Protein AF-0000000074473496 (afdb_homodimer)

Structure (mmCIF, N/CA/C/O backbone):
data_AF-0000000074473496-model_v1
#
loop_
_entity.id
_entity.type
_entity.pdbx_description
1 polymer 'Transcriptional Regulator, TetR family protein'
#
loop_
_atom_site.group_PDB
_atom_site.id
_atom_site.type_symbol
_atom_site.label_atom_id
_atom_site.label_alt_id
_atom_site.label_comp_id
_atom_site.label_asym_id
_atom_site.label_entity_id
_atom_site.label_seq_id
_atom_site.pdbx_PDB_ins_code
_atom_site.Cartn_x
_atom_site.Cartn_y
_atom_site.Cartn_z
_atom_site.occupancy
_atom_site.B_iso_or_equiv
_atom_site.auth_seq_id
_atom_site.auth_comp_id
_atom_site.auth_asym_id
_atom_site.auth_atom_id
_atom_site.pdbx_PDB_model_num
ATOM 1 N N . MET A 1 1 ? -29.906 5.285 24.094 1 46.41 1 MET A N 1
ATOM 2 C CA . MET A 1 1 ? -29.922 6.262 23 1 46.41 1 MET A CA 1
ATOM 3 C C . MET A 1 1 ? -31.141 6.051 22.109 1 46.41 1 MET A C 1
ATOM 5 O O . MET A 1 1 ? -31.422 4.926 21.688 1 46.41 1 MET A O 1
ATOM 9 N N . GLU A 1 2 ? -32 6.855 22.109 1 56.88 2 GLU A N 1
ATOM 10 C CA . GLU A 1 2 ? -33.219 6.695 21.312 1 56.88 2 GLU A CA 1
ATOM 11 C C . GLU A 1 2 ? -32.875 6.328 19.875 1 56.88 2 GLU A C 1
ATOM 13 O O . GLU A 1 2 ? -31.875 6.777 19.328 1 56.88 2 GLU A O 1
ATOM 18 N N . PRO A 1 3 ? -33.562 5.32 19.344 1 69.19 3 PRO A N 1
ATOM 19 C CA . PRO A 1 3 ? -33.344 4.938 17.953 1 69.19 3 PRO A CA 1
ATOM 20 C C . PRO A 1 3 ? -33.438 6.125 17 1 69.19 3 PRO A C 1
ATOM 22 O O . PRO A 1 3 ? -34.219 7.051 17.219 1 69.19 3 PRO A O 1
ATOM 25 N N . MET A 1 4 ? -32.312 6.336 16.25 1 74.06 4 MET A N 1
ATOM 26 C CA . MET A 1 4 ? -32.25 7.457 15.328 1 74.06 4 MET A CA 1
ATOM 27 C C . MET A 1 4 ? -33.438 7.426 14.367 1 74.06 4 MET A C 1
ATOM 29 O O . MET A 1 4 ? -33.844 6.355 13.922 1 74.06 4 MET A O 1
ATOM 33 N N . THR A 1 5 ? -34 8.547 14.141 1 83.44 5 THR A N 1
ATOM 34 C CA . THR A 1 5 ? -35.062 8.703 13.148 1 83.44 5 THR A CA 1
ATOM 35 C C . THR A 1 5 ? -34.531 8.469 11.742 1 83.44 5 THR A C 1
ATOM 37 O O . THR A 1 5 ? -33.312 8.398 11.547 1 83.44 5 THR A O 1
ATOM 40 N N . THR A 1 6 ? -35.469 8.289 10.812 1 86.94 6 THR A N 1
ATOM 41 C CA . THR A 1 6 ? -35.062 8.109 9.422 1 86.94 6 THR A CA 1
ATOM 42 C C . THR A 1 6 ? -34.25 9.312 8.93 1 86.94 6 THR A C 1
ATOM 44 O O . THR A 1 6 ? -33.25 9.148 8.219 1 86.94 6 THR A O 1
ATOM 47 N N . LYS A 1 7 ? -34.656 10.5 9.297 1 87.31 7 LYS A N 1
ATOM 48 C CA . LYS A 1 7 ? -33.969 11.727 8.922 1 87.31 7 LYS A CA 1
ATOM 49 C C . LYS A 1 7 ? -32.562 11.766 9.539 1 87.31 7 LYS A C 1
ATOM 51 O O . LYS A 1 7 ? -31.609 12.164 8.883 1 87.31 7 LYS A O 1
ATOM 56 N N . GLY A 1 8 ? -32.5 11.406 10.773 1 90.25 8 GLY A N 1
ATOM 57 C CA . GLY A 1 8 ? -31.219 11.344 11.469 1 90.25 8 GLY A CA 1
ATOM 58 C C . GLY A 1 8 ? -30.234 10.383 10.82 1 90.25 8 GLY A C 1
ATOM 59 O O . GLY A 1 8 ? -29.047 10.703 10.664 1 90.25 8 GLY A O 1
ATOM 60 N N . GLU A 1 9 ? -30.812 9.258 10.43 1 92.69 9 GLU A N 1
ATOM 61 C CA . GLU A 1 9 ? -29.984 8.25 9.766 1 92.69 9 GLU A CA 1
ATOM 62 C C . GLU A 1 9 ? -29.469 8.758 8.43 1 92.69 9 GLU A C 1
ATOM 64 O O . GLU A 1 9 ? -28.328 8.484 8.055 1 92.69 9 GLU A O 1
ATOM 69 N N . GLN A 1 10 ? -30.312 9.438 7.73 1 94.69 10 GLN A N 1
ATOM 70 C CA . GLN A 1 10 ? -29.922 10 6.438 1 94.69 10 GLN A CA 1
ATOM 71 C C . GLN A 1 10 ? -28.844 11.062 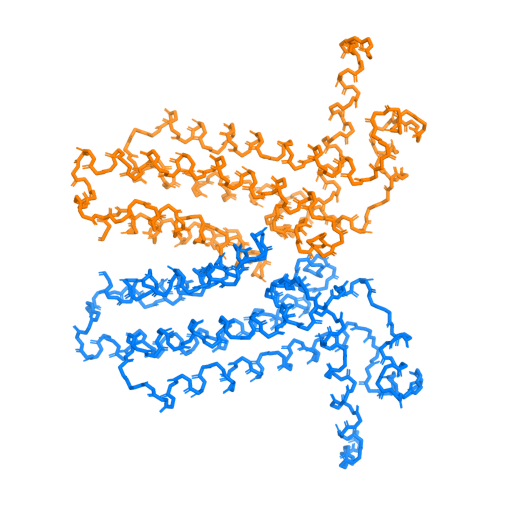6.598 1 94.69 10 GLN A C 1
ATOM 73 O O . GLN A 1 10 ? -27.922 11.141 5.781 1 94.69 10 GLN A O 1
ATOM 78 N N . THR A 1 11 ? -28.969 11.852 7.668 1 95.81 11 THR A N 1
ATOM 79 C CA . THR A 1 11 ? -27.969 12.883 7.941 1 95.81 11 THR A CA 1
ATOM 80 C C . THR A 1 11 ? -26.625 12.25 8.297 1 95.81 11 THR A C 1
ATOM 82 O O . THR A 1 11 ? -25.578 12.672 7.785 1 95.81 11 THR A O 1
ATOM 85 N N . GLN A 1 12 ? -26.672 11.289 9.172 1 97.44 12 GLN A N 1
ATOM 86 C CA . GLN A 1 12 ? -25.453 10.586 9.555 1 97.44 12 GLN A CA 1
ATOM 87 C C . GLN A 1 12 ? -24.766 9.977 8.336 1 97.44 12 GLN A C 1
ATOM 89 O O . GLN A 1 12 ? -23.547 10.086 8.188 1 97.44 12 GLN A O 1
ATOM 94 N N . ARG A 1 13 ? -25.609 9.344 7.488 1 97.44 13 ARG A N 1
ATOM 95 C CA . ARG A 1 13 ? -25.078 8.711 6.281 1 97.44 13 ARG A CA 1
ATOM 96 C C . ARG A 1 13 ? -24.453 9.742 5.348 1 97.44 13 ARG A C 1
ATOM 98 O O . ARG A 1 13 ? -23.391 9.5 4.777 1 97.44 13 ARG A O 1
ATOM 105 N N . ARG A 1 14 ? -25.031 10.836 5.199 1 97.56 14 ARG A N 1
ATOM 106 C CA . ARG A 1 14 ? -24.5 11.898 4.348 1 97.56 14 ARG A CA 1
ATOM 107 C C . ARG A 1 14 ? -23.156 12.398 4.859 1 97.56 14 ARG A C 1
ATOM 109 O O . ARG A 1 14 ? -22.234 12.617 4.07 1 97.56 14 ARG A O 1
ATOM 116 N N . ILE A 1 15 ? -23.047 12.539 6.148 1 98.31 15 ILE A N 1
ATOM 117 C CA . ILE A 1 15 ? -21.797 12.977 6.754 1 98.31 15 ILE A CA 1
ATOM 118 C C . ILE A 1 15 ? -20.703 11.961 6.457 1 98.31 15 ILE A C 1
ATOM 120 O O . ILE A 1 15 ? -19.594 12.328 6.062 1 98.31 15 ILE A O 1
ATOM 124 N N . ILE A 1 16 ? -21.047 10.688 6.605 1 98.56 16 ILE A N 1
ATOM 125 C CA . ILE A 1 16 ? -20.078 9.617 6.383 1 98.56 16 ILE A CA 1
ATOM 126 C C . ILE A 1 16 ? -19.641 9.617 4.922 1 98.56 16 ILE A C 1
ATOM 128 O O . ILE A 1 16 ? -18.438 9.555 4.633 1 98.56 16 ILE A O 1
ATOM 132 N N . GLU A 1 17 ? -20.578 9.766 3.984 1 98.06 17 GLU A N 1
ATOM 133 C CA . GLU A 1 17 ? -20.281 9.727 2.557 1 98.06 17 GLU A CA 1
ATOM 134 C C . GLU A 1 17 ? -19.422 10.914 2.143 1 98.06 17 GLU A C 1
ATOM 136 O O . GLU A 1 17 ? -18.484 10.766 1.362 1 98.06 17 GLU A O 1
ATOM 141 N N . VAL A 1 18 ? -19.703 12.055 2.65 1 98 18 VAL A N 1
ATOM 142 C CA . VAL A 1 18 ? -18.953 13.258 2.359 1 98 18 VAL A CA 1
ATOM 143 C C . VAL A 1 18 ? -17.531 13.125 2.922 1 98 18 VAL A C 1
ATOM 145 O O . VAL A 1 18 ? -16.547 13.406 2.229 1 98 18 VAL A O 1
ATOM 148 N N . ALA A 1 19 ? -17.469 12.68 4.18 1 98.25 19 ALA A N 1
ATOM 149 C CA . ALA A 1 19 ? -16.156 12.492 4.801 1 98.25 19 ALA A CA 1
ATOM 150 C C . ALA A 1 19 ? -15.32 11.477 4.016 1 98.25 19 ALA A C 1
ATOM 152 O O . ALA A 1 19 ? -14.117 11.672 3.822 1 98.25 19 ALA A O 1
ATOM 153 N N . ALA A 1 20 ? -16 10.406 3.572 1 97.38 20 ALA A N 1
ATOM 154 C CA . ALA A 1 20 ? -15.32 9.359 2.811 1 97.38 20 ALA A CA 1
ATOM 155 C C . ALA A 1 20 ? -14.695 9.922 1.538 1 97.38 20 ALA A C 1
ATOM 157 O O . ALA A 1 20 ? -13.523 9.672 1.247 1 97.38 20 ALA A O 1
ATOM 158 N N . GLU A 1 21 ? -15.406 10.711 0.864 1 94.88 21 GLU A N 1
ATOM 159 C CA . GLU A 1 21 ? -14.914 11.312 -0.372 1 94.88 21 GLU A CA 1
ATOM 160 C C . GLU A 1 21 ? -13.781 12.297 -0.094 1 94.88 21 GLU A C 1
ATOM 162 O O . GLU A 1 21 ? -12.766 12.297 -0.797 1 94.88 21 GLU A O 1
ATOM 167 N N . LEU A 1 22 ? -13.922 13.094 0.934 1 94.31 22 LEU A N 1
ATOM 168 C CA . LEU A 1 22 ? -12.93 14.109 1.263 1 94.31 22 LEU A CA 1
ATOM 169 C C . LEU A 1 22 ? -11.633 13.461 1.744 1 94.31 22 LEU A C 1
ATOM 171 O O . LEU A 1 22 ? -10.539 13.891 1.368 1 94.31 22 LEU A O 1
ATOM 175 N N . PHE A 1 23 ? -11.773 12.398 2.619 1 93.81 23 PHE A N 1
ATOM 176 C CA . PHE A 1 23 ? -10.586 11.688 3.09 1 93.81 23 PHE A CA 1
ATOM 177 C C . PHE A 1 23 ? -9.852 11.039 1.927 1 93.81 23 PHE A C 1
ATOM 179 O O . PHE A 1 23 ? -8.617 11.016 1.906 1 93.81 23 PHE A O 1
ATOM 186 N N . TRP A 1 24 ? -10.578 10.492 1.007 1 92.31 24 TRP A N 1
ATOM 187 C CA . TRP A 1 24 ? -9.961 9.797 -0.121 1 92.31 24 TRP A CA 1
ATOM 188 C C . TRP A 1 24 ? -9.242 10.781 -1.034 1 92.31 24 TRP A C 1
ATOM 190 O O . TRP A 1 24 ? -8.117 10.516 -1.476 1 92.31 24 TRP A O 1
ATOM 200 N N . LYS A 1 25 ? -9.758 11.906 -1.203 1 86.94 25 LYS A N 1
ATOM 201 C CA . LYS A 1 25 ? -9.219 12.891 -2.131 1 86.94 25 LYS A CA 1
ATOM 202 C C . LYS A 1 25 ? -8.062 13.664 -1.501 1 86.94 25 LYS A C 1
ATOM 204 O O . LYS A 1 25 ? -7.043 13.906 -2.148 1 86.94 25 LYS A O 1
ATOM 209 N N . ASN A 1 26 ? -8.195 14.07 -0.205 1 84.94 26 ASN A N 1
ATOM 210 C CA . ASN A 1 26 ? -7.289 15.031 0.4 1 84.94 26 ASN A CA 1
ATOM 211 C C . ASN A 1 26 ? -6.449 14.398 1.503 1 84.94 26 ASN A C 1
ATOM 213 O O . ASN A 1 26 ? -5.562 15.047 2.066 1 84.94 26 ASN A O 1
ATOM 217 N N . SER A 1 27 ? -6.715 13.188 1.839 1 85.06 27 SER A N 1
ATOM 218 C CA . SER A 1 27 ? -6.117 12.508 2.982 1 85.06 27 SER A CA 1
ATOM 219 C C . SER A 1 27 ? -6.852 12.844 4.273 1 85.06 27 SER A C 1
ATOM 221 O O . SER A 1 27 ? -7.598 13.828 4.332 1 85.06 27 SER A O 1
ATOM 223 N N . TYR A 1 28 ? -6.664 12.094 5.289 1 90.56 28 TYR A N 1
ATOM 224 C CA . TYR A 1 28 ? -7.281 12.289 6.598 1 90.56 28 TYR A CA 1
ATOM 225 C C . TYR A 1 28 ? -6.801 13.586 7.238 1 90.56 28 TYR A C 1
ATOM 227 O O . TYR A 1 28 ? -7.605 14.398 7.695 1 90.56 28 TYR A O 1
ATOM 235 N N . GLN A 1 29 ? -5.547 13.797 7.25 1 85.69 29 GLN A N 1
ATOM 236 C CA . GLN A 1 29 ? -4.98 14.969 7.914 1 85.69 29 GLN A CA 1
ATOM 237 C C . GLN A 1 29 ? -5.238 16.234 7.105 1 85.69 29 GLN A C 1
ATOM 239 O O . GLN A 1 29 ? -5.191 17.344 7.645 1 85.69 29 GLN A O 1
ATOM 244 N N . GLY A 1 30 ? -5.543 16.047 5.852 1 86.25 30 GLY A N 1
ATOM 245 C CA . GLY A 1 30 ? -5.754 17.203 4.984 1 86.25 30 GLY A CA 1
ATOM 246 C C . GLY A 1 30 ? -7.164 17.75 5.051 1 86.25 30 GLY A C 1
ATOM 247 O O . GLY A 1 30 ? -7.469 18.766 4.438 1 86.25 30 GLY A O 1
ATOM 248 N N . VAL A 1 31 ? -7.996 17.109 5.789 1 92.88 31 VAL A N 1
ATOM 249 C CA . VAL A 1 31 ? -9.398 17.516 5.871 1 92.88 31 VAL A CA 1
ATOM 250 C C . VAL A 1 31 ? -9.766 17.797 7.324 1 92.88 31 VAL A C 1
ATOM 252 O O . VAL A 1 31 ? -9.438 17.031 8.227 1 92.88 31 VAL A O 1
ATOM 255 N N . ASN A 1 32 ? -10.367 18.984 7.562 1 95.12 32 ASN A N 1
ATOM 256 C CA . ASN A 1 32 ? -10.844 19.266 8.914 1 95.12 32 ASN A CA 1
ATOM 257 C C . ASN A 1 32 ? -12.359 19.094 9.023 1 95.12 32 ASN A C 1
ATOM 259 O O . ASN A 1 32 ? -13.047 18.984 8.008 1 95.12 32 ASN A O 1
ATOM 263 N N . THR A 1 33 ? -12.797 19.031 10.266 1 96.81 33 THR A N 1
ATOM 264 C CA . THR A 1 33 ? -14.203 18.75 10.531 1 96.81 33 THR A CA 1
ATOM 265 C C . THR A 1 33 ? -15.086 19.891 10.055 1 96.81 33 THR A C 1
ATOM 267 O O . THR A 1 33 ? -16.25 19.688 9.688 1 96.81 33 THR A O 1
ATOM 270 N N . HIS A 1 34 ? -14.523 21.062 10.008 1 97 34 HIS A N 1
ATOM 271 C CA . HIS A 1 34 ? -15.273 22.203 9.5 1 97 34 HIS A CA 1
ATOM 272 C C . HIS A 1 34 ? -15.625 22.016 8.031 1 97 34 HIS A C 1
ATOM 274 O O . HIS A 1 34 ? -16.781 22.234 7.629 1 97 34 HIS A O 1
ATOM 280 N N . THR A 1 35 ? -14.703 21.656 7.254 1 97.38 35 THR A N 1
ATOM 281 C CA . THR A 1 35 ? -14.922 21.406 5.836 1 97.38 35 THR A CA 1
ATOM 282 C C . THR A 1 35 ? -15.945 20.281 5.633 1 97.38 35 THR A C 1
ATOM 284 O O . THR A 1 35 ? -16.828 20.391 4.777 1 97.38 35 THR A O 1
ATOM 287 N N . ILE A 1 36 ? -15.867 19.219 6.434 1 98.12 36 ILE A N 1
ATOM 288 C CA . ILE A 1 36 ? -16.781 18.078 6.316 1 98.12 36 ILE A CA 1
ATOM 289 C C . ILE A 1 36 ? -18.203 18.531 6.602 1 98.12 36 ILE A C 1
ATOM 291 O O . ILE A 1 36 ? -19.125 18.219 5.844 1 98.12 36 ILE A O 1
ATOM 295 N N . SER A 1 37 ? -18.328 19.25 7.703 1 98.06 37 SER A N 1
ATOM 296 C CA . SER A 1 37 ? -19.672 19.719 8.062 1 98.06 37 SER A CA 1
ATOM 297 C C . SER A 1 37 ? -20.25 20.641 6.992 1 98.06 37 SER A C 1
ATOM 299 O O . SER A 1 37 ? -21.422 20.516 6.621 1 98.06 37 SER A O 1
ATOM 301 N N . GLU A 1 38 ? -19.438 21.516 6.438 1 98.06 38 GLU A N 1
ATOM 302 C CA . GLU A 1 38 ? -19.875 22.453 5.406 1 98.06 38 GLU A CA 1
ATOM 303 C C . GLU A 1 38 ? -20.312 21.734 4.148 1 98.06 38 GLU A C 1
ATOM 305 O O . GLU A 1 38 ? -21.406 22 3.619 1 98.06 38 GLU A O 1
ATOM 310 N N . VAL A 1 39 ? -19.578 20.828 3.705 1 97.5 39 VAL A N 1
ATOM 311 C CA . VAL A 1 39 ? -19.875 20.109 2.469 1 97.5 39 VAL A CA 1
ATOM 312 C C . VAL A 1 39 ? -21.078 19.203 2.674 1 97.5 39 VAL A C 1
ATOM 314 O O . VAL A 1 39 ? -21.891 19.016 1.762 1 97.5 39 VAL A O 1
ATOM 317 N N . ALA A 1 40 ? -21.188 18.672 3.9 1 97.94 40 ALA A N 1
ATOM 318 C CA . ALA A 1 40 ? -22.297 17.781 4.219 1 97.94 40 ALA A CA 1
ATOM 319 C C . ALA A 1 40 ? -23.594 18.562 4.43 1 97.94 40 ALA A C 1
ATOM 321 O O . ALA A 1 40 ? -24.672 17.984 4.527 1 97.94 40 ALA A O 1
ATOM 322 N N . GLY A 1 41 ? -23.438 19.859 4.555 1 97.75 41 GLY A N 1
ATOM 323 C CA . GLY A 1 41 ? -24.609 20.703 4.711 1 97.75 41 GLY A CA 1
ATOM 324 C C . GLY A 1 41 ? -25.188 20.688 6.113 1 97.75 41 GLY A C 1
ATOM 325 O O . GLY A 1 41 ? -26.406 20.734 6.293 1 97.75 41 GLY A O 1
ATOM 326 N N . VAL A 1 42 ? -24.328 20.484 7.086 1 97.31 42 VAL A N 1
ATOM 327 C CA . VAL A 1 42 ? -24.75 20.5 8.484 1 97.31 42 VAL A CA 1
ATOM 328 C C . VAL A 1 42 ? -23.844 21.469 9.273 1 97.31 42 VAL A C 1
ATOM 330 O O . VAL A 1 42 ? -22.797 21.891 8.781 1 97.31 42 VAL A O 1
ATOM 333 N N . ASN A 1 43 ? -24.266 21.875 10.406 1 95.62 43 ASN A N 1
ATOM 334 C CA . ASN A 1 43 ? -23.375 22.656 11.25 1 95.62 43 ASN A CA 1
ATOM 335 C C . ASN A 1 43 ? -22.469 21.75 12.086 1 95.62 43 ASN A C 1
ATOM 337 O O . ASN A 1 43 ? -22.672 20.547 12.156 1 95.62 43 ASN A O 1
ATOM 341 N N . LYS A 1 44 ? -21.484 22.281 12.641 1 95.56 44 LYS A N 1
ATOM 342 C CA . LYS A 1 44 ? -20.484 21.562 13.414 1 95.56 44 LYS A CA 1
ATOM 343 C C . LYS A 1 44 ? -21.109 20.828 14.594 1 95.56 44 LYS A C 1
ATOM 345 O O . LYS A 1 44 ? -20.719 19.703 14.914 1 95.56 44 LYS A O 1
ATOM 350 N N . ALA A 1 45 ? -22.078 21.484 15.227 1 95.12 45 ALA A N 1
ATOM 351 C CA . ALA A 1 45 ? -22.734 20.875 16.375 1 95.12 45 ALA A CA 1
ATOM 352 C C . ALA A 1 45 ? -23.453 19.594 15.984 1 95.12 45 ALA A C 1
ATOM 354 O O . ALA A 1 45 ? -23.406 18.609 16.734 1 95.12 45 ALA A O 1
ATOM 355 N N . THR A 1 46 ? -24.078 19.609 14.898 1 95.88 46 THR A N 1
ATOM 356 C CA . THR A 1 46 ? -24.766 18.422 14.375 1 95.88 46 THR A CA 1
ATOM 357 C C . THR A 1 46 ? -23.766 17.312 14.094 1 95.88 46 THR A C 1
ATOM 359 O O . THR A 1 46 ? -24.016 16.141 14.422 1 95.88 46 THR A O 1
ATOM 362 N N . LEU A 1 47 ? -22.609 17.609 13.422 1 97.75 47 LEU A N 1
ATOM 363 C CA . LEU A 1 47 ? -21.578 16.625 13.164 1 97.75 47 LEU A CA 1
ATOM 364 C C . LEU A 1 47 ? -21.141 15.938 14.461 1 97.75 47 LEU A C 1
ATOM 366 O O . LEU A 1 47 ? -21.047 14.711 14.516 1 97.75 47 LEU A O 1
ATOM 370 N N . TYR A 1 48 ? -21.016 16.703 15.484 1 96.62 48 TYR A N 1
ATOM 371 C CA . TYR A 1 48 ? -20.469 16.203 16.734 1 96.62 48 TYR A CA 1
ATOM 372 C C . TYR A 1 48 ? -21.547 15.477 17.547 1 96.62 48 TYR A C 1
ATOM 374 O O . TYR A 1 48 ? -21.234 14.75 18.484 1 96.62 48 TYR A O 1
ATOM 382 N N . ARG A 1 49 ? -22.812 15.742 17.172 1 96.31 49 ARG A N 1
ATOM 383 C CA . ARG A 1 49 ? -23.875 14.93 17.75 1 96.31 49 ARG A CA 1
ATOM 384 C C . ARG A 1 49 ? -23.766 13.477 17.312 1 96.31 49 ARG A C 1
ATOM 386 O O . ARG A 1 49 ? -24.062 12.562 18.094 1 96.31 49 ARG A O 1
ATOM 393 N N . TYR A 1 50 ? -23.25 13.305 16.141 1 96.81 50 TYR A N 1
ATOM 394 C CA . TYR A 1 50 ? -23.156 11.953 15.594 1 96.81 50 TYR A CA 1
ATOM 395 C C . TYR A 1 50 ? -21.781 11.344 15.844 1 96.81 50 TYR A C 1
ATOM 397 O O . TYR A 1 50 ? -21.656 10.133 16.016 1 96.81 50 TYR A O 1
ATOM 405 N N . PHE A 1 51 ? -20.75 12.195 15.797 1 98.12 51 PHE A N 1
ATOM 406 C CA . PHE A 1 51 ? -19.391 11.711 15.922 1 98.12 51 PHE A CA 1
ATOM 407 C C . PHE A 1 51 ? -18.609 12.539 16.938 1 98.12 51 PHE A C 1
ATOM 409 O O . PHE A 1 51 ? -18.375 13.727 16.719 1 98.12 51 PHE A O 1
ATOM 416 N N . ALA A 1 52 ? -18.078 11.914 17.906 1 96.88 52 ALA A N 1
ATOM 417 C CA . ALA A 1 52 ? -17.438 12.594 19.031 1 96.88 52 ALA A CA 1
ATOM 418 C C . ALA A 1 52 ? -16.109 13.211 18.609 1 96.88 52 ALA A C 1
ATOM 420 O O . ALA A 1 52 ? -15.633 14.156 19.25 1 96.88 52 ALA A O 1
ATOM 421 N N . SER A 1 53 ? -15.539 12.625 17.594 1 96.31 53 SER A N 1
ATOM 422 C CA . SER A 1 53 ? -14.25 13.094 17.109 1 96.31 53 SER A CA 1
ATOM 423 C C . SER A 1 53 ? -14.07 12.766 15.625 1 96.31 53 SER A C 1
ATOM 425 O O . SER A 1 53 ? -14.852 12.008 15.055 1 96.31 53 SER A O 1
ATOM 427 N N . LYS A 1 54 ? -13.125 13.32 15.039 1 96.25 54 LYS A N 1
ATOM 428 C CA . LYS A 1 54 ? -12.781 13 13.656 1 96.25 54 LYS A CA 1
ATOM 429 C C . LYS A 1 54 ? -12.414 11.531 13.508 1 96.25 54 LYS A C 1
ATOM 431 O O . LYS A 1 54 ? -12.711 10.906 12.492 1 96.25 54 LYS A O 1
ATOM 436 N N . ASP A 1 55 ? -11.758 10.945 14.539 1 96.44 55 ASP A N 1
ATOM 437 C CA . ASP A 1 55 ? -11.398 9.531 14.523 1 96.44 55 ASP A CA 1
ATOM 438 C C . ASP A 1 55 ? -12.648 8.648 14.516 1 96.44 55 ASP A C 1
ATOM 440 O O . ASP A 1 55 ? -12.695 7.637 13.812 1 96.44 55 ASP A O 1
ATOM 444 N N . ASP A 1 56 ? -13.57 9.07 15.281 1 97.5 56 ASP A N 1
ATOM 445 C CA . ASP A 1 56 ? -14.836 8.336 15.273 1 97.5 56 ASP A CA 1
ATOM 446 C C . ASP A 1 56 ? -15.469 8.344 13.883 1 97.5 56 ASP A C 1
ATOM 448 O O . ASP A 1 56 ? -16.016 7.332 13.438 1 97.5 56 ASP A O 1
ATOM 452 N N . LEU A 1 57 ? -15.438 9.477 13.336 1 98.19 57 LEU A N 1
ATOM 453 C CA . LEU A 1 57 ? -15.938 9.594 11.969 1 98.19 57 LEU A CA 1
ATOM 454 C C . LEU A 1 57 ? -15.125 8.727 11.016 1 98.19 57 LEU A C 1
ATOM 456 O O . LEU A 1 57 ? -15.688 8.078 10.125 1 98.19 57 LEU A O 1
ATOM 460 N N . ALA A 1 58 ? -13.82 8.68 11.172 1 97.94 58 ALA A N 1
ATOM 461 C CA . ALA A 1 58 ? -12.953 7.852 10.328 1 97.94 58 ALA A CA 1
ATOM 462 C C . ALA A 1 58 ? -13.32 6.375 10.453 1 97.94 58 ALA A C 1
ATOM 464 O O . ALA A 1 58 ? -13.312 5.645 9.461 1 97.94 58 ALA A O 1
ATOM 465 N N . LEU A 1 59 ? -13.609 5.926 11.672 1 98.31 59 LEU A N 1
ATOM 466 C CA . LEU A 1 59 ? -14.016 4.539 11.875 1 98.31 59 LEU A CA 1
ATOM 467 C C . LEU A 1 59 ? -15.297 4.23 11.102 1 98.31 59 LEU A C 1
ATOM 469 O O . LEU A 1 59 ? -15.414 3.164 10.492 1 98.31 59 LEU A O 1
ATOM 473 N N . ALA A 1 60 ? -16.188 5.18 11.094 1 98.56 60 ALA A N 1
ATOM 474 C CA . ALA A 1 60 ? -17.422 5.016 10.336 1 98.56 60 ALA A CA 1
ATOM 475 C C . ALA A 1 60 ? -17.156 5.008 8.836 1 98.56 60 ALA A C 1
ATOM 477 O O . ALA A 1 60 ? -17.797 4.266 8.086 1 98.56 60 ALA A O 1
ATOM 478 N N . VAL A 1 61 ? -16.25 5.801 8.398 1 98.62 61 VAL A N 1
ATOM 479 C CA . VAL A 1 61 ? -15.859 5.875 6.992 1 98.62 61 VAL A CA 1
ATOM 480 C C . VAL A 1 61 ? -15.234 4.551 6.562 1 98.62 61 VAL A C 1
ATOM 482 O O . VAL A 1 61 ? -15.516 4.043 5.477 1 98.62 61 VAL A O 1
ATOM 485 N N . ILE A 1 62 ? -14.398 3.939 7.41 1 98.62 62 ILE A N 1
ATOM 486 C CA . ILE A 1 62 ? -13.773 2.65 7.129 1 98.62 62 ILE A CA 1
ATOM 487 C C . ILE A 1 62 ? -14.852 1.582 6.957 1 98.62 62 ILE A C 1
ATOM 489 O O . ILE A 1 62 ? -14.805 0.79 6.012 1 98.62 62 ILE A O 1
ATOM 493 N N . ALA A 1 63 ? -15.797 1.587 7.852 1 98.62 63 ALA A N 1
ATOM 494 C CA . ALA A 1 63 ? -16.906 0.636 7.762 1 98.62 63 ALA A CA 1
ATOM 495 C C . ALA A 1 63 ? -17.688 0.838 6.469 1 98.62 63 ALA A C 1
ATOM 497 O O . ALA A 1 63 ? -18.062 -0.132 5.805 1 98.62 63 ALA A O 1
ATOM 498 N N . TYR A 1 64 ? -17.922 2.096 6.148 1 98.56 64 TYR A N 1
ATOM 499 C CA . TYR A 1 64 ? -18.625 2.451 4.922 1 98.56 64 TYR A CA 1
ATOM 500 C C . TYR A 1 64 ? -17.891 1.916 3.697 1 98.56 64 TYR A C 1
ATOM 502 O O . TYR A 1 64 ? -18.5 1.281 2.832 1 98.56 64 TYR A O 1
ATOM 510 N N . TYR A 1 65 ? -16.578 2.123 3.586 1 98.38 65 TYR A N 1
ATOM 511 C CA . TYR A 1 65 ? -15.781 1.604 2.479 1 98.38 65 TYR A CA 1
ATOM 512 C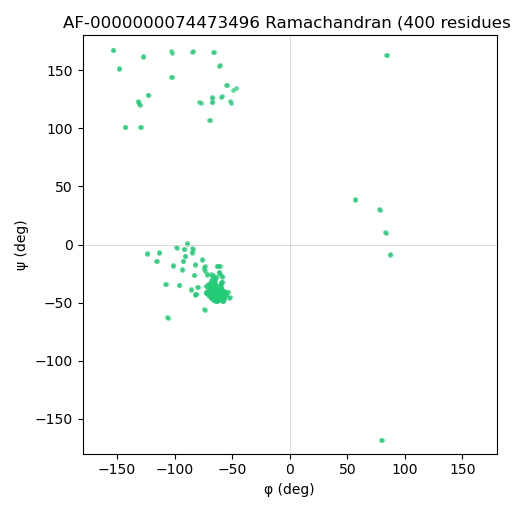 C . TYR A 1 65 ? -15.82 0.081 2.441 1 98.38 65 TYR A C 1
ATOM 514 O O . TYR A 1 65 ? -15.922 -0.518 1.368 1 98.38 65 TYR A O 1
ATOM 522 N N . GLY A 1 66 ? -15.648 -0.563 3.625 1 98.62 66 GLY A N 1
ATOM 523 C CA . GLY A 1 66 ? -15.75 -2.014 3.691 1 98.62 66 GLY A CA 1
ATOM 524 C C . GLY A 1 66 ? -17.031 -2.553 3.094 1 98.62 66 GLY A C 1
ATOM 525 O O . GLY A 1 66 ? -17 -3.49 2.293 1 98.62 66 GLY A O 1
ATOM 526 N N . ASP A 1 67 ? -18.141 -1.895 3.463 1 98.5 67 ASP A N 1
ATOM 527 C CA . ASP A 1 67 ? -19.438 -2.299 2.953 1 98.5 67 ASP A CA 1
ATOM 528 C C . ASP A 1 67 ? -19.531 -2.086 1.444 1 98.5 67 ASP A C 1
ATOM 530 O O . ASP A 1 67 ? -20.094 -2.922 0.728 1 98.5 67 ASP A O 1
ATOM 534 N N . LEU A 1 68 ? -19.047 -1.001 1.011 1 97.69 68 LEU A N 1
ATOM 535 C CA . LEU A 1 68 ? -19.078 -0.68 -0.412 1 97.69 68 LEU A CA 1
ATOM 536 C C . LEU A 1 68 ? -18.297 -1.717 -1.218 1 97.69 68 LEU A C 1
ATOM 538 O O . LEU A 1 68 ? -18.781 -2.182 -2.258 1 97.69 68 LEU A O 1
ATOM 542 N N . VAL A 1 69 ? -17.109 -2.088 -0.791 1 98.44 69 VAL A N 1
ATOM 543 C CA . VAL A 1 69 ? -16.281 -3.064 -1.493 1 98.44 69 VAL A CA 1
ATOM 544 C C . VAL A 1 69 ? -17 -4.418 -1.521 1 98.44 69 VAL A C 1
ATOM 546 O O . VAL A 1 69 ? -17.078 -5.062 -2.566 1 98.44 69 VAL A O 1
ATOM 549 N N . VAL A 1 70 ? -17.5 -4.836 -0.382 1 98.5 70 VAL A N 1
ATOM 550 C CA . VAL A 1 70 ? -18.172 -6.125 -0.305 1 98.5 70 VAL A CA 1
ATOM 551 C C . VAL A 1 70 ? -19.359 -6.141 -1.264 1 98.5 70 VAL A C 1
ATOM 553 O O . VAL A 1 70 ? -19.547 -7.105 -2.008 1 98.5 70 VAL A O 1
ATOM 556 N N . THR A 1 71 ? -20.109 -5.047 -1.313 1 98.06 71 THR A N 1
ATOM 557 C CA . THR A 1 71 ? -21.359 -5.039 -2.066 1 98.06 71 THR A CA 1
ATOM 558 C C . THR A 1 71 ? -21.094 -4.805 -3.551 1 98.06 71 THR A C 1
ATOM 560 O O . THR A 1 71 ? -21.672 -5.48 -4.406 1 98.06 71 THR A O 1
ATOM 563 N N . THR A 1 72 ? -20.188 -3.877 -3.854 1 97.88 72 THR A N 1
ATOM 564 C CA . THR A 1 72 ? -20.062 -3.445 -5.242 1 97.88 72 THR A CA 1
ATOM 565 C C . THR A 1 72 ? -18.984 -4.246 -5.965 1 97.88 72 THR A C 1
ATOM 567 O O . THR A 1 72 ? -18.969 -4.305 -7.195 1 97.88 72 THR A O 1
ATOM 570 N N . VAL A 1 73 ? -18.062 -4.84 -5.215 1 98.56 73 VAL A N 1
ATOM 571 C CA . VAL A 1 73 ? -16.984 -5.594 -5.852 1 98.56 73 VAL A CA 1
ATOM 572 C C . VAL A 1 73 ? -17.234 -7.09 -5.672 1 98.56 73 VAL A C 1
ATOM 574 O O . VAL A 1 73 ? -17.547 -7.793 -6.633 1 98.56 73 VAL A O 1
ATOM 577 N N . PHE A 1 74 ? -17.234 -7.559 -4.457 1 98.62 74 PHE A N 1
ATOM 578 C CA . PHE A 1 74 ? -17.234 -8.992 -4.211 1 98.62 74 PHE A CA 1
ATOM 579 C C . PHE A 1 74 ? -18.609 -9.586 -4.516 1 98.62 74 PHE A C 1
ATOM 581 O O . PHE A 1 74 ? -18.734 -10.484 -5.352 1 98.62 74 PHE A O 1
ATOM 588 N N . ALA A 1 75 ? -19.656 -9.055 -3.865 1 98.19 75 ALA A N 1
ATOM 589 C CA . ALA A 1 75 ? -20.984 -9.617 -4.047 1 98.19 75 ALA A CA 1
ATOM 590 C C . ALA A 1 75 ? -21.391 -9.609 -5.52 1 98.19 75 ALA A C 1
ATOM 592 O O . ALA A 1 75 ? -21.938 -10.594 -6.027 1 98.19 75 ALA A O 1
ATOM 593 N N . GLU A 1 76 ? -21.109 -8.508 -6.188 1 98.25 76 GLU A N 1
ATOM 594 C CA . GLU A 1 76 ? -21.469 -8.398 -7.598 1 98.25 76 GLU A CA 1
ATOM 595 C C . GLU A 1 76 ? -20.641 -9.352 -8.453 1 98.25 76 GLU A C 1
ATOM 597 O O . GLU A 1 76 ? -21.141 -9.922 -9.422 1 98.25 76 GLU A O 1
ATOM 602 N N . SER A 1 77 ? -19.344 -9.492 -8.18 1 98.69 77 SER A N 1
ATOM 603 C CA . SER A 1 77 ? -18.484 -10.422 -8.93 1 98.69 77 SER A CA 1
ATOM 604 C C . SER A 1 77 ? -18.984 -11.852 -8.797 1 98.69 77 SER A C 1
ATOM 606 O O . SER A 1 77 ? -19.047 -12.594 -9.781 1 98.69 77 SER A O 1
ATOM 608 N N . PHE A 1 78 ? -19.375 -12.234 -7.59 1 98.12 78 PHE A N 1
ATOM 609 C CA . PHE A 1 78 ? -19.875 -13.578 -7.336 1 98.12 78 PHE A CA 1
ATOM 610 C C . PHE A 1 78 ? -21.234 -13.789 -8.016 1 98.12 78 PHE A C 1
ATOM 612 O O . PHE A 1 78 ? -21.594 -14.914 -8.367 1 98.12 78 PHE A O 1
ATOM 619 N N . ARG A 1 79 ? -22 -12.719 -8.133 1 97.88 79 ARG A N 1
ATOM 620 C CA . ARG A 1 79 ? -23.312 -12.789 -8.773 1 97.88 79 ARG A CA 1
ATOM 621 C C . ARG A 1 79 ? -23.172 -13.039 -10.273 1 97.88 79 ARG A C 1
ATOM 623 O O . ARG A 1 79 ? -23.938 -13.82 -10.844 1 97.88 79 ARG A O 1
ATOM 630 N N . VAL A 1 80 ? -22.141 -12.492 -10.938 1 97.62 80 VAL A N 1
ATOM 631 C CA . VAL A 1 80 ? -22.141 -12.469 -12.398 1 97.62 80 VAL A CA 1
ATOM 632 C C . VAL A 1 80 ? -21.234 -13.578 -12.922 1 97.62 80 VAL A C 1
ATOM 634 O O . VAL A 1 80 ? -21.281 -13.914 -14.109 1 97.62 80 VAL A O 1
ATOM 637 N N . ALA A 1 81 ? -20.375 -14.094 -12.117 1 97.5 81 ALA A N 1
ATOM 638 C CA . ALA A 1 81 ? -19.422 -15.117 -12.562 1 97.5 81 ALA A CA 1
ATOM 639 C C . ALA A 1 81 ? -19.422 -16.312 -11.617 1 97.5 81 ALA A C 1
ATOM 641 O O . ALA A 1 81 ? -19.062 -16.188 -10.445 1 97.5 81 ALA A O 1
ATOM 642 N N . ASP A 1 82 ? -19.734 -17.469 -12.102 1 95.44 82 ASP A N 1
ATOM 643 C CA . ASP A 1 82 ? -19.75 -18.703 -11.32 1 95.44 82 ASP A CA 1
ATOM 644 C C . ASP A 1 82 ? -18.359 -19.328 -11.273 1 95.44 82 ASP A C 1
ATOM 646 O O . ASP A 1 82 ? -17.953 -19.906 -10.25 1 95.44 82 ASP A O 1
ATOM 650 N N . ASP A 1 83 ? -17.672 -19.25 -12.406 1 97.88 83 ASP A N 1
ATOM 651 C CA . ASP A 1 83 ? -16.297 -19.766 -12.461 1 97.88 83 ASP A CA 1
ATOM 652 C C . ASP A 1 83 ? -15.367 -18.922 -11.594 1 97.88 83 ASP A C 1
ATOM 654 O O . ASP A 1 83 ? -15.32 -17.703 -11.727 1 97.88 83 ASP A O 1
ATOM 658 N N . PRO A 1 84 ? -14.633 -19.625 -10.68 1 98.25 84 PRO A N 1
ATOM 659 C CA . PRO A 1 84 ? -13.797 -18.859 -9.734 1 98.25 84 PRO A CA 1
ATOM 660 C C . PRO A 1 84 ? -12.75 -18 -10.438 1 98.25 84 PRO A C 1
ATOM 662 O O . PRO A 1 84 ? -12.406 -16.922 -9.953 1 98.25 84 PRO A O 1
ATOM 665 N N . LEU A 1 85 ? -12.203 -18.469 -11.523 1 98.44 85 LEU A N 1
ATOM 666 C CA . LEU A 1 85 ? -11.219 -17.672 -12.25 1 98.44 85 LEU A CA 1
ATOM 667 C C . LEU A 1 85 ? -11.859 -16.438 -12.883 1 98.44 85 LEU A C 1
ATOM 669 O O . LEU A 1 85 ? -11.297 -15.352 -12.836 1 98.44 85 LEU A O 1
ATOM 673 N N . ASP A 1 86 ? -13.062 -16.594 -13.422 1 98.44 86 ASP A N 1
ATOM 674 C CA . ASP A 1 86 ? -13.805 -15.477 -13.992 1 98.44 86 ASP A CA 1
ATOM 675 C C . ASP A 1 86 ? -14.234 -14.5 -12.898 1 98.44 86 ASP A C 1
ATOM 677 O O . ASP A 1 86 ? -14.234 -13.281 -13.117 1 98.44 86 ASP A O 1
ATOM 681 N N . CYS A 1 87 ? -14.633 -15.07 -11.781 1 98.75 87 CYS A N 1
ATOM 682 C CA . CYS A 1 87 ? -15.016 -14.234 -10.648 1 98.75 87 CYS A CA 1
ATOM 683 C C . CYS A 1 87 ? -13.844 -13.375 -10.18 1 98.75 87 CYS A C 1
ATOM 685 O O . CYS A 1 87 ? -14.008 -12.188 -9.914 1 98.75 87 CYS A O 1
ATOM 687 N N . LEU A 1 88 ? -12.703 -13.977 -10.125 1 98.69 88 LEU A N 1
ATOM 688 C CA . LEU A 1 88 ? -11.492 -13.25 -9.742 1 98.69 88 LEU A CA 1
ATOM 689 C C . LEU A 1 88 ? -11.18 -12.141 -10.742 1 98.69 88 LEU A C 1
ATOM 691 O O . LEU A 1 88 ? -10.859 -11.016 -10.352 1 98.69 88 LEU A O 1
ATOM 695 N N . ALA A 1 89 ? -11.266 -12.422 -12.023 1 98.69 89 ALA A N 1
ATOM 696 C CA . ALA A 1 89 ? -11.062 -11.414 -13.055 1 98.69 89 ALA A CA 1
ATOM 697 C C . ALA A 1 89 ? -12.062 -10.266 -12.914 1 98.69 89 ALA A C 1
ATOM 699 O O . ALA A 1 89 ? -11.719 -9.102 -13.109 1 98.69 89 ALA A O 1
ATOM 700 N N . GLU A 1 90 ? -13.312 -10.578 -12.57 1 98.81 90 GLU A N 1
ATOM 701 C CA . GLU A 1 90 ? -14.352 -9.578 -12.383 1 98.81 90 GLU A CA 1
ATOM 702 C C . GLU A 1 90 ? -14.039 -8.672 -11.195 1 98.81 90 GLU A C 1
ATOM 704 O O . GLU A 1 90 ? -14.289 -7.465 -11.25 1 98.81 90 GLU A O 1
ATOM 709 N N . ILE A 1 91 ? -13.484 -9.258 -10.156 1 98.88 91 ILE A N 1
ATOM 710 C CA . ILE A 1 91 ? -13.062 -8.477 -9 1 98.88 91 ILE A CA 1
ATOM 711 C C . ILE A 1 91 ? -12.055 -7.414 -9.43 1 98.88 91 ILE A C 1
ATOM 713 O O . ILE A 1 91 ? -12.203 -6.238 -9.102 1 98.88 91 ILE A O 1
ATOM 717 N N . TYR A 1 92 ? -11.055 -7.777 -10.188 1 98.81 92 TYR A N 1
ATOM 718 C CA . TYR A 1 92 ? -10.047 -6.84 -10.664 1 98.81 92 TYR A CA 1
ATOM 719 C C . TYR A 1 92 ? -10.672 -5.793 -11.578 1 98.81 92 TYR A C 1
ATOM 721 O O . TYR A 1 92 ? -10.312 -4.613 -11.516 1 98.81 92 TYR A O 1
ATOM 729 N N . ARG A 1 93 ? -11.578 -6.219 -12.438 1 98.75 93 ARG A N 1
ATOM 730 C CA . ARG A 1 93 ? -12.25 -5.293 -13.344 1 98.75 93 ARG A CA 1
ATOM 731 C C . ARG A 1 93 ? -13.023 -4.234 -12.57 1 98.75 93 ARG A C 1
ATOM 733 O O . ARG A 1 93 ? -12.984 -3.053 -12.906 1 98.75 93 ARG A O 1
ATOM 740 N N . ARG A 1 94 ? -13.672 -4.59 -11.547 1 98.62 94 ARG A N 1
ATOM 741 C CA . ARG A 1 94 ? -14.492 -3.67 -10.766 1 98.62 94 ARG A CA 1
ATOM 742 C C . ARG A 1 94 ? -13.625 -2.707 -9.969 1 98.62 94 ARG A C 1
ATOM 744 O O . ARG A 1 94 ? -13.953 -1.524 -9.844 1 98.62 94 ARG A O 1
ATOM 751 N N . VAL A 1 95 ? -12.539 -3.232 -9.391 1 98.56 95 VAL A N 1
ATOM 752 C CA . VAL A 1 95 ? -11.609 -2.354 -8.688 1 98.56 95 VAL A CA 1
ATOM 753 C C . VAL A 1 95 ? -10.992 -1.361 -9.672 1 98.56 95 VAL A C 1
ATOM 755 O O . VAL A 1 95 ? -10.867 -0.173 -9.367 1 98.56 95 VAL A O 1
ATOM 758 N N . TYR A 1 96 ? -10.641 -1.854 -10.875 1 98.38 96 TYR A N 1
ATOM 759 C CA . TYR A 1 96 ? -10.141 -0.993 -11.938 1 98.38 96 TYR A CA 1
ATOM 760 C C . TYR A 1 96 ? -11.148 0.099 -12.273 1 98.38 96 TYR A C 1
ATOM 762 O O . TYR A 1 96 ? -10.789 1.273 -12.383 1 98.38 96 TYR A O 1
ATOM 770 N N . GLN A 1 97 ? -12.414 -0.259 -12.43 1 97.81 97 GLN A N 1
ATOM 771 C CA . GLN A 1 97 ? -13.453 0.698 -12.773 1 97.81 97 GLN A CA 1
ATOM 772 C C . GLN A 1 97 ? -13.609 1.761 -11.695 1 97.81 97 GLN A C 1
ATOM 774 O O . GLN A 1 97 ? -13.781 2.943 -11.992 1 97.81 97 GLN A O 1
ATOM 779 N N . THR A 1 98 ? -13.562 1.289 -10.477 1 96.12 98 THR A N 1
ATOM 780 C CA . THR A 1 98 ? -13.633 2.229 -9.367 1 96.12 98 THR A CA 1
ATOM 781 C C . THR A 1 98 ? -12.469 3.213 -9.414 1 96.12 98 THR A C 1
ATOM 783 O O . THR A 1 98 ? -12.656 4.418 -9.227 1 96.12 98 THR A O 1
ATOM 786 N N . ALA A 1 99 ? -11.25 2.727 -9.625 1 95.38 99 ALA A N 1
ATOM 787 C CA . ALA A 1 99 ? -10.062 3.578 -9.734 1 95.38 99 ALA A CA 1
ATOM 788 C C . ALA A 1 99 ? -10.203 4.559 -10.891 1 95.38 99 ALA A C 1
ATOM 790 O O . ALA A 1 99 ? -9.852 5.734 -10.766 1 95.38 99 ALA A O 1
ATOM 791 N N . LEU A 1 100 ? -10.742 4.07 -11.992 1 95.88 100 LEU A N 1
ATOM 792 C CA . LEU A 1 100 ? -10.945 4.898 -13.172 1 95.88 100 LEU A CA 1
ATOM 793 C C . LEU A 1 100 ? -11.93 6.023 -12.891 1 95.88 100 LEU A C 1
ATOM 795 O O . LEU A 1 100 ? -11.719 7.164 -13.305 1 95.88 100 LEU A O 1
ATOM 799 N N . GLU A 1 101 ? -12.969 5.707 -12.227 1 94.75 101 GLU A N 1
ATOM 800 C CA . GLU A 1 101 ? -13.977 6.703 -11.867 1 94.75 101 GLU A CA 1
ATOM 801 C C . GLU A 1 101 ? -13.383 7.781 -10.961 1 94.75 101 GLU A C 1
ATOM 803 O O . GLU A 1 101 ? -13.672 8.969 -11.133 1 94.75 101 GLU A O 1
ATOM 808 N N . GLN A 1 102 ? -12.602 7.363 -10.016 1 91.88 102 GLN A N 1
ATOM 809 C CA . GLN A 1 102 ? -11.992 8.32 -9.102 1 91.88 102 GLN A CA 1
ATOM 810 C C . GLN A 1 102 ? -11 9.219 -9.828 1 91.88 102 GLN A C 1
ATOM 812 O O . GLN A 1 102 ? -10.906 10.414 -9.539 1 91.88 102 GLN A O 1
ATOM 817 N N . ILE A 1 103 ? -10.219 8.703 -10.766 1 92.88 103 ILE A N 1
ATOM 818 C CA . ILE A 1 103 ? -9.3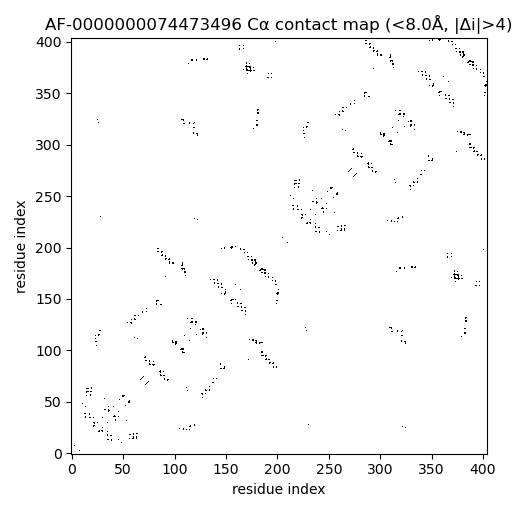05 9.5 -11.578 1 92.88 103 ILE A CA 1
ATOM 819 C C . ILE A 1 103 ? -10.094 10.5 -12.414 1 92.88 103 ILE A C 1
ATOM 821 O O . ILE A 1 103 ? -9.672 11.648 -12.578 1 92.88 103 ILE A O 1
ATOM 825 N N . GLY A 1 104 ? -11.211 10.039 -12.93 1 92 104 GLY A N 1
ATOM 826 C CA . GLY A 1 104 ? -12.078 10.945 -13.672 1 92 104 GLY A CA 1
ATOM 827 C C . GLY A 1 104 ? -12.586 12.109 -12.836 1 92 104 GLY A C 1
ATOM 828 O O . GLY A 1 104 ? -12.656 13.242 -13.312 1 92 104 GLY A O 1
ATOM 829 N N . LYS A 1 105 ? -12.828 11.844 -11.609 1 88.06 105 LYS A N 1
ATOM 830 C CA . LYS A 1 105 ? -13.383 12.844 -10.703 1 88.06 105 LYS A CA 1
ATOM 831 C C . LYS A 1 105 ? -12.289 13.781 -10.188 1 88.06 105 LYS A C 1
ATOM 833 O O . LYS A 1 105 ? -12.508 14.984 -10.047 1 88.06 105 LYS A O 1
ATOM 838 N N . HIS A 1 106 ? -11.07 13.211 -9.938 1 83.25 106 HIS A N 1
ATOM 839 C CA . HIS A 1 106 ? -10.07 13.953 -9.172 1 83.25 106 HIS A CA 1
ATOM 840 C C . HIS A 1 106 ? -8.844 14.25 -10.031 1 83.25 106 HIS A C 1
ATOM 842 O O . HIS A 1 106 ? -7.969 15.016 -9.617 1 83.25 106 HIS A O 1
ATOM 848 N N . GLY A 1 107 ? -8.742 13.578 -11.156 1 88.5 107 GLY A N 1
ATOM 849 C CA . GLY A 1 107 ? -7.625 13.797 -12.055 1 88.5 107 GLY A CA 1
ATOM 850 C C . GLY A 1 107 ? -6.418 12.945 -11.727 1 88.5 107 GLY A C 1
ATOM 851 O O . GLY A 1 107 ? -5.43 12.945 -12.469 1 88.5 107 GLY A O 1
ATOM 852 N N . ILE A 1 108 ? -6.469 12.273 -10.617 1 91.5 108 ILE A N 1
ATOM 853 C CA . ILE A 1 108 ? -5.348 11.453 -10.172 1 91.5 108 ILE A CA 1
ATOM 854 C C . ILE A 1 108 ? -5.863 10.25 -9.391 1 91.5 108 ILE A C 1
ATOM 856 O O . ILE A 1 108 ? -6.949 10.297 -8.805 1 91.5 108 ILE A O 1
ATOM 860 N N . SER A 1 109 ? -5.074 9.172 -9.453 1 91.06 109 SER A N 1
ATOM 861 C CA . SER A 1 109 ? -5.449 7.988 -8.68 1 91.06 109 SER A CA 1
ATOM 862 C C . SER A 1 109 ? -5.332 8.25 -7.184 1 91.06 109 SER A C 1
ATOM 864 O O . SER A 1 109 ? -4.238 8.516 -6.68 1 91.06 109 SER A O 1
ATOM 866 N N . PRO A 1 110 ? -6.363 8.086 -6.449 1 88.06 110 PRO A N 1
ATOM 867 C CA . PRO A 1 110 ? -6.238 8.312 -5.004 1 88.06 110 PRO A CA 1
ATOM 868 C C . PRO A 1 110 ? -5.727 7.078 -4.258 1 88.06 110 PRO A C 1
ATOM 870 O O . PRO A 1 110 ? -5.441 7.156 -3.061 1 88.06 110 PRO A O 1
ATOM 873 N N . GLY A 1 111 ? -5.605 5.914 -4.957 1 92.94 111 GLY A N 1
ATOM 874 C CA . GLY A 1 111 ? -5.113 4.707 -4.309 1 92.94 111 GLY A CA 1
ATOM 875 C C . GLY A 1 111 ? -6.172 3.998 -3.486 1 92.94 111 GLY A C 1
ATOM 876 O O . GLY A 1 111 ? -7.371 4.215 -3.686 1 92.94 111 GLY A O 1
ATOM 877 N N . CYS A 1 112 ? -5.773 3.045 -2.688 1 95.38 112 CYS A N 1
ATOM 878 C CA . CYS A 1 112 ? -6.66 2.287 -1.814 1 95.38 112 CYS A CA 1
ATOM 879 C C . CYS A 1 112 ? -7.035 3.098 -0.58 1 95.38 112 CYS A C 1
ATOM 881 O O . CYS A 1 112 ? -6.16 3.498 0.193 1 95.38 112 CYS A O 1
ATOM 883 N N . PRO A 1 113 ? -8.289 3.336 -0.341 1 95.69 113 PRO A N 1
ATOM 884 C CA . PRO A 1 113 ? -8.672 4.191 0.786 1 95.69 113 PRO A CA 1
ATOM 885 C C . PRO A 1 113 ? -8.281 3.594 2.137 1 95.69 113 PRO A C 1
ATOM 887 O O . PRO A 1 113 ? -8.031 4.332 3.092 1 95.69 113 PRO A O 1
ATOM 890 N N . PHE A 1 114 ? -8.203 2.27 2.256 1 97.31 114 PHE A N 1
ATOM 891 C CA . PHE A 1 114 ? -7.801 1.618 3.498 1 97.31 114 PHE A CA 1
ATOM 892 C C . PHE A 1 114 ? -6.32 1.845 3.775 1 97.31 114 PHE A C 1
ATOM 894 O O . PHE A 1 114 ? -5.941 2.197 4.895 1 97.31 114 PHE A O 1
ATOM 901 N N . VAL A 1 115 ? -5.551 1.689 2.699 1 95.5 115 VAL A N 1
ATOM 902 C CA . VAL A 1 115 ? -4.105 1.862 2.834 1 95.5 115 VAL A CA 1
ATOM 903 C C . VAL A 1 115 ? -3.785 3.328 3.119 1 95.5 115 VAL A C 1
ATOM 905 O O . VAL A 1 115 ? -2.934 3.631 3.959 1 95.5 115 VAL A O 1
ATOM 908 N N . ASN A 1 116 ? -4.508 4.25 2.473 1 94 116 ASN A N 1
ATOM 909 C CA . ASN A 1 116 ? -4.316 5.672 2.736 1 94 116 ASN A CA 1
ATOM 910 C C . ASN A 1 116 ? -4.547 6.004 4.207 1 94 116 ASN A C 1
ATOM 912 O O . ASN A 1 116 ? -3.742 6.703 4.824 1 94 116 ASN A O 1
ATOM 916 N N . LEU A 1 117 ? -5.621 5.477 4.781 1 94.06 117 LEU A N 1
ATOM 917 C CA . LEU A 1 117 ? -5.992 5.801 6.152 1 94.06 117 LEU A CA 1
ATOM 918 C C . LEU A 1 117 ? -5.02 5.168 7.145 1 94.06 117 LEU A C 1
ATOM 920 O O . LEU A 1 117 ? -4.633 5.801 8.133 1 94.06 117 LEU A O 1
ATOM 924 N N . VAL A 1 118 ? -4.594 3.957 6.852 1 93.38 118 VAL A N 1
ATOM 925 C CA . VAL A 1 118 ? -3.738 3.273 7.82 1 93.38 118 VAL A CA 1
ATOM 926 C C . VAL A 1 118 ? -2.35 3.906 7.816 1 93.38 118 VAL A C 1
ATOM 928 O O . VAL A 1 118 ? -1.702 4 8.859 1 93.38 118 VAL A O 1
ATOM 931 N N . VAL A 1 119 ? -1.894 4.324 6.68 1 90.31 119 VAL A N 1
ATOM 932 C CA . VAL A 1 119 ? -0.589 4.969 6.574 1 90.31 119 VAL A CA 1
ATOM 933 C C . VAL A 1 119 ? -0.563 6.23 7.434 1 90.31 119 VAL A C 1
ATOM 935 O O . VAL A 1 119 ? 0.417 6.492 8.133 1 90.31 119 VAL A O 1
ATOM 938 N N . GLU A 1 120 ? -1.61 6.898 7.449 1 86.19 120 GLU A N 1
ATOM 939 C CA . GLU A 1 120 ? -1.67 8.164 8.18 1 86.19 120 GLU A CA 1
ATOM 940 C C . GLU A 1 120 ? -1.946 7.934 9.664 1 86.19 120 GLU A C 1
ATOM 942 O O . GLU A 1 120 ? -1.506 8.711 10.508 1 86.19 120 GLU A O 1
ATOM 947 N N . MET A 1 121 ? -2.611 6.812 9.969 1 88.81 121 MET A N 1
ATOM 948 C CA . MET A 1 121 ? -3.242 6.805 11.289 1 88.81 121 MET A CA 1
ATOM 949 C C . MET A 1 121 ? -2.77 5.609 12.109 1 88.81 121 MET A C 1
ATOM 951 O O . MET A 1 121 ? -3.062 5.516 13.305 1 88.81 121 MET A O 1
ATOM 955 N N . ALA A 1 122 ? -2.027 4.691 11.469 1 83.56 122 ALA A N 1
ATOM 956 C CA . ALA A 1 122 ? -1.655 3.453 12.148 1 83.56 122 ALA A CA 1
ATOM 957 C C . ALA A 1 122 ? -0.873 3.74 13.422 1 83.56 122 ALA A C 1
ATOM 959 O O . ALA A 1 122 ? -1.04 3.049 14.43 1 83.56 122 ALA A O 1
ATOM 960 N N . THR A 1 123 ? -0.09 4.793 13.484 1 79.38 123 THR A N 1
ATOM 961 C CA . THR A 1 123 ? 0.793 5.051 14.617 1 79.38 123 THR A CA 1
ATOM 962 C C . THR A 1 123 ? 0.084 5.895 15.672 1 79.38 123 THR A C 1
ATOM 964 O O . THR A 1 123 ? 0.558 6.008 16.812 1 79.38 123 THR A O 1
ATOM 967 N N . VAL A 1 124 ? -1.021 6.395 15.375 1 81.75 124 VAL A N 1
ATOM 968 C CA . VAL A 1 124 ? -1.664 7.371 16.25 1 81.75 124 VAL A CA 1
ATOM 969 C C . VAL A 1 124 ? -2.871 6.73 16.938 1 81.75 124 VAL A C 1
ATOM 971 O O . VAL A 1 124 ? -3.188 7.059 18.078 1 81.75 124 VAL A O 1
ATOM 974 N N . ASN A 1 125 ? -3.545 5.82 16.219 1 91.69 125 ASN A N 1
ATOM 975 C CA . ASN A 1 125 ? -4.801 5.281 16.734 1 91.69 125 ASN A CA 1
ATOM 976 C C . ASN A 1 125 ? -4.957 3.803 16.391 1 91.69 125 ASN A C 1
ATOM 978 O O . ASN A 1 125 ? -5.371 3.461 15.281 1 91.69 125 ASN A O 1
ATOM 982 N N . PRO A 1 126 ? -4.699 2.93 17.312 1 93.81 126 PRO A N 1
ATOM 983 C CA . PRO A 1 126 ? -4.766 1.49 17.047 1 93.81 126 PRO A CA 1
ATOM 984 C C . PRO A 1 126 ? -6.152 1.031 16.609 1 93.81 126 PRO A C 1
ATOM 986 O O . PRO A 1 126 ? -6.285 0.017 15.922 1 93.81 126 PRO A O 1
ATOM 989 N N . ALA A 1 127 ? -7.176 1.781 17 1 96.38 127 ALA A N 1
ATOM 990 C CA . ALA A 1 127 ? -8.531 1.407 16.609 1 96.38 127 ALA A CA 1
ATOM 991 C C . ALA A 1 127 ? -8.719 1.493 15.102 1 96.38 127 ALA A C 1
ATOM 993 O O . ALA A 1 127 ? -9.453 0.701 14.516 1 96.38 127 ALA A O 1
ATOM 994 N N . ILE A 1 128 ? -8.086 2.406 14.484 1 95.88 128 ILE A N 1
ATOM 995 C CA . ILE A 1 128 ? -8.172 2.566 13.039 1 95.88 128 ILE A CA 1
ATOM 996 C C . ILE A 1 128 ? -7.492 1.384 12.352 1 95.88 128 ILE A C 1
ATOM 998 O O . ILE A 1 128 ? -8.047 0.8 11.414 1 95.88 128 ILE A O 1
ATOM 1002 N N . ARG A 1 129 ? -6.367 1.02 12.82 1 95.5 129 ARG A N 1
ATOM 1003 C CA . ARG A 1 129 ? -5.664 -0.147 12.297 1 95.5 129 ARG A CA 1
ATOM 1004 C C . ARG A 1 129 ? -6.523 -1.4 12.406 1 95.5 129 ARG A C 1
ATOM 1006 O O . ARG A 1 129 ? -6.633 -2.172 11.453 1 95.5 129 ARG A O 1
ATOM 1013 N N . GLN A 1 130 ? -7.113 -1.582 13.523 1 97.44 130 GLN A N 1
ATOM 1014 C CA . GLN A 1 130 ? -7.938 -2.758 13.781 1 97.44 130 GLN A CA 1
ATOM 1015 C C . GLN A 1 130 ? -9.172 -2.773 12.883 1 97.44 130 GLN A C 1
ATOM 1017 O O . GLN A 1 130 ? -9.586 -3.832 12.406 1 97.44 130 GLN A O 1
ATOM 1022 N N . ALA A 1 131 ? -9.758 -1.603 12.688 1 98.19 131 ALA A N 1
ATOM 1023 C CA . ALA A 1 131 ? -10.922 -1.5 11.812 1 98.19 131 ALA A CA 1
ATOM 1024 C C . ALA A 1 131 ? -10.57 -1.895 10.375 1 98.19 131 ALA A C 1
ATOM 1026 O O . ALA A 1 131 ? -11.344 -2.58 9.711 1 98.19 131 ALA A O 1
ATOM 1027 N N . ILE A 1 132 ? -9.445 -1.531 9.945 1 98.31 132 ILE A N 1
ATOM 1028 C CA . ILE A 1 132 ? -9.008 -1.851 8.594 1 98.31 132 ILE A CA 1
ATOM 1029 C C . ILE A 1 132 ? -8.664 -3.336 8.492 1 98.31 132 ILE A C 1
ATOM 1031 O O . ILE A 1 132 ? -9.023 -3.998 7.52 1 98.31 132 ILE A O 1
ATOM 1035 N N . ASP A 1 133 ? -8.008 -3.836 9.547 1 98.12 133 ASP A N 1
ATOM 1036 C CA . ASP A 1 133 ? -7.742 -5.27 9.602 1 98.12 133 ASP A CA 1
ATOM 1037 C C . ASP A 1 133 ? -9.039 -6.07 9.516 1 98.12 133 ASP A C 1
ATOM 1039 O O . ASP A 1 133 ? -9.094 -7.105 8.852 1 98.12 133 ASP A O 1
ATOM 1043 N N . HIS A 1 134 ? -10.023 -5.586 10.164 1 98.25 134 HIS A N 1
ATOM 1044 C CA . HIS A 1 134 ? -11.328 -6.227 10.125 1 98.25 134 HIS A CA 1
ATOM 1045 C C . HIS A 1 134 ? -11.914 -6.211 8.719 1 98.25 134 HIS A C 1
ATOM 1047 O O . HIS A 1 134 ? -12.5 -7.199 8.273 1 98.25 134 HIS A O 1
ATOM 1053 N N . CYS A 1 135 ? -11.797 -5.129 8 1 98.62 135 CYS A N 1
ATOM 1054 C CA . CYS A 1 135 ? -12.258 -5.055 6.621 1 98.62 135 CYS A CA 1
ATOM 1055 C C . CYS A 1 135 ? -11.531 -6.066 5.746 1 98.62 135 CYS A C 1
ATOM 1057 O O . CYS A 1 135 ? -12.156 -6.801 4.984 1 98.62 135 CYS A O 1
ATOM 1059 N N . PHE A 1 136 ? -10.203 -6.172 5.887 1 98.5 136 PHE A N 1
ATOM 1060 C CA . PHE A 1 136 ? -9.422 -7.109 5.086 1 98.5 136 PHE A CA 1
ATOM 1061 C C . PHE A 1 136 ? -9.805 -8.547 5.414 1 98.5 136 PHE A C 1
ATOM 1063 O O . PHE A 1 136 ? -9.812 -9.406 4.535 1 98.5 136 PHE A O 1
ATOM 1070 N N . ALA A 1 137 ? -10.172 -8.781 6.703 1 98.5 137 ALA A N 1
ATOM 1071 C CA . ALA A 1 137 ? -10.641 -10.102 7.098 1 98.5 137 ALA A CA 1
ATOM 1072 C C . ALA A 1 137 ? -11.961 -10.445 6.414 1 98.5 137 ALA A C 1
ATOM 1074 O O . ALA A 1 137 ? -12.195 -11.602 6.043 1 98.5 137 ALA A O 1
ATOM 1075 N N . ARG A 1 138 ? -12.805 -9.453 6.262 1 98.44 138 ARG A N 1
ATOM 1076 C CA . ARG A 1 138 ? -14.055 -9.656 5.531 1 98.44 138 ARG A CA 1
ATOM 1077 C C . ARG A 1 138 ? -13.781 -10 4.07 1 98.44 138 ARG A C 1
ATOM 1079 O O . ARG A 1 138 ? -14.43 -10.875 3.498 1 98.44 138 ARG A O 1
ATOM 1086 N N . PHE A 1 139 ? -12.828 -9.312 3.439 1 98.75 139 PHE A N 1
ATOM 1087 C CA . PHE A 1 139 ? -12.469 -9.594 2.053 1 98.75 139 PHE A CA 1
ATOM 1088 C C . PHE A 1 139 ? -11.898 -11 1.915 1 98.75 139 PHE A C 1
ATOM 1090 O O . PHE A 1 139 ? -12.164 -11.695 0.93 1 98.75 139 PHE A O 1
ATOM 1097 N N . ALA A 1 140 ? -11.125 -11.391 2.922 1 98.69 140 ALA A N 1
ATOM 1098 C CA . ALA A 1 140 ? -10.492 -12.703 2.92 1 98.69 140 ALA A CA 1
ATOM 1099 C C . ALA A 1 140 ? -11.531 -13.82 2.85 1 98.69 140 ALA A C 1
ATOM 1101 O O . ALA A 1 140 ? -11.281 -14.875 2.266 1 98.69 140 ALA A O 1
ATOM 1102 N N . VAL A 1 141 ? -12.672 -13.602 3.43 1 98.62 141 VAL A N 1
ATOM 1103 C CA . VAL A 1 141 ? -13.742 -14.594 3.404 1 98.62 141 VAL A CA 1
ATOM 1104 C C . VAL A 1 141 ? -14.148 -14.883 1.96 1 98.62 141 VAL A C 1
ATOM 1106 O O . VAL A 1 141 ? -14.352 -16.031 1.586 1 98.62 141 VAL A O 1
ATOM 1109 N N . TYR A 1 142 ? -14.227 -13.883 1.161 1 98.62 142 TYR A N 1
ATOM 1110 C CA . TYR A 1 142 ? -14.617 -14.039 -0.235 1 98.62 142 TYR A CA 1
ATOM 1111 C C . TYR A 1 142 ? -13.508 -14.719 -1.038 1 98.62 142 TYR A C 1
ATOM 1113 O O . TYR A 1 142 ? -13.781 -15.578 -1.874 1 98.62 142 TYR A O 1
ATOM 1121 N N . TYR A 1 143 ? -12.281 -14.32 -0.791 1 98.75 143 TYR A N 1
ATOM 1122 C CA . TYR A 1 143 ? -11.172 -14.977 -1.469 1 98.75 143 TYR A CA 1
ATOM 1123 C C . TYR A 1 143 ? -11.086 -16.453 -1.069 1 98.75 143 TYR A C 1
ATOM 1125 O O . TYR A 1 143 ? -10.758 -17.297 -1.896 1 98.75 143 TYR A O 1
ATOM 1133 N N . ARG A 1 144 ? -11.312 -16.719 0.21 1 98.56 144 ARG A N 1
ATOM 1134 C CA . ARG A 1 144 ? -11.305 -18.094 0.67 1 98.56 144 ARG A CA 1
ATOM 1135 C C . ARG A 1 144 ? -12.367 -18.922 -0.054 1 98.56 144 ARG A C 1
ATOM 1137 O O . ARG A 1 144 ? -12.117 -20.062 -0.45 1 98.56 144 ARG A O 1
ATOM 1144 N N . ARG A 1 145 ? -13.531 -18.328 -0.219 1 98.12 145 ARG A N 1
ATOM 1145 C CA . ARG A 1 145 ? -14.594 -19 -0.963 1 98.12 145 ARG A CA 1
ATOM 1146 C C . ARG A 1 145 ? -14.148 -19.312 -2.387 1 98.12 145 ARG A C 1
ATOM 1148 O O . ARG A 1 145 ? -14.445 -20.391 -2.916 1 98.12 145 ARG A O 1
ATOM 1155 N N . LEU A 1 146 ? -13.438 -18.375 -3.041 1 98.38 146 LEU A N 1
ATOM 1156 C CA . LEU A 1 146 ? -12.922 -18.609 -4.387 1 98.38 146 LEU A CA 1
ATOM 1157 C C . LEU A 1 146 ? -11.938 -19.781 -4.398 1 98.38 146 LEU A C 1
ATOM 1159 O O . LEU A 1 146 ? -12.016 -20.656 -5.27 1 98.38 146 LEU A O 1
ATOM 1163 N N . VAL A 1 147 ? -11.055 -19.797 -3.416 1 98.31 147 VAL A N 1
ATOM 1164 C CA . VAL A 1 147 ? -10.039 -20.844 -3.328 1 98.31 147 VAL A CA 1
ATOM 1165 C C . VAL A 1 147 ? -10.711 -22.203 -3.107 1 98.31 147 VAL A C 1
ATOM 1167 O O . VAL A 1 147 ? -10.375 -23.172 -3.775 1 98.31 147 VAL A O 1
ATOM 1170 N N . GLN A 1 148 ? -11.641 -22.234 -2.209 1 97.81 148 GLN A N 1
ATOM 1171 C CA . GLN A 1 148 ? -12.336 -23.469 -1.883 1 97.81 148 GLN A CA 1
ATOM 1172 C C . GLN A 1 148 ? -13.141 -23.984 -3.074 1 97.81 148 GLN A C 1
ATOM 1174 O O . GLN A 1 148 ? -13.141 -25.188 -3.363 1 97.81 148 GLN A O 1
ATOM 1179 N N . THR A 1 149 ? -13.852 -23.078 -3.766 1 97.81 149 THR A N 1
ATOM 1180 C CA . THR A 1 149 ? -14.602 -23.453 -4.961 1 97.81 149 THR A CA 1
ATOM 1181 C C . THR A 1 149 ? -13.664 -24 -6.039 1 97.81 149 THR A C 1
ATOM 1183 O O . THR A 1 149 ? -13.969 -25 -6.684 1 97.81 149 THR A O 1
ATOM 1186 N N . ALA A 1 150 ? -12.539 -23.328 -6.242 1 98.19 150 ALA A N 1
ATOM 1187 C CA . ALA A 1 150 ? -11.562 -23.766 -7.234 1 98.19 150 ALA A CA 1
ATOM 1188 C C . ALA A 1 150 ? -11.023 -25.156 -6.906 1 98.19 150 ALA A C 1
ATOM 1190 O O . ALA A 1 150 ? -10.844 -25.984 -7.801 1 98.19 150 ALA A O 1
ATOM 1191 N N . LYS A 1 151 ? -10.758 -25.422 -5.629 1 97.5 151 LYS A N 1
ATOM 1192 C CA . LYS A 1 151 ? -10.312 -26.75 -5.199 1 97.5 151 LYS A CA 1
ATOM 1193 C C . LYS A 1 151 ? -11.398 -27.797 -5.449 1 97.5 151 LYS A C 1
ATOM 1195 O O . LYS A 1 151 ? -11.117 -28.875 -5.984 1 97.5 151 LYS A O 1
ATOM 1200 N N . HIS A 1 152 ? -12.586 -27.453 -5.051 1 97 152 HIS A N 1
ATOM 1201 C CA . HIS A 1 152 ? -13.711 -28.359 -5.195 1 97 152 HIS A CA 1
ATOM 1202 C C . HIS A 1 152 ? -13.945 -28.719 -6.66 1 97 152 HIS A C 1
ATOM 1204 O O . HIS A 1 152 ? -14.297 -29.859 -6.973 1 97 152 HIS A O 1
ATOM 1210 N N . ARG A 1 153 ? -13.688 -27.828 -7.555 1 97.06 153 ARG A N 1
ATOM 1211 C CA . ARG A 1 153 ? -13.945 -28.031 -8.977 1 97.06 153 ARG A CA 1
ATOM 1212 C C . ARG A 1 153 ? -12.719 -28.594 -9.68 1 97.06 153 ARG A C 1
ATOM 1214 O O . ARG A 1 153 ? -12.711 -28.75 -10.906 1 97.06 153 ARG A O 1
ATOM 1221 N N . GLY A 1 154 ? -11.656 -28.734 -8.977 1 97.06 154 GLY A N 1
ATOM 1222 C CA . GLY A 1 154 ? -10.453 -29.344 -9.547 1 97.06 154 GLY A CA 1
ATOM 1223 C C . GLY A 1 154 ? -9.609 -28.359 -10.328 1 97.06 154 GLY A C 1
ATOM 1224 O O . GLY A 1 154 ? -8.695 -28.75 -11.055 1 97.06 154 GLY A O 1
ATOM 1225 N N . ILE A 1 155 ? -9.945 -27.094 -10.211 1 96.81 155 ILE A N 1
ATOM 1226 C CA . ILE A 1 155 ? -9.172 -26.031 -10.852 1 96.81 155 ILE A CA 1
ATOM 1227 C C . ILE A 1 155 ? -7.852 -25.844 -10.117 1 96.81 155 ILE A C 1
ATOM 1229 O O . ILE A 1 155 ? -6.809 -25.641 -10.742 1 96.81 155 ILE A O 1
ATOM 1233 N N . SER A 1 156 ? -7.887 -25.875 -8.758 1 96.62 156 SER A N 1
ATOM 1234 C CA . SER A 1 156 ? -6.715 -25.781 -7.895 1 96.62 156 SER A CA 1
ATOM 1235 C C . SER A 1 156 ? -6.32 -27.156 -7.355 1 96.62 156 SER A C 1
ATOM 1237 O O . SER A 1 156 ? -7.184 -28 -7.113 1 96.62 156 SER A O 1
ATOM 1239 N N . PRO A 1 157 ? -5.035 -27.406 -7.219 1 95.44 157 PRO A N 1
ATOM 1240 C CA . PRO A 1 157 ? -4.637 -28.672 -6.594 1 95.44 157 PRO A CA 1
ATOM 1241 C C . PRO A 1 157 ? -5.148 -28.812 -5.164 1 95.44 157 PRO A C 1
ATOM 1243 O O . PRO A 1 157 ? -5.246 -27.812 -4.438 1 95.44 157 PRO A O 1
ATOM 1246 N N . ALA A 1 158 ? -5.309 -30 -4.73 1 94.19 158 ALA A N 1
ATOM 1247 C CA . ALA A 1 158 ? -5.848 -30.281 -3.404 1 94.19 158 ALA A CA 1
ATOM 1248 C C . ALA A 1 158 ? -4.887 -29.828 -2.311 1 94.19 158 ALA A C 1
ATOM 1250 O O . ALA A 1 158 ? -5.32 -29.453 -1.219 1 94.19 158 ALA A O 1
ATOM 1251 N N . HIS A 1 159 ? -3.635 -29.812 -2.654 1 93.69 159 HIS A N 1
ATOM 1252 C CA . HIS A 1 159 ? -2.625 -29.531 -1.641 1 93.69 159 HIS A CA 1
ATOM 1253 C C . HIS A 1 159 ? -2.348 -28.031 -1.538 1 93.69 159 HIS A C 1
ATOM 1255 O O . HIS A 1 159 ? -1.516 -27.609 -0.736 1 93.69 159 HIS A O 1
ATOM 1261 N N . LEU A 1 160 ? -3.105 -27.25 -2.375 1 95.75 160 LEU A N 1
ATOM 1262 C CA . LEU A 1 160 ? -2.906 -25.812 -2.326 1 95.75 160 LEU A CA 1
ATOM 1263 C C . LEU A 1 160 ? -3.193 -25.266 -0.929 1 95.75 160 LEU A C 1
ATOM 1265 O O . LEU A 1 160 ? -4.234 -25.578 -0.343 1 95.75 160 LEU A O 1
ATOM 1269 N N . ASP A 1 161 ? -2.246 -24.516 -0.343 1 96.94 161 ASP A N 1
ATOM 1270 C CA . ASP A 1 161 ? -2.449 -23.906 0.967 1 96.94 161 ASP A CA 1
ATOM 1271 C C . ASP A 1 161 ? -3.486 -22.797 0.899 1 96.94 161 ASP A C 1
ATOM 1273 O O . ASP A 1 161 ? -3.201 -21.703 0.402 1 96.94 161 ASP A O 1
ATOM 1277 N N . GLU A 1 162 ? -4.656 -23.047 1.424 1 97.62 162 GLU A N 1
ATOM 1278 C CA . GLU A 1 162 ? -5.77 -22.125 1.311 1 97.62 162 GLU A CA 1
ATOM 1279 C C . GLU A 1 162 ? -5.445 -20.781 1.979 1 97.62 162 GLU A C 1
ATOM 1281 O O . GLU A 1 162 ? -5.648 -19.719 1.387 1 97.62 162 GLU A O 1
ATOM 1286 N N . ASP A 1 163 ? -4.895 -20.844 3.182 1 97.75 163 ASP A N 1
ATOM 1287 C CA . ASP A 1 163 ? -4.602 -19.625 3.936 1 97.75 163 ASP A CA 1
ATOM 1288 C C . ASP A 1 163 ? -3.545 -18.781 3.23 1 97.75 163 ASP A C 1
ATOM 1290 O O . ASP A 1 163 ? -3.699 -17.562 3.1 1 97.75 163 ASP A O 1
ATOM 1294 N N . GLN A 1 164 ? -2.541 -19.438 2.766 1 97.81 164 GLN A N 1
ATOM 1295 C CA . GLN A 1 164 ? -1.473 -18.734 2.074 1 97.81 164 GLN A CA 1
ATOM 1296 C C . GLN A 1 164 ? -1.976 -18.109 0.771 1 97.81 164 GLN A C 1
ATOM 1298 O O . GLN A 1 164 ? -1.615 -16.984 0.432 1 97.81 164 GLN A O 1
ATOM 1303 N N . THR A 1 165 ? -2.785 -18.891 0.075 1 98.38 165 THR A N 1
ATOM 1304 C CA . THR A 1 165 ? -3.305 -18.406 -1.198 1 98.38 165 THR A CA 1
ATOM 1305 C C . THR A 1 165 ? -4.215 -17.203 -0.987 1 98.38 165 THR A C 1
ATOM 1307 O O . THR A 1 165 ? -4.141 -16.219 -1.73 1 98.38 165 THR A O 1
ATOM 1310 N N . VAL A 1 166 ? -5.035 -17.219 0.029 1 98.69 166 VAL A N 1
ATOM 1311 C CA . VAL A 1 166 ? -5.926 -16.109 0.342 1 98.69 166 VAL A CA 1
ATOM 1312 C C . VAL A 1 166 ? -5.105 -14.859 0.666 1 98.69 166 VAL A C 1
ATOM 1314 O O . VAL A 1 166 ? -5.371 -13.773 0.132 1 98.69 166 VAL A O 1
ATOM 1317 N N . LYS A 1 167 ? -4.094 -15.008 1.496 1 98.5 167 LYS A N 1
ATOM 1318 C CA . LYS A 1 167 ? -3.223 -13.883 1.839 1 98.5 167 LYS A CA 1
ATOM 1319 C C . LYS A 1 167 ? -2.525 -13.328 0.599 1 98.5 167 LYS A C 1
ATOM 1321 O O . LYS A 1 167 ? -2.424 -12.117 0.428 1 98.5 167 LYS A O 1
ATOM 1326 N N . ALA A 1 168 ? -2.098 -14.242 -0.237 1 98.56 168 ALA A N 1
ATOM 1327 C CA . ALA A 1 168 ? -1.402 -13.844 -1.458 1 98.56 168 ALA A CA 1
ATOM 1328 C C . ALA A 1 168 ? -2.318 -13.039 -2.375 1 98.56 168 ALA A C 1
ATOM 1330 O O . ALA A 1 168 ? -1.897 -12.039 -2.961 1 98.56 168 ALA A O 1
ATOM 1331 N N . LEU A 1 169 ? -3.568 -13.5 -2.502 1 98.81 169 LEU A N 1
ATOM 1332 C CA . LEU A 1 169 ? -4.523 -12.812 -3.369 1 98.81 169 LEU A CA 1
ATOM 1333 C C . LEU A 1 169 ? -4.82 -11.414 -2.85 1 98.81 169 LEU A C 1
ATOM 1335 O O . LEU A 1 169 ? -4.934 -10.469 -3.635 1 98.81 169 LEU A O 1
ATOM 1339 N N . ILE A 1 170 ? -4.902 -11.227 -1.595 1 98.75 170 ILE A N 1
ATOM 1340 C CA . ILE A 1 170 ? -5.121 -9.914 -0.996 1 98.75 170 ILE A CA 1
ATOM 1341 C C . ILE A 1 170 ? -3.887 -9.039 -1.2 1 98.75 170 ILE A C 1
ATOM 1343 O O . ILE A 1 170 ? -3.998 -7.879 -1.599 1 98.75 170 ILE A O 1
ATOM 1347 N N . ASN A 1 171 ? -2.707 -9.594 -0.993 1 98.69 171 ASN A N 1
ATOM 1348 C CA . ASN A 1 171 ? -1.466 -8.836 -1.084 1 98.69 171 ASN A CA 1
ATOM 1349 C C . ASN A 1 171 ? -1.186 -8.391 -2.518 1 98.69 171 ASN A C 1
ATOM 1351 O O . ASN A 1 171 ? -0.716 -7.273 -2.744 1 98.69 171 ASN A O 1
ATOM 1355 N N . ILE A 1 172 ? -1.456 -9.266 -3.471 1 98.69 172 ILE A N 1
ATOM 1356 C CA . ILE A 1 172 ? -1.233 -8.906 -4.867 1 98.69 172 ILE A CA 1
ATOM 1357 C C . ILE A 1 172 ? -2.18 -7.77 -5.262 1 98.69 172 ILE A C 1
ATOM 1359 O O . ILE A 1 172 ? -1.799 -6.871 -6.012 1 98.69 172 ILE A O 1
ATOM 1363 N N . MET A 1 173 ? -3.428 -7.789 -4.809 1 98.75 173 MET A N 1
ATOM 1364 C CA . MET A 1 173 ? -4.379 -6.711 -5.066 1 98.75 173 MET A CA 1
ATOM 1365 C C . MET A 1 173 ? -3.891 -5.398 -4.457 1 98.75 173 MET A C 1
ATOM 1367 O O . MET A 1 173 ? -3.889 -4.363 -5.125 1 98.75 173 MET A O 1
ATOM 1371 N N . ASN A 1 174 ? -3.471 -5.438 -3.211 1 97.88 174 ASN A N 1
ATOM 1372 C CA . ASN A 1 174 ? -2.951 -4.234 -2.572 1 97.88 174 ASN A CA 1
ATOM 1373 C C . ASN A 1 174 ? -1.729 -3.691 -3.307 1 97.88 174 ASN A C 1
ATOM 1375 O O .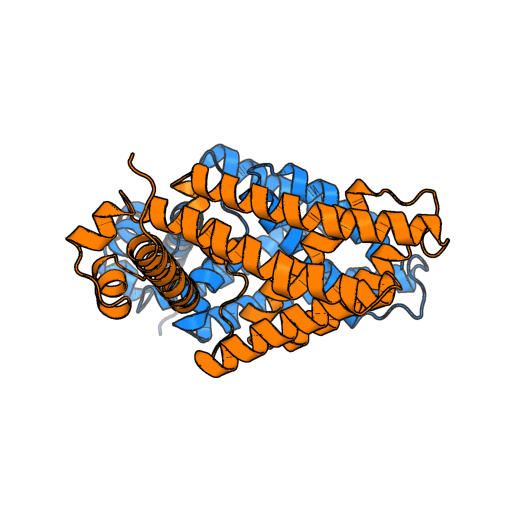 ASN A 1 174 ? -1.603 -2.48 -3.502 1 97.88 174 ASN A O 1
ATOM 1379 N N . GLY A 1 175 ? -0.859 -4.559 -3.686 1 98.06 175 GLY A N 1
ATOM 1380 C CA . GLY A 1 175 ? 0.296 -4.133 -4.461 1 98.06 175 GLY A CA 1
ATOM 1381 C C . GLY A 1 175 ? -0.076 -3.498 -5.785 1 98.06 175 GLY A C 1
ATOM 1382 O O . GLY A 1 175 ? 0.546 -2.52 -6.207 1 98.06 175 GLY A O 1
ATOM 1383 N N . ALA A 1 176 ? -1.072 -4.051 -6.465 1 98.44 176 ALA A N 1
ATOM 1384 C CA . ALA A 1 176 ? -1.541 -3.51 -7.738 1 98.44 176 ALA A CA 1
ATOM 1385 C C . ALA A 1 176 ? -2.107 -2.104 -7.559 1 98.44 176 ALA A C 1
ATOM 1387 O O . ALA A 1 176 ? -1.9 -1.233 -8.406 1 98.44 176 ALA A O 1
ATOM 1388 N N . MET A 1 177 ? -2.83 -1.923 -6.492 1 97.44 177 MET A N 1
ATOM 1389 C CA . MET A 1 177 ? -3.402 -0.607 -6.227 1 97.44 177 MET A CA 1
ATOM 1390 C C . MET A 1 177 ? -2.311 0.403 -5.887 1 97.44 177 MET A C 1
ATOM 1392 O O . MET A 1 177 ? -2.393 1.567 -6.281 1 97.44 177 MET A O 1
ATOM 1396 N N . VAL A 1 178 ? -1.3 -0.012 -5.168 1 96.81 178 VAL A N 1
ATOM 1397 C CA . VAL A 1 178 ? -0.151 0.848 -4.902 1 96.81 178 VAL A CA 1
ATOM 1398 C C . VAL A 1 178 ? 0.525 1.231 -6.215 1 96.81 178 VAL A C 1
ATOM 1400 O O . VAL A 1 178 ? 0.812 2.406 -6.453 1 96.81 178 VAL A O 1
ATOM 1403 N N . ALA A 1 179 ? 0.734 0.232 -7.07 1 97.38 179 ALA A N 1
ATOM 1404 C CA . ALA A 1 179 ? 1.336 0.503 -8.375 1 97.38 179 ALA A CA 1
ATOM 1405 C C . ALA A 1 179 ? 0.487 1.486 -9.172 1 97.38 179 ALA A C 1
ATOM 1407 O O . ALA A 1 179 ? 1.018 2.393 -9.82 1 97.38 179 ALA A O 1
ATOM 1408 N N . SER A 1 180 ? -0.801 1.263 -9.148 1 96.94 180 SER A N 1
ATOM 1409 C CA . SER A 1 180 ? -1.73 2.152 -9.836 1 96.94 180 SER A CA 1
ATOM 1410 C C . SER A 1 180 ? -1.561 3.596 -9.375 1 96.94 180 SER A C 1
ATOM 1412 O O . SER A 1 180 ? -1.564 4.52 -10.188 1 96.94 180 SER A O 1
ATOM 1414 N N . LYS A 1 181 ? -1.424 3.799 -8.086 1 95.5 181 LYS A N 1
ATOM 1415 C CA . LYS A 1 181 ? -1.262 5.137 -7.527 1 95.5 181 LYS A CA 1
ATOM 1416 C C . LYS A 1 181 ? 0.089 5.734 -7.91 1 95.5 181 LYS A C 1
ATOM 1418 O O . LYS A 1 181 ? 0.164 6.887 -8.336 1 95.5 181 LYS A O 1
ATOM 1423 N N . VAL A 1 182 ? 1.154 4.973 -7.816 1 96.56 182 VAL A N 1
ATOM 1424 C CA . VAL A 1 182 ? 2.51 5.441 -8.086 1 96.56 182 VAL A CA 1
ATOM 1425 C C . VAL A 1 182 ? 2.629 5.852 -9.555 1 96.56 182 VAL A C 1
ATOM 1427 O O . VAL A 1 182 ? 3.191 6.906 -9.867 1 96.56 182 VAL A O 1
ATOM 1430 N N . LYS A 1 183 ? 2.033 5.082 -10.383 1 96.38 183 LYS A N 1
ATOM 1431 C CA . LYS A 1 183 ? 2.178 5.324 -11.82 1 96.38 183 LYS A CA 1
ATOM 1432 C C . LYS A 1 183 ? 1.055 6.211 -12.344 1 96.38 183 LYS A C 1
ATOM 1434 O O . LYS A 1 183 ? 1.139 6.734 -13.453 1 96.38 183 LYS A O 1
ATOM 1439 N N . ASN A 1 184 ? 0.008 6.375 -11.547 1 95.69 184 ASN A N 1
ATOM 1440 C CA . ASN A 1 184 ? -1.219 7.047 -11.961 1 95.69 184 ASN A CA 1
ATOM 1441 C C . ASN A 1 184 ? -1.827 6.391 -13.203 1 95.69 184 ASN A C 1
ATOM 1443 O O . ASN A 1 184 ? -2.262 7.078 -14.125 1 95.69 184 ASN A O 1
ATOM 1447 N N . GLN A 1 185 ? -1.76 5.121 -13.258 1 96.38 185 GLN A N 1
ATOM 1448 C CA . GLN A 1 185 ? -2.309 4.293 -14.32 1 96.38 185 GLN A CA 1
ATOM 1449 C C . GLN A 1 185 ? -3.166 3.164 -13.758 1 96.38 185 GLN A C 1
ATOM 1451 O O . GLN A 1 185 ? -2.645 2.133 -13.328 1 96.38 185 GLN A O 1
ATOM 1456 N N . PRO A 1 186 ? -4.5 3.344 -13.797 1 97 186 PRO A N 1
ATOM 1457 C CA . PRO A 1 186 ? -5.379 2.322 -13.219 1 97 186 PRO A CA 1
ATOM 1458 C C . PRO A 1 186 ? -5.23 0.963 -13.898 1 97 186 PRO A C 1
ATOM 1460 O O . PRO A 1 186 ? -5.555 -0.067 -13.305 1 97 186 PRO A O 1
ATOM 1463 N N . GLU A 1 187 ? -4.664 0.868 -15.117 1 97.81 187 GLU A N 1
ATOM 1464 C CA . GLU A 1 187 ? -4.453 -0.372 -15.859 1 97.81 187 GLU A CA 1
ATOM 1465 C C . GLU A 1 187 ? -3.533 -1.321 -15.094 1 97.81 187 GLU A C 1
ATOM 1467 O O . GLU A 1 187 ? -3.539 -2.529 -15.336 1 97.81 187 GLU A O 1
ATOM 1472 N N . GLU A 1 188 ? -2.707 -0.731 -14.188 1 98.19 188 GLU A N 1
ATOM 1473 C CA . GLU A 1 188 ? -1.812 -1.561 -13.391 1 98.19 188 GLU A CA 1
ATOM 1474 C C . GLU A 1 188 ? -2.594 -2.58 -12.562 1 98.19 188 GLU A C 1
ATOM 1476 O O . GLU A 1 188 ? -2.092 -3.67 -12.273 1 98.19 188 GLU A O 1
ATOM 1481 N N . ILE A 1 189 ? -3.82 -2.271 -12.219 1 98.62 189 ILE A N 1
ATOM 1482 C CA . ILE A 1 189 ? -4.68 -3.182 -11.469 1 98.62 189 ILE A CA 1
ATOM 1483 C C . ILE A 1 189 ? -5.047 -4.379 -12.344 1 98.62 189 ILE A C 1
ATOM 1485 O O . ILE A 1 189 ? -4.887 -5.531 -11.93 1 98.62 189 ILE A O 1
ATOM 1489 N N . LEU A 1 190 ? -5.438 -4.172 -13.586 1 98.25 190 LEU A N 1
ATOM 1490 C CA . LEU A 1 190 ? -5.859 -5.223 -14.5 1 98.25 190 LEU A CA 1
ATOM 1491 C C . LEU A 1 190 ? -4.699 -6.156 -14.836 1 98.25 190 LEU A C 1
ATOM 1493 O O . LEU A 1 190 ? -4.898 -7.355 -15.031 1 98.25 190 LEU A O 1
ATOM 1497 N N . LYS A 1 191 ? -3.527 -5.598 -14.867 1 98.12 191 LYS A N 1
ATOM 1498 C CA . LYS A 1 191 ? -2.346 -6.371 -15.234 1 98.12 191 LYS A CA 1
ATOM 1499 C C . LYS A 1 191 ? -2.092 -7.496 -14.234 1 98.12 191 LYS A C 1
ATOM 1501 O O . LYS A 1 191 ? -1.377 -8.453 -14.539 1 98.12 191 LYS A O 1
ATOM 1506 N N . MET A 1 192 ? -2.695 -7.391 -13.023 1 98.5 192 MET A N 1
ATOM 1507 C CA . MET A 1 192 ? -2.404 -8.391 -12 1 98.5 192 MET A CA 1
ATOM 1508 C C . MET A 1 192 ? -3.5 -9.453 -11.945 1 98.5 192 MET A C 1
ATOM 1510 O O . MET A 1 192 ? -3.377 -10.438 -11.219 1 98.5 192 MET A O 1
ATOM 1514 N N . ALA A 1 193 ? -4.555 -9.281 -12.781 1 98.56 193 ALA A N 1
ATOM 1515 C CA . ALA A 1 193 ? -5.648 -10.25 -12.773 1 98.56 193 ALA A CA 1
ATOM 1516 C C . ALA A 1 193 ? -5.152 -11.641 -13.156 1 98.56 193 ALA A C 1
ATOM 1518 O O . ALA A 1 193 ? -5.484 -12.625 -12.492 1 98.56 193 ALA A O 1
ATOM 1519 N N . ALA A 1 194 ? -4.348 -11.742 -14.195 1 97.5 194 ALA A N 1
ATOM 1520 C CA . ALA A 1 194 ? -3.842 -13.031 -14.648 1 97.5 194 ALA A CA 1
ATOM 1521 C C . ALA A 1 194 ? -2.92 -13.656 -13.602 1 97.5 194 ALA A C 1
ATOM 1523 O O . ALA A 1 194 ? -2.887 -14.883 -13.445 1 97.5 194 ALA A O 1
ATOM 1524 N N . VAL A 1 195 ? -2.154 -12.805 -12.922 1 97.69 195 VAL A N 1
ATOM 1525 C CA . VAL A 1 195 ? -1.273 -13.273 -11.859 1 97.69 195 VAL A CA 1
ATOM 1526 C C . VAL A 1 195 ? -2.104 -13.891 -10.734 1 97.69 195 VAL A C 1
ATOM 1528 O O . VAL A 1 195 ? -1.789 -14.977 -10.242 1 97.69 195 VAL A O 1
ATOM 1531 N N . ALA A 1 196 ? -3.125 -13.18 -10.328 1 98.5 196 ALA A N 1
ATOM 1532 C CA . ALA A 1 196 ? -4.016 -13.688 -9.289 1 98.5 196 ALA A CA 1
ATOM 1533 C C . ALA A 1 196 ? -4.645 -15.016 -9.703 1 98.5 196 ALA A C 1
ATOM 1535 O O . ALA A 1 196 ? -4.75 -15.938 -8.891 1 98.5 196 ALA A O 1
ATOM 1536 N N . GLN A 1 197 ? -5.07 -15.109 -10.969 1 98.19 197 GLN A N 1
ATOM 1537 C CA . GLN A 1 197 ? -5.648 -16.344 -11.469 1 98.19 197 GLN A CA 1
ATOM 1538 C C . GLN A 1 197 ? -4.637 -17.484 -11.414 1 98.19 197 GLN A C 1
ATOM 1540 O O . GLN A 1 197 ? -4.984 -18.625 -11.07 1 98.19 197 GLN A O 1
ATOM 1545 N N . GLN A 1 198 ? -3.424 -17.203 -11.75 1 95.94 198 GLN A N 1
ATOM 1546 C CA . GLN A 1 198 ? -2.377 -18.219 -11.688 1 95.94 198 GLN A CA 1
ATOM 1547 C C . GLN A 1 198 ? -2.15 -18.688 -10.258 1 95.94 198 GLN A C 1
ATOM 1549 O O . GLN A 1 198 ? -1.919 -19.875 -10.016 1 95.94 198 GLN A O 1
ATOM 1554 N N . MET A 1 199 ? -2.201 -17.75 -9.281 1 96.25 199 MET A N 1
ATOM 1555 C CA . MET A 1 199 ? -2.078 -18.109 -7.871 1 96.25 199 MET A CA 1
ATOM 1556 C C . MET A 1 199 ? -3.191 -19.078 -7.457 1 96.25 199 MET A C 1
ATOM 1558 O O . MET A 1 199 ? -2.961 -20 -6.676 1 96.25 199 MET A O 1
ATOM 1562 N N . LEU A 1 200 ? -4.316 -18.797 -7.988 1 96 200 LEU A N 1
ATOM 1563 C CA . LEU A 1 200 ? -5.461 -19.641 -7.672 1 96 200 LEU A CA 1
ATOM 1564 C C . LEU A 1 200 ? -5.305 -21.031 -8.297 1 96 200 LEU A C 1
ATOM 1566 O O . LEU A 1 200 ? -5.691 -22.031 -7.691 1 96 200 LEU A O 1
ATOM 1570 N N . LYS A 1 201 ? -4.715 -21.094 -9.43 1 94.06 201 LYS A N 1
ATOM 1571 C CA . LYS A 1 201 ? -4.527 -22.359 -10.125 1 94.06 201 LYS A CA 1
ATOM 1572 C C . LYS A 1 201 ? -3.441 -23.203 -9.453 1 94.06 201 LYS A C 1
ATOM 1574 O O . LYS A 1 201 ? -3.424 -24.422 -9.586 1 94.06 201 LYS A O 1
ATOM 1579 N N . GLY A 1 202 ? -2.592 -22.531 -8.734 1 87.56 202 GLY A N 1
ATOM 1580 C CA . GLY A 1 202 ? -1.498 -23.234 -8.086 1 87.56 202 GLY A CA 1
ATOM 1581 C C . GLY A 1 202 ? -0.308 -23.469 -9 1 87.56 202 GLY A C 1
ATOM 1582 O O . GLY A 1 202 ? -0.475 -23.766 -10.18 1 87.56 202 GLY A O 1
ATOM 1583 N N . MET B 1 1 ? 27.594 26.125 -9.016 1 45.69 1 MET B N 1
ATOM 1584 C CA . MET B 1 1 ? 27.562 25.922 -7.57 1 45.69 1 MET B CA 1
ATOM 1585 C C . MET B 1 1 ? 28.859 25.266 -7.098 1 45.69 1 MET B C 1
ATOM 1587 O O . MET B 1 1 ? 29.297 24.266 -7.66 1 45.69 1 MET B O 1
ATOM 1591 N N . GLU B 1 2 ? 29.656 25.875 -6.457 1 57.12 2 GLU B N 1
ATOM 1592 C CA . GLU B 1 2 ? 30.938 25.328 -6.016 1 57.12 2 GLU B CA 1
ATOM 1593 C C . GLU B 1 2 ? 30.766 23.938 -5.41 1 57.12 2 GLU B C 1
ATOM 1595 O O . GLU B 1 2 ? 29.75 23.656 -4.777 1 57.12 2 GLU B O 1
ATOM 1600 N N . PRO B 1 3 ? 31.594 23.016 -5.77 1 67.81 3 PRO B N 1
ATOM 1601 C CA . PRO B 1 3 ? 31.516 21.672 -5.188 1 67.81 3 PRO B CA 1
ATOM 1602 C C . PRO B 1 3 ? 31.5 21.688 -3.658 1 67.81 3 PRO B C 1
ATOM 1604 O O . PRO B 1 3 ? 32.125 22.562 -3.045 1 67.81 3 PRO B O 1
ATOM 1607 N N . MET B 1 4 ? 30.422 21.062 -3.086 1 73.25 4 MET B N 1
ATOM 1608 C CA . MET B 1 4 ? 30.281 21.047 -1.634 1 73.25 4 MET B CA 1
ATOM 1609 C C . MET B 1 4 ? 31.516 20.469 -0.965 1 73.25 4 MET B C 1
ATOM 1611 O O . MET B 1 4 ? 32.125 19.531 -1.483 1 73.25 4 MET B O 1
ATOM 1615 N N . THR B 1 5 ? 31.938 21.078 0.083 1 83.25 5 THR B N 1
ATOM 1616 C CA . THR B 1 5 ? 33.031 20.562 0.909 1 83.25 5 THR B CA 1
ATOM 1617 C C . THR B 1 5 ? 32.625 19.25 1.574 1 83.25 5 THR B C 1
ATOM 1619 O O . THR B 1 5 ? 31.438 18.875 1.568 1 83.25 5 THR B O 1
ATOM 1622 N N . THR B 1 6 ? 33.656 18.562 2.096 1 86.75 6 THR B N 1
ATOM 1623 C CA . THR B 1 6 ? 33.375 17.328 2.814 1 86.75 6 THR B CA 1
ATOM 1624 C C . THR B 1 6 ? 32.438 17.578 3.994 1 86.75 6 THR B C 1
ATOM 1626 O O . THR B 1 6 ? 31.531 16.781 4.25 1 86.75 6 THR B O 1
ATOM 1629 N N . LYS B 1 7 ? 32.656 18.672 4.699 1 87 7 LYS B N 1
ATOM 1630 C CA . LYS B 1 7 ? 31.797 19.031 5.832 1 87 7 LYS B CA 1
ATOM 1631 C C . LYS B 1 7 ? 30.375 19.344 5.375 1 87 7 LYS B C 1
ATOM 1633 O O . LYS B 1 7 ? 29.406 18.938 6.027 1 87 7 LYS B O 1
ATOM 1638 N N . GLY B 1 8 ? 30.266 20.031 4.305 1 90.06 8 GLY B N 1
ATOM 1639 C CA . GLY B 1 8 ? 28.969 20.344 3.729 1 90.06 8 GLY B CA 1
ATOM 1640 C C . GLY B 1 8 ? 28.188 19.109 3.33 1 90.06 8 GLY B C 1
ATOM 1641 O O . GLY B 1 8 ? 26.984 19.016 3.596 1 90.06 8 GLY B O 1
ATOM 1642 N N . GLU B 1 9 ? 28.953 18.188 2.736 1 92.62 9 GLU B N 1
ATOM 1643 C CA . GLU B 1 9 ? 28.328 16.938 2.328 1 92.62 9 GLU B CA 1
ATOM 1644 C C . GLU B 1 9 ? 27.844 16.141 3.537 1 92.62 9 GLU B C 1
ATOM 1646 O O . GLU B 1 9 ? 26.781 15.523 3.484 1 92.62 9 GLU B O 1
ATOM 1651 N N . GLN B 1 10 ? 28.609 16.172 4.562 1 94.56 10 GLN B N 1
ATOM 1652 C CA . GLN B 1 10 ? 28.25 15.469 5.785 1 94.56 10 GLN B CA 1
ATOM 1653 C C . GLN B 1 10 ? 27 16.094 6.426 1 94.56 10 GLN B C 1
ATOM 1655 O O . GLN B 1 10 ? 26.141 15.375 6.941 1 94.56 10 GLN B O 1
ATOM 1660 N N . THR B 1 11 ? 26.938 17.422 6.371 1 95.81 11 THR B N 1
ATOM 1661 C CA . THR B 1 11 ? 25.797 18.125 6.918 1 95.81 11 THR B CA 1
ATOM 1662 C C . THR B 1 11 ? 24.531 17.812 6.113 1 95.81 11 THR B C 1
ATOM 1664 O O . THR B 1 11 ? 23.484 17.531 6.688 1 95.81 11 THR B O 1
ATOM 1667 N N . GLN B 1 12 ? 24.672 17.891 4.828 1 97.38 12 GLN B N 1
ATOM 1668 C CA . GLN B 1 12 ? 23.531 17.578 3.961 1 97.38 12 GLN B CA 1
ATOM 1669 C C . GLN B 1 12 ? 23.031 16.156 4.215 1 97.38 12 GLN B C 1
ATOM 1671 O O . GLN B 1 12 ? 21.812 15.93 4.312 1 97.38 12 GLN B O 1
ATOM 1676 N N . ARG B 1 13 ? 24 15.234 4.312 1 97.44 13 ARG B N 1
ATOM 1677 C CA . ARG B 1 13 ? 23.656 13.836 4.555 1 97.44 13 ARG B CA 1
ATOM 1678 C C . ARG B 1 13 ? 22.953 13.664 5.895 1 97.44 13 ARG B C 1
ATOM 1680 O O . ARG B 1 13 ? 21.984 12.922 6.004 1 97.44 13 ARG B O 1
ATOM 1687 N N . ARG B 1 14 ? 23.375 14.312 6.883 1 97.56 14 ARG B N 1
ATOM 1688 C CA . ARG B 1 14 ? 22.766 14.25 8.203 1 97.56 14 ARG B CA 1
ATOM 1689 C C . ARG B 1 14 ? 21.328 14.758 8.172 1 97.56 14 ARG B C 1
ATOM 1691 O O . ARG B 1 14 ? 20.438 14.156 8.773 1 97.56 14 ARG B O 1
ATOM 1698 N N . ILE B 1 15 ? 21.109 15.82 7.453 1 98.25 15 ILE B N 1
ATOM 1699 C CA . ILE B 1 15 ? 19.766 16.375 7.32 1 98.25 15 ILE B CA 1
ATOM 1700 C C . ILE B 1 15 ? 18.859 15.359 6.648 1 98.25 15 ILE B C 1
ATOM 1702 O O . ILE B 1 15 ? 17.734 15.125 7.109 1 98.25 15 ILE B O 1
ATOM 1706 N N . ILE B 1 16 ? 19.375 14.734 5.605 1 98.56 16 ILE B N 1
ATOM 1707 C CA . ILE B 1 16 ? 18.594 13.758 4.852 1 98.56 16 ILE B CA 1
ATOM 1708 C C . ILE B 1 16 ? 18.25 12.57 5.75 1 98.56 16 ILE B C 1
ATOM 1710 O O . ILE B 1 16 ? 17.094 12.133 5.801 1 98.56 16 ILE B O 1
ATOM 1714 N N . GLU B 1 17 ? 19.219 12.078 6.52 1 98.06 17 GLU B N 1
ATOM 1715 C CA . GLU B 1 17 ? 19.016 10.914 7.375 1 98.06 17 GLU B CA 1
ATOM 1716 C C . GLU B 1 17 ? 18.031 11.211 8.492 1 98.06 17 GLU B C 1
ATOM 1718 O O . GLU B 1 17 ? 17.172 10.383 8.805 1 98.06 17 GLU B O 1
ATOM 1723 N N . VAL B 1 18 ? 18.125 12.344 9.07 1 98 18 VAL B N 1
ATOM 1724 C CA . VAL B 1 18 ? 17.219 12.766 10.133 1 98 18 VAL B CA 1
ATOM 1725 C C . VAL B 1 18 ? 15.797 12.914 9.57 1 98 18 VAL B C 1
ATOM 1727 O O . VAL B 1 18 ? 14.836 12.414 10.164 1 98 18 VAL B O 1
ATOM 1730 N N . ALA B 1 19 ? 15.711 13.594 8.43 1 98.25 19 ALA B N 1
ATOM 1731 C CA . ALA B 1 19 ? 14.398 13.766 7.797 1 98.25 19 ALA B CA 1
ATOM 1732 C C . ALA B 1 19 ? 13.773 12.414 7.461 1 98.25 19 ALA B C 1
ATOM 1734 O O . ALA B 1 19 ? 12.578 12.211 7.652 1 98.25 19 ALA B O 1
ATOM 1735 N N . ALA B 1 20 ? 14.633 11.5 6.957 1 97.31 20 ALA B N 1
ATOM 1736 C CA . ALA B 1 20 ? 14.164 10.172 6.59 1 97.31 20 ALA B CA 1
ATOM 1737 C C . ALA B 1 20 ? 13.555 9.453 7.789 1 97.31 20 ALA B C 1
ATOM 1739 O O . ALA B 1 20 ? 12.453 8.906 7.695 1 97.31 20 ALA B O 1
ATOM 1740 N N . GLU B 1 21 ? 14.18 9.516 8.875 1 94.81 21 GLU B N 1
ATOM 1741 C CA . GLU B 1 21 ? 13.688 8.867 10.086 1 94.81 21 GLU B CA 1
ATOM 1742 C C . GLU B 1 21 ? 12.406 9.531 10.586 1 94.81 21 GLU B C 1
ATOM 1744 O O . GLU B 1 21 ? 11.453 8.852 10.961 1 94.81 21 GLU B O 1
ATOM 1749 N N . LEU B 1 22 ? 12.367 10.844 10.562 1 94.31 22 LEU B N 1
ATOM 1750 C CA . LEU B 1 22 ? 11.219 11.586 11.062 1 94.31 22 LEU B CA 1
ATOM 1751 C C . LEU B 1 22 ? 10 11.375 10.172 1 94.31 22 LEU B C 1
ATOM 1753 O O . LEU B 1 22 ? 8.883 11.195 10.664 1 94.31 22 LEU B O 1
ATOM 1757 N N . PHE B 1 23 ? 10.227 11.398 8.812 1 93.81 23 PHE B N 1
ATOM 1758 C CA . PHE B 1 23 ? 9.133 11.148 7.883 1 93.81 23 PHE B CA 1
ATOM 1759 C C . PHE B 1 23 ? 8.57 9.742 8.07 1 93.81 23 PHE B C 1
ATOM 1761 O O . PHE B 1 23 ? 7.363 9.539 7.977 1 93.81 23 PHE B O 1
ATOM 1768 N N . TRP B 1 24 ? 9.43 8.797 8.281 1 92.25 24 TRP B N 1
ATOM 1769 C CA . TRP B 1 24 ? 9 7.414 8.422 1 92.25 24 TRP B CA 1
ATOM 1770 C C . TRP B 1 24 ? 8.211 7.215 9.711 1 92.25 24 TRP B C 1
ATOM 1772 O O . TRP B 1 24 ? 7.176 6.543 9.711 1 92.25 24 TRP B O 1
ATOM 1782 N N . LYS B 1 25 ? 8.57 7.859 10.711 1 86.81 25 LYS B N 1
ATOM 1783 C CA . LYS B 1 25 ? 7.957 7.684 12.031 1 86.81 25 LYS B CA 1
ATOM 1784 C C . LYS B 1 25 ? 6.664 8.484 12.141 1 86.81 25 LYS B C 1
ATOM 1786 O O . LYS B 1 25 ? 5.664 7.988 12.672 1 86.81 25 LYS B O 1
ATOM 1791 N N . ASN B 1 26 ? 6.652 9.75 11.648 1 84.94 26 ASN B N 1
ATOM 1792 C CA . ASN B 1 26 ? 5.574 10.688 11.953 1 84.94 26 ASN B CA 1
ATOM 1793 C C . ASN B 1 26 ? 4.758 11.023 10.703 1 84.94 26 ASN B C 1
ATOM 1795 O O . ASN B 1 26 ? 3.75 11.727 10.789 1 84.94 26 ASN B O 1
ATOM 1799 N N . SER B 1 27 ? 5.18 10.586 9.57 1 84.94 27 SER B N 1
ATOM 1800 C CA . SER B 1 27 ? 4.605 10.953 8.281 1 84.94 27 SER B CA 1
ATOM 1801 C C . SER B 1 27 ? 5.195 12.266 7.766 1 84.94 27 SER B C 1
ATOM 1803 O O . SER B 1 27 ? 5.789 13.023 8.531 1 84.94 27 SER B O 1
ATOM 1805 N N . TYR B 1 28 ? 5.051 12.555 6.523 1 90.5 28 TYR B N 1
ATOM 1806 C CA . TYR B 1 28 ? 5.539 13.766 5.879 1 90.5 28 TYR B CA 1
ATOM 1807 C C . TYR B 1 28 ? 4.836 15 6.434 1 90.5 28 TYR B C 1
ATOM 1809 O O . TYR B 1 28 ? 5.484 15.977 6.82 1 90.5 28 TYR B O 1
ATOM 1817 N N . GLN B 1 29 ? 3.572 14.953 6.516 1 85.62 29 GLN B N 1
ATOM 1818 C CA . GLN B 1 29 ? 2.801 16.109 6.957 1 85.62 29 GLN B CA 1
ATOM 1819 C C . GLN B 1 29 ? 2.93 16.312 8.461 1 85.62 29 GLN B C 1
ATOM 1821 O O . GLN B 1 29 ? 2.688 17.406 8.969 1 85.62 29 GLN B O 1
ATOM 1826 N N . GLY B 1 30 ? 3.33 15.281 9.141 1 86.19 30 GLY B N 1
ATOM 1827 C CA . GLY B 1 30 ? 3.436 15.352 10.586 1 86.19 30 GLY B CA 1
ATOM 1828 C C . GLY B 1 30 ? 4.746 15.953 11.062 1 86.19 30 GLY B C 1
ATOM 1829 O O . GLY B 1 30 ? 4.941 16.172 12.258 1 86.19 30 GLY B O 1
ATOM 1830 N N . VAL B 1 31 ? 5.609 16.25 10.172 1 92.88 31 VAL B N 1
ATOM 1831 C CA . VAL B 1 31 ? 6.934 16.75 10.508 1 92.88 31 VAL B CA 1
ATOM 1832 C C . VAL B 1 31 ? 7.156 18.109 9.836 1 92.88 31 VAL B C 1
ATOM 1834 O O . VAL B 1 31 ? 6.879 18.266 8.641 1 92.88 31 VAL B O 1
ATOM 1837 N N . ASN B 1 32 ? 7.57 19.109 10.625 1 95.06 32 ASN B N 1
ATOM 1838 C CA . ASN B 1 32 ? 7.91 20.391 10.016 1 95.06 32 ASN B CA 1
ATOM 1839 C C . ASN B 1 32 ? 9.422 20.578 9.922 1 95.06 32 ASN B C 1
ATOM 1841 O O . ASN B 1 32 ? 10.188 19.844 10.539 1 95.06 32 ASN B O 1
ATOM 1845 N N . THR B 1 33 ? 9.773 21.578 9.125 1 96.81 33 THR B N 1
ATOM 1846 C CA . THR B 1 33 ? 11.188 21.797 8.836 1 96.81 33 THR B CA 1
ATOM 1847 C C . THR B 1 33 ? 11.922 22.281 10.086 1 96.81 33 THR B C 1
ATOM 1849 O O . THR B 1 33 ? 13.117 22.031 10.242 1 96.81 33 THR B O 1
ATOM 1852 N N . HIS B 1 34 ? 11.203 22.891 10.969 1 97 34 HIS B N 1
ATOM 1853 C CA . HIS B 1 34 ? 11.82 23.312 12.219 1 97 34 HIS B CA 1
ATOM 1854 C C . HIS B 1 34 ? 12.289 22.109 13.039 1 97 34 HIS B C 1
ATOM 1856 O O . HIS B 1 34 ? 13.422 22.094 13.531 1 97 34 HIS B O 1
ATOM 1862 N N . THR B 1 35 ? 11.484 21.141 13.188 1 97.38 35 THR B N 1
ATOM 1863 C CA . THR B 1 35 ? 11.828 19.938 13.914 1 97.38 35 THR B CA 1
ATOM 1864 C C . THR B 1 35 ? 13.016 19.234 13.25 1 97.38 35 THR B C 1
ATOM 1866 O O . THR B 1 35 ? 13.93 18.766 13.938 1 97.38 35 THR B O 1
ATOM 1869 N N . ILE B 1 36 ? 13.031 19.172 11.906 1 98.12 36 ILE B N 1
ATOM 1870 C CA . ILE B 1 36 ? 14.102 18.5 11.172 1 98.12 36 ILE B CA 1
ATOM 1871 C C . ILE B 1 36 ? 15.43 19.219 11.438 1 98.12 36 ILE B C 1
ATOM 1873 O O . ILE B 1 36 ? 16.438 18.562 11.742 1 98.12 36 ILE B O 1
ATOM 1877 N N . SER B 1 37 ? 15.375 20.531 11.305 1 98.06 37 SER B N 1
ATOM 1878 C CA . SER B 1 37 ? 16.609 21.281 11.523 1 98.06 37 SER B CA 1
ATOM 1879 C C . SER B 1 37 ? 17.109 21.109 12.953 1 98.06 37 SER B C 1
ATOM 1881 O O . SER B 1 37 ? 18.312 20.922 13.172 1 98.06 37 SER B O 1
ATOM 1883 N N . GLU B 1 38 ? 16.234 21.125 13.93 1 98.06 38 GLU B N 1
ATOM 1884 C CA . GLU B 1 38 ? 16.594 20.969 15.336 1 98.06 38 GLU B CA 1
ATOM 1885 C C . GLU B 1 38 ? 17.219 19.609 15.602 1 98.06 38 GLU B C 1
ATOM 1887 O O . GLU B 1 38 ? 18.297 19.531 16.219 1 98.06 38 GLU B O 1
ATOM 1892 N N . VAL B 1 39 ? 16.656 18.609 15.148 1 97.5 39 VAL B N 1
ATOM 1893 C CA . VAL B 1 39 ? 17.125 17.25 15.398 1 97.5 39 VAL B CA 1
ATOM 1894 C C . VAL B 1 39 ? 18.438 17 14.648 1 97.5 39 VAL B C 1
ATOM 1896 O O . VAL B 1 39 ? 19.328 16.297 15.141 1 97.5 39 VAL B O 1
ATOM 1899 N N . ALA B 1 40 ? 18.531 17.641 13.469 1 97.88 40 ALA B N 1
ATOM 1900 C CA . ALA B 1 40 ? 19.734 17.484 12.656 1 97.88 40 ALA B CA 1
ATOM 1901 C C . ALA B 1 40 ? 20.891 18.312 13.211 1 97.88 40 ALA B C 1
ATOM 1903 O O . ALA B 1 40 ? 22.031 18.188 12.766 1 97.88 40 ALA B O 1
ATOM 1904 N N . GLY B 1 41 ? 20.547 19.203 14.133 1 97.75 41 GLY B N 1
ATOM 1905 C CA . GLY B 1 41 ? 21.562 20.016 14.766 1 97.75 41 GLY B CA 1
ATOM 1906 C C . GLY B 1 41 ? 22.047 21.172 13.891 1 97.75 41 GLY B C 1
ATOM 1907 O O . GLY B 1 41 ? 23.219 21.516 13.906 1 97.75 41 GLY B O 1
ATOM 1908 N N . VAL B 1 42 ? 21.172 21.672 13.062 1 97.38 42 VAL B N 1
ATOM 1909 C CA . VAL B 1 42 ? 21.469 22.812 12.219 1 97.38 42 VAL B CA 1
ATOM 1910 C C . VAL B 1 42 ? 20.391 23.891 12.391 1 97.38 42 VAL B C 1
ATOM 1912 O O . VAL B 1 42 ? 19.328 23.625 12.961 1 97.38 42 VAL B O 1
ATOM 1915 N N . ASN B 1 43 ? 20.672 25.078 12.023 1 95.69 43 ASN B N 1
ATOM 1916 C CA . ASN B 1 43 ? 19.609 26.094 12.023 1 95.69 43 ASN B CA 1
ATOM 1917 C C . ASN B 1 43 ? 18.797 26.047 10.742 1 95.69 43 ASN B C 1
ATOM 1919 O O . ASN B 1 43 ? 19.188 25.375 9.781 1 95.69 43 ASN B O 1
ATOM 1923 N N . LYS B 1 44 ? 17.703 26.672 10.719 1 95.69 44 LYS B N 1
ATOM 1924 C CA . LYS B 1 44 ? 16.766 26.656 9.602 1 95.69 44 LYS B CA 1
ATOM 1925 C C . LYS B 1 44 ? 17.422 27.203 8.336 1 95.69 44 LYS B C 1
ATOM 1927 O O . LYS B 1 44 ? 17.188 26.703 7.238 1 95.69 44 LYS B O 1
ATOM 1932 N N . ALA B 1 45 ? 18.25 28.234 8.508 1 95.12 45 ALA B N 1
ATOM 1933 C CA . ALA B 1 45 ? 18.922 28.844 7.363 1 95.12 45 ALA B CA 1
ATOM 1934 C C . ALA B 1 45 ? 19.828 27.844 6.66 1 95.12 45 ALA B C 1
ATOM 1936 O O . ALA B 1 45 ? 19.875 27.797 5.43 1 95.12 45 ALA B O 1
ATOM 1937 N N . THR B 1 46 ? 20.516 27.094 7.41 1 95.88 46 THR B N 1
ATOM 1938 C CA . THR B 1 46 ? 21.391 26.062 6.879 1 95.88 46 THR B CA 1
ATOM 1939 C C . THR B 1 46 ? 20.594 25 6.129 1 95.88 46 THR B C 1
ATOM 1941 O O . THR B 1 46 ? 20.984 24.578 5.043 1 95.88 46 THR B O 1
ATOM 1944 N N . LEU B 1 47 ? 19.453 24.516 6.715 1 97.75 47 LEU B N 1
ATOM 1945 C CA . LEU B 1 47 ? 18.594 23.547 6.043 1 97.75 47 LEU B CA 1
ATOM 1946 C C . LEU B 1 47 ? 18.172 24.062 4.668 1 97.75 47 LEU B C 1
ATOM 1948 O O . LEU B 1 47 ? 18.25 23.328 3.68 1 97.75 47 LEU B O 1
ATOM 1952 N N . TYR B 1 48 ? 17.875 25.312 4.605 1 96.62 48 TYR B N 1
ATOM 1953 C CA . TYR B 1 48 ? 17.328 25.875 3.377 1 96.62 48 TYR B CA 1
ATOM 1954 C C . TYR B 1 48 ? 18.438 26.203 2.383 1 96.62 48 TYR B C 1
ATOM 1956 O O . TYR B 1 48 ? 18.172 26.438 1.203 1 96.62 48 TYR B O 1
ATOM 1964 N N . ARG B 1 49 ? 19.672 26.266 2.912 1 96.31 49 ARG B N 1
ATOM 1965 C CA . ARG B 1 49 ? 20.797 26.359 1.999 1 96.31 49 ARG B CA 1
ATOM 1966 C C . ARG B 1 49 ? 20.922 25.094 1.142 1 96.31 49 ARG B C 1
ATOM 1968 O O . ARG B 1 49 ? 21.297 25.172 -0.029 1 96.31 49 ARG B O 1
ATOM 1975 N N . TYR B 1 50 ? 20.516 24.016 1.721 1 96.81 50 TYR B N 1
ATOM 1976 C CA . TYR B 1 50 ? 20.672 22.75 1.025 1 96.81 50 TYR B CA 1
ATOM 1977 C C . TYR B 1 50 ? 19.391 22.359 0.302 1 96.81 50 TYR B C 1
ATOM 1979 O O . TYR B 1 50 ? 19.422 21.719 -0.75 1 96.81 50 TYR B O 1
ATOM 1987 N N . PHE B 1 51 ? 18.234 22.703 0.916 1 98.12 51 PHE B N 1
ATOM 1988 C CA . PHE B 1 51 ? 16.953 22.297 0.372 1 98.12 51 PHE B CA 1
ATOM 1989 C C . PHE B 1 51 ? 15.992 23.484 0.315 1 98.12 51 PHE B C 1
ATOM 1991 O O . PHE B 1 51 ? 15.594 24.016 1.353 1 98.12 51 PHE B O 1
ATOM 1998 N N . ALA B 1 52 ? 15.508 23.781 -0.822 1 96.88 52 ALA B N 1
ATOM 1999 C CA . ALA B 1 52 ? 14.703 24.984 -1.055 1 96.88 52 ALA B CA 1
ATOM 2000 C C . ALA B 1 52 ? 13.328 24.844 -0.412 1 96.88 52 ALA B C 1
ATOM 2002 O O . ALA B 1 52 ? 12.672 25.844 -0.119 1 96.88 52 ALA B O 1
ATOM 2003 N N . SER B 1 53 ? 12.922 23.609 -0.259 1 96.31 53 SER B N 1
ATOM 2004 C CA . SER B 1 53 ? 11.609 23.328 0.319 1 96.31 53 SER B CA 1
ATOM 2005 C C . SER B 1 53 ? 11.578 21.969 0.997 1 96.31 53 SER B C 1
ATOM 2007 O O . SER B 1 53 ? 12.5 21.172 0.827 1 96.31 53 SER B O 1
ATOM 2009 N N . LYS B 1 54 ? 10.602 21.719 1.73 1 96.31 54 LYS B N 1
ATOM 2010 C CA . LYS B 1 54 ? 10.398 20.406 2.338 1 96.31 54 LYS B CA 1
ATOM 2011 C C . LYS B 1 54 ? 10.258 19.328 1.272 1 96.31 54 LYS B C 1
ATOM 2013 O O . LYS B 1 54 ? 10.711 18.203 1.464 1 96.31 54 LYS B O 1
ATOM 2018 N N . ASP B 1 55 ? 9.625 19.656 0.123 1 96.5 55 ASP B N 1
ATOM 2019 C CA . ASP B 1 55 ? 9.484 18.719 -0.981 1 96.5 55 ASP B CA 1
ATOM 2020 C C . ASP B 1 55 ? 10.844 18.344 -1.568 1 96.5 55 ASP B C 1
ATOM 2022 O O . ASP B 1 55 ? 11.078 17.172 -1.903 1 96.5 55 ASP B O 1
ATOM 2026 N N . ASP B 1 56 ? 11.641 19.312 -1.674 1 97.5 56 ASP B N 1
ATOM 2027 C CA . ASP B 1 56 ? 12.992 19.031 -2.146 1 97.5 56 ASP B CA 1
ATOM 2028 C C . ASP B 1 56 ? 13.711 18.062 -1.213 1 97.5 56 ASP B C 1
ATOM 2030 O O . ASP B 1 56 ? 14.43 17.172 -1.67 1 97.5 56 ASP B O 1
ATOM 2034 N N . LEU B 1 57 ? 13.555 18.344 0.008 1 98.19 57 LEU B N 1
ATOM 2035 C CA . LEU B 1 57 ? 14.125 17.438 1.004 1 98.19 57 LEU B CA 1
ATOM 2036 C C . LEU B 1 57 ? 13.516 16.047 0.885 1 98.19 57 LEU B C 1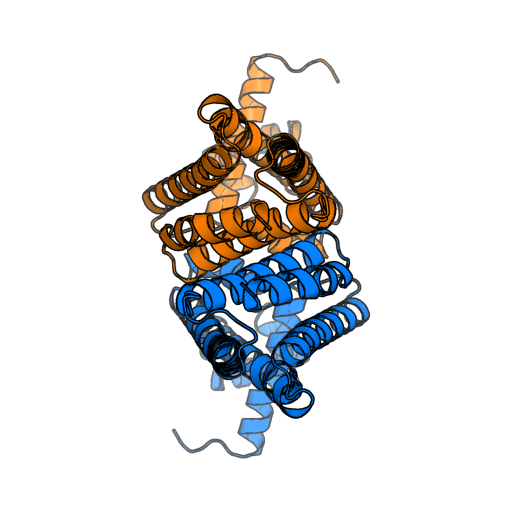
ATOM 2038 O O . LEU B 1 57 ? 14.219 15.047 0.987 1 98.19 57 LEU B O 1
ATOM 2042 N N . ALA B 1 58 ? 12.211 15.953 0.66 1 97.94 58 ALA B N 1
ATOM 2043 C CA . ALA B 1 58 ? 11.539 14.672 0.497 1 97.94 58 ALA B CA 1
ATOM 2044 C C . ALA B 1 58 ? 12.102 13.898 -0.695 1 97.94 58 ALA B C 1
ATOM 2046 O O . ALA B 1 58 ? 12.266 12.68 -0.632 1 97.94 58 ALA B O 1
ATOM 2047 N N . LEU B 1 59 ? 12.367 14.594 -1.789 1 98.31 59 LEU B N 1
ATOM 2048 C CA . LEU B 1 59 ? 12.961 13.953 -2.959 1 98.31 59 LEU B CA 1
ATOM 2049 C C . LEU B 1 59 ? 14.32 13.352 -2.617 1 98.31 59 LEU B C 1
ATOM 2051 O O . LEU B 1 59 ? 14.625 12.234 -3.045 1 98.31 59 LEU B O 1
ATOM 2055 N N . ALA B 1 60 ? 15.07 14.055 -1.822 1 98.56 60 ALA B N 1
ATOM 2056 C CA . ALA B 1 60 ? 16.359 13.547 -1.381 1 98.56 60 ALA B CA 1
ATOM 2057 C C . ALA B 1 60 ? 16.188 12.344 -0.457 1 98.56 60 ALA B C 1
ATOM 2059 O O . ALA B 1 60 ? 16.984 11.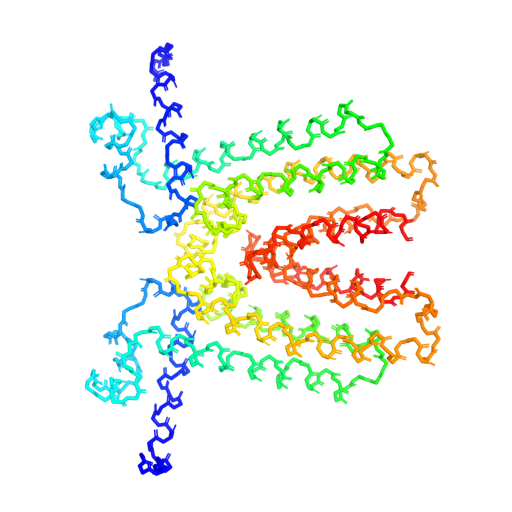398 -0.51 1 98.56 60 ALA B O 1
ATOM 2060 N N . VAL B 1 61 ? 15.219 12.375 0.375 1 98.62 61 VAL B N 1
ATOM 2061 C CA . VAL B 1 61 ? 14.914 11.281 1.292 1 98.62 61 VAL B CA 1
ATOM 2062 C C . VAL B 1 61 ? 14.516 10.039 0.5 1 98.62 61 VAL B C 1
ATOM 2064 O O . VAL B 1 61 ? 14.945 8.93 0.818 1 98.62 61 VAL B O 1
ATOM 2067 N N . ILE B 1 62 ? 13.727 10.195 -0.573 1 98.62 62 ILE B N 1
ATOM 2068 C CA . ILE B 1 62 ? 13.312 9.094 -1.43 1 98.62 62 ILE B CA 1
ATOM 2069 C C . ILE B 1 62 ? 14.539 8.453 -2.072 1 98.62 62 ILE B C 1
ATOM 2071 O O . ILE B 1 62 ? 14.672 7.227 -2.088 1 98.62 62 ILE B O 1
ATOM 2075 N N . ALA B 1 63 ? 15.414 9.273 -2.564 1 98.62 63 ALA B N 1
ATOM 2076 C CA . ALA B 1 63 ? 16.641 8.773 -3.164 1 98.62 63 ALA B CA 1
ATOM 2077 C C . ALA B 1 63 ? 17.484 8.016 -2.139 1 98.62 63 ALA B C 1
ATOM 2079 O O . ALA B 1 63 ? 18.047 6.957 -2.438 1 98.62 63 ALA B O 1
ATOM 2080 N N . TYR B 1 64 ? 17.562 8.594 -0.949 1 98.56 64 TYR B N 1
ATOM 2081 C CA . TYR B 1 64 ? 18.297 7.973 0.15 1 98.56 64 TYR B CA 1
ATOM 2082 C C . TYR B 1 64 ? 17.734 6.59 0.466 1 98.56 64 TYR B C 1
ATOM 2084 O O . TYR B 1 64 ? 18.5 5.617 0.562 1 98.56 64 TYR B O 1
ATOM 2092 N N . TYR B 1 65 ? 16.406 6.434 0.602 1 98.38 65 TYR B N 1
ATOM 2093 C CA . TYR B 1 65 ? 15.781 5.145 0.859 1 98.38 65 TYR B CA 1
ATOM 2094 C C . TYR B 1 65 ? 16.031 4.18 -0.293 1 98.38 65 TYR B C 1
ATOM 2096 O O . TYR B 1 65 ? 16.266 2.99 -0.074 1 98.38 65 TYR B O 1
ATOM 2104 N N . GLY B 1 66 ? 15.859 4.672 -1.554 1 98.62 66 GLY B N 1
ATOM 2105 C CA . GLY B 1 66 ? 16.156 3.836 -2.709 1 98.62 66 GLY B CA 1
ATOM 2106 C C . GLY B 1 66 ? 17.547 3.221 -2.662 1 98.62 66 GLY B C 1
ATOM 2107 O O . GLY B 1 66 ? 17.703 2.018 -2.879 1 98.62 66 GLY B O 1
ATOM 2108 N N . ASP B 1 67 ? 18.516 4.07 -2.314 1 98.44 67 ASP B N 1
ATOM 2109 C CA . ASP B 1 67 ? 19.891 3.611 -2.217 1 98.44 67 ASP B CA 1
ATOM 2110 C C . ASP B 1 67 ? 20.062 2.592 -1.09 1 98.44 67 ASP B C 1
ATOM 2112 O O . ASP B 1 67 ? 20.781 1.6 -1.241 1 98.44 67 ASP B O 1
ATOM 2116 N N . LEU B 1 68 ? 19.453 2.863 -0.006 1 97.69 68 LEU B N 1
ATOM 2117 C CA . LEU B 1 68 ? 19.547 1.972 1.146 1 97.69 68 LEU B CA 1
ATOM 2118 C C . LEU B 1 68 ? 18.969 0.595 0.809 1 97.69 68 LEU B C 1
ATOM 2120 O O . LEU B 1 68 ? 19.578 -0.427 1.144 1 97.69 68 LEU B O 1
ATOM 2124 N N . VAL B 1 69 ? 17.828 0.525 0.167 1 98.44 69 VAL B N 1
ATOM 2125 C CA . VAL B 1 69 ? 17.188 -0.74 -0.193 1 98.44 69 VAL B CA 1
ATOM 2126 C C . VAL B 1 69 ? 18.078 -1.501 -1.173 1 98.44 69 VAL B C 1
ATOM 2128 O O . VAL B 1 69 ? 18.312 -2.699 -1.005 1 98.44 69 VAL B O 1
ATOM 2131 N N . VAL B 1 70 ? 18.547 -0.815 -2.186 1 98.5 70 VAL B N 1
ATOM 2132 C CA . VAL B 1 70 ? 19.406 -1.461 -3.182 1 98.5 70 VAL B CA 1
ATOM 2133 C C . VAL B 1 70 ? 20.641 -2.043 -2.51 1 98.5 70 VAL B C 1
ATOM 2135 O O . VAL B 1 70 ? 21.016 -3.188 -2.77 1 98.5 70 VAL B O 1
ATOM 2138 N N . THR B 1 71 ? 21.234 -1.295 -1.586 1 98.06 71 THR B N 1
ATOM 2139 C CA . THR B 1 71 ? 22.516 -1.695 -1.017 1 98.06 71 THR B CA 1
ATOM 2140 C C . THR B 1 71 ? 22.312 -2.732 0.085 1 98.06 71 THR B C 1
ATOM 2142 O O . THR B 1 71 ? 23.031 -3.732 0.14 1 98.06 71 THR B O 1
ATOM 2145 N N . THR B 1 72 ? 21.312 -2.518 0.94 1 97.88 72 THR B N 1
ATOM 2146 C CA . THR B 1 72 ? 21.234 -3.336 2.145 1 97.88 72 THR B CA 1
ATOM 2147 C C . THR B 1 72 ? 20.328 -4.543 1.913 1 97.88 72 THR B C 1
ATOM 2149 O O . THR B 1 72 ? 20.391 -5.531 2.648 1 97.88 72 THR B O 1
ATOM 2152 N N . VAL B 1 73 ? 19.453 -4.469 0.909 1 98.56 73 VAL B N 1
ATOM 2153 C CA . VAL B 1 73 ? 18.531 -5.578 0.659 1 98.56 73 VAL B CA 1
ATOM 2154 C C . VAL B 1 73 ? 18.969 -6.332 -0.594 1 98.56 73 VAL B C 1
ATOM 2156 O O . VAL B 1 73 ? 19.469 -7.461 -0.505 1 98.56 73 VAL B O 1
ATOM 2159 N N . PHE B 1 74 ? 18.969 -5.688 -1.729 1 98.62 74 PHE B N 1
ATOM 2160 C CA . PHE B 1 74 ? 19.156 -6.387 -2.992 1 98.62 74 PHE B CA 1
ATOM 2161 C C . PHE B 1 74 ? 20.625 -6.793 -3.166 1 98.62 74 PHE B C 1
ATOM 2163 O O . PHE B 1 74 ? 20.922 -7.977 -3.316 1 98.62 74 PHE B O 1
ATOM 2170 N N . ALA B 1 75 ? 21.531 -5.809 -3.088 1 98.12 75 ALA B N 1
ATOM 2171 C CA . ALA B 1 75 ? 22.938 -6.113 -3.32 1 98.12 75 ALA B CA 1
ATOM 2172 C C . ALA B 1 75 ? 23.438 -7.18 -2.35 1 98.12 75 ALA B C 1
ATOM 2174 O O . ALA B 1 75 ? 24.141 -8.109 -2.748 1 98.12 75 ALA B O 1
ATOM 2175 N N . GLU B 1 76 ? 23.047 -7.059 -1.107 1 98.25 76 GLU B N 1
ATOM 2176 C CA . GLU B 1 76 ? 23.469 -8.023 -0.101 1 98.25 76 GLU B CA 1
ATOM 2177 C C . GLU B 1 76 ? 22.844 -9.391 -0.352 1 98.25 76 GLU B C 1
ATOM 2179 O O . GLU B 1 76 ? 23.484 -10.422 -0.142 1 98.25 76 GLU B O 1
ATOM 2184 N N . SER B 1 77 ? 21.562 -9.461 -0.714 1 98.69 77 SER B N 1
ATOM 2185 C CA . SER B 1 77 ? 20.906 -10.727 -1.013 1 98.69 77 SER B CA 1
ATOM 2186 C C . SER B 1 77 ? 21.594 -11.445 -2.17 1 98.69 77 SER B C 1
ATOM 2188 O O . SER B 1 77 ? 21.828 -12.656 -2.111 1 98.69 77 SER B O 1
ATOM 2190 N N . PHE B 1 78 ? 21.953 -10.695 -3.207 1 98.06 78 PHE B N 1
ATOM 2191 C CA . PHE B 1 78 ? 22.625 -11.266 -4.367 1 98.06 78 PHE B CA 1
ATOM 2192 C C . PHE B 1 78 ? 24.031 -11.734 -4.004 1 98.06 78 PHE B C 1
ATOM 2194 O O . PHE B 1 78 ? 24.578 -12.656 -4.625 1 98.06 78 PHE B O 1
ATOM 2201 N N . ARG B 1 79 ? 24.656 -11.047 -3.051 1 97.88 79 ARG B N 1
ATOM 2202 C CA . ARG B 1 79 ? 26 -11.398 -2.617 1 97.88 79 ARG B CA 1
ATOM 2203 C C . ARG B 1 79 ? 26.016 -12.727 -1.868 1 97.88 79 ARG B C 1
ATOM 2205 O O . ARG B 1 79 ? 26.906 -13.539 -2.047 1 97.88 79 ARG B O 1
ATOM 2212 N N . VAL B 1 80 ? 24.953 -13.039 -1.096 1 97.56 80 VAL B N 1
ATOM 2213 C CA . VAL B 1 80 ? 25.031 -14.148 -0.154 1 97.56 80 VAL B CA 1
ATOM 2214 C C . VAL B 1 80 ? 24.328 -15.375 -0.74 1 97.56 80 VAL B C 1
ATOM 2216 O O . VAL B 1 80 ? 24.5 -16.484 -0.236 1 97.56 80 VAL B O 1
ATOM 2219 N N . ALA B 1 81 ? 23.516 -15.195 -1.697 1 97.44 81 ALA B N 1
ATOM 2220 C CA . ALA B 1 81 ? 22.75 -16.312 -2.27 1 97.44 81 ALA B CA 1
ATOM 2221 C C . ALA B 1 81 ? 22.859 -16.312 -3.791 1 97.44 81 ALA B C 1
ATOM 2223 O O . ALA B 1 81 ? 22.406 -15.383 -4.457 1 97.44 81 ALA B O 1
ATOM 2224 N N . ASP B 1 82 ? 23.359 -17.359 -4.363 1 95.38 82 ASP B N 1
ATOM 2225 C CA . ASP B 1 82 ? 23.484 -17.516 -5.809 1 95.38 82 ASP B CA 1
ATOM 2226 C C . ASP B 1 82 ? 22.203 -18.062 -6.418 1 95.38 82 ASP B C 1
ATOM 2228 O O . ASP B 1 82 ? 21.828 -17.688 -7.527 1 95.38 82 ASP B O 1
ATOM 2232 N N . ASP B 1 83 ? 21.594 -18.984 -5.684 1 97.88 83 ASP B N 1
ATOM 2233 C CA . ASP B 1 83 ? 20.328 -19.547 -6.133 1 97.88 83 ASP B CA 1
ATOM 2234 C C . ASP B 1 83 ? 19.219 -18.484 -6.102 1 97.88 83 ASP B C 1
ATOM 2236 O O . ASP B 1 83 ? 19.016 -17.828 -5.078 1 97.88 83 ASP B O 1
ATOM 2240 N N . PRO B 1 84 ? 18.531 -18.312 -7.27 1 98.25 84 PRO B N 1
ATOM 2241 C CA . PRO B 1 84 ? 17.547 -17.234 -7.34 1 98.25 84 PRO B CA 1
ATOM 2242 C C . PRO B 1 84 ? 16.422 -17.391 -6.309 1 98.25 84 PRO B C 1
ATOM 2244 O O . PRO B 1 84 ? 15.898 -16.406 -5.809 1 98.25 84 PRO B O 1
ATOM 2247 N N . LEU B 1 85 ? 16.031 -18.594 -6.016 1 98.44 85 LEU B N 1
ATOM 2248 C CA . LEU B 1 85 ? 14.992 -18.812 -5.016 1 98.44 85 LEU B CA 1
ATOM 2249 C C . LEU B 1 85 ? 15.5 -18.453 -3.623 1 98.44 85 LEU B C 1
ATOM 2251 O O . LEU B 1 85 ? 14.773 -17.812 -2.844 1 98.44 85 LEU B O 1
ATOM 2255 N N . ASP B 1 86 ? 16.734 -18.797 -3.314 1 98.5 86 ASP B N 1
ATOM 2256 C CA . ASP B 1 86 ? 17.344 -18.422 -2.037 1 98.5 86 ASP B CA 1
ATOM 2257 C C . ASP B 1 86 ? 17.547 -16.922 -1.938 1 98.5 86 ASP B C 1
ATOM 2259 O O . ASP B 1 86 ? 17.391 -16.328 -0.866 1 98.5 86 ASP B O 1
ATOM 2263 N N . CYS B 1 87 ? 17.953 -16.359 -3.068 1 98.75 87 CYS B N 1
ATOM 2264 C CA . CYS B 1 87 ? 18.141 -14.906 -3.113 1 98.75 87 CYS B CA 1
ATOM 2265 C C . CYS B 1 87 ? 16.828 -14.188 -2.828 1 98.75 87 CYS B C 1
ATOM 2267 O O . CYS B 1 87 ? 16.797 -13.219 -2.068 1 98.75 87 CYS B O 1
ATOM 2269 N N . LEU B 1 88 ? 15.781 -14.672 -3.402 1 98.69 88 LEU B N 1
ATOM 2270 C CA . LEU B 1 88 ? 14.461 -14.102 -3.172 1 98.69 88 LEU B CA 1
ATOM 2271 C C . LEU B 1 88 ? 14.062 -14.227 -1.706 1 98.69 88 LEU B C 1
ATOM 2273 O O . LEU B 1 88 ? 13.562 -13.273 -1.111 1 98.69 88 LEU B O 1
ATOM 2277 N N . ALA B 1 89 ? 14.266 -15.375 -1.108 1 98.69 89 ALA B N 1
ATOM 2278 C CA . ALA B 1 89 ? 13.992 -15.57 0.312 1 98.69 89 ALA B CA 1
ATOM 2279 C C . ALA B 1 89 ? 14.805 -14.609 1.17 1 98.69 89 ALA B C 1
ATOM 2281 O O . ALA B 1 89 ? 14.312 -14.094 2.172 1 98.69 89 ALA B O 1
ATOM 2282 N N . GLU B 1 90 ? 16.062 -14.367 0.807 1 98.81 90 GLU B N 1
ATOM 2283 C CA . GLU B 1 90 ? 16.938 -13.453 1.532 1 98.81 90 GLU B CA 1
ATOM 2284 C C . GLU B 1 90 ? 16.422 -12.016 1.461 1 98.81 90 GLU B C 1
ATOM 2286 O O . GLU B 1 90 ? 16.5 -11.273 2.439 1 98.81 90 GLU B O 1
ATOM 2291 N N . ILE B 1 91 ? 15.891 -11.664 0.315 1 98.88 91 ILE B N 1
ATOM 2292 C CA . ILE B 1 91 ? 15.281 -10.344 0.156 1 98.88 91 ILE B CA 1
ATOM 2293 C C . ILE B 1 91 ? 14.164 -10.164 1.178 1 98.88 91 ILE B C 1
ATOM 2295 O O . ILE B 1 91 ? 14.125 -9.156 1.887 1 98.88 91 ILE B O 1
ATOM 2299 N N . TYR B 1 92 ? 13.281 -11.109 1.31 1 98.81 92 TYR B N 1
ATOM 2300 C CA . TYR B 1 92 ? 12.188 -11.039 2.27 1 98.81 92 TYR B CA 1
ATOM 2301 C C . TYR B 1 92 ? 12.711 -11.008 3.699 1 98.81 92 TYR B C 1
ATOM 2303 O O . TYR B 1 92 ? 12.188 -10.281 4.543 1 98.81 92 TYR B O 1
ATOM 2311 N N . ARG B 1 93 ? 13.727 -11.812 3.975 1 98.75 93 ARG B N 1
ATOM 2312 C CA . ARG B 1 93 ? 14.32 -11.844 5.309 1 98.75 93 ARG B CA 1
ATOM 2313 C C . ARG B 1 93 ? 14.883 -10.477 5.688 1 98.75 93 ARG B C 1
ATOM 2315 O O . ARG B 1 93 ? 14.695 -10.016 6.812 1 98.75 93 ARG B O 1
ATOM 2322 N N . ARG B 1 94 ? 15.5 -9.82 4.812 1 98.62 94 ARG B N 1
ATOM 2323 C CA . ARG B 1 94 ? 16.125 -8.531 5.086 1 98.62 94 ARG B CA 1
ATOM 2324 C C . ARG B 1 94 ? 15.086 -7.438 5.262 1 98.62 94 ARG B C 1
ATOM 2326 O O . ARG B 1 94 ? 15.234 -6.562 6.117 1 98.62 94 ARG B O 1
ATOM 2333 N N . VAL B 1 95 ? 14.047 -7.48 4.418 1 98.56 95 VAL B N 1
ATOM 2334 C CA . VAL B 1 95 ? 12.961 -6.52 4.59 1 98.56 95 VAL B CA 1
ATOM 2335 C C . VAL B 1 95 ? 12.273 -6.754 5.934 1 98.56 95 VAL B C 1
ATOM 2337 O O . VAL B 1 95 ? 11.961 -5.797 6.648 1 98.56 95 VAL B O 1
ATOM 2340 N N . TYR B 1 96 ? 12.078 -8.031 6.285 1 98.38 96 TYR B N 1
ATOM 2341 C CA . TYR B 1 96 ? 11.539 -8.391 7.59 1 98.38 96 TYR B CA 1
ATOM 2342 C C . TYR B 1 96 ? 12.398 -7.832 8.711 1 98.38 96 TYR B C 1
ATOM 2344 O O . TYR B 1 96 ? 11.883 -7.242 9.664 1 98.38 96 TYR B O 1
ATOM 2352 N N . GLN B 1 97 ? 13.695 -8 8.625 1 97.81 97 GLN B N 1
ATOM 2353 C CA . GLN B 1 97 ? 14.617 -7.523 9.656 1 97.81 97 GLN B CA 1
ATOM 2354 C C . GLN B 1 97 ? 14.547 -6.008 9.797 1 97.81 97 GLN B C 1
ATOM 2356 O O . GLN B 1 97 ? 14.562 -5.48 10.914 1 97.81 97 GLN B O 1
ATOM 2361 N N . THR B 1 98 ? 14.484 -5.359 8.664 1 96.19 98 THR B N 1
ATOM 2362 C CA . THR B 1 98 ? 14.352 -3.906 8.688 1 96.19 98 THR B CA 1
ATOM 2363 C C . THR B 1 98 ? 13.062 -3.496 9.398 1 96.19 98 THR B C 1
ATOM 2365 O O . THR B 1 98 ? 13.062 -2.58 10.227 1 96.19 98 THR B O 1
ATOM 2368 N N . ALA B 1 99 ? 11.945 -4.141 9.07 1 95.44 99 ALA B N 1
ATOM 2369 C CA . ALA B 1 99 ? 10.656 -3.869 9.719 1 95.44 99 ALA B CA 1
ATOM 2370 C C . ALA B 1 99 ? 10.734 -4.133 11.219 1 95.44 99 ALA B C 1
ATOM 2372 O O . ALA B 1 99 ? 10.203 -3.357 12.016 1 95.44 99 ALA B O 1
ATOM 2373 N N . LEU B 1 100 ? 11.398 -5.203 11.57 1 95.88 100 LEU B N 1
ATOM 2374 C CA . LEU B 1 100 ? 11.562 -5.57 12.969 1 95.88 100 LEU B CA 1
ATOM 2375 C C . LEU B 1 100 ? 12.359 -4.512 13.727 1 95.88 100 LEU B C 1
ATOM 2377 O O . LEU B 1 100 ? 12.008 -4.148 14.852 1 95.88 100 LEU B O 1
ATOM 2381 N N . GLU B 1 101 ? 13.391 -4.047 13.133 1 94.75 101 GLU B N 1
ATOM 2382 C CA . GLU B 1 101 ? 14.219 -3.006 13.734 1 94.75 101 GLU B CA 1
ATOM 2383 C C . GLU B 1 101 ? 13.414 -1.726 13.953 1 94.75 101 GLU B C 1
ATOM 2385 O O . GLU B 1 101 ? 13.539 -1.078 15 1 94.75 101 GLU B O 1
ATOM 2390 N N . GLN B 1 102 ? 12.641 -1.37 12.984 1 92 102 GLN B N 1
ATOM 2391 C CA . GLN B 1 102 ? 11.844 -0.157 13.086 1 92 102 GLN B CA 1
ATOM 2392 C C . GLN B 1 102 ? 10.781 -0.293 14.18 1 92 102 GLN B C 1
ATOM 2394 O O . GLN B 1 102 ? 10.508 0.664 14.914 1 92 102 GLN B O 1
ATOM 2399 N N . ILE B 1 103 ? 10.148 -1.445 14.32 1 92.88 103 ILE B N 1
ATOM 2400 C CA . ILE B 1 103 ? 9.18 -1.703 15.383 1 92.88 103 ILE B CA 1
ATOM 2401 C C . ILE B 1 103 ? 9.875 -1.61 16.75 1 92.88 103 ILE B C 1
ATOM 2403 O O . ILE B 1 103 ? 9.305 -1.083 17.703 1 92.88 103 ILE B O 1
ATOM 2407 N N . GLY B 1 104 ? 11.07 -2.141 16.797 1 91.94 104 GLY B N 1
ATOM 2408 C CA . GLY B 1 104 ? 11.852 -2.027 18.016 1 91.94 104 GLY B CA 1
ATOM 2409 C C . GLY B 1 104 ? 12.133 -0.591 18.422 1 91.94 104 GLY B C 1
ATOM 2410 O O . GLY B 1 104 ? 12.078 -0.246 19.594 1 91.94 104 GLY B O 1
ATOM 2411 N N . LYS B 1 105 ? 12.344 0.228 17.453 1 88.06 105 LYS B N 1
ATOM 2412 C CA . LYS B 1 105 ? 12.68 1.628 17.688 1 88.06 105 LYS B CA 1
ATOM 2413 C C . LYS B 1 105 ? 11.438 2.451 18 1 88.06 105 LYS B C 1
ATOM 2415 O O . LYS B 1 105 ? 11.477 3.342 18.859 1 88.06 105 LYS B O 1
ATOM 2420 N N . HIS B 1 106 ? 10.305 2.125 17.328 1 83.25 106 HIS B N 1
ATOM 2421 C CA . HIS B 1 106 ? 9.164 3.029 17.344 1 83.25 106 HIS B CA 1
ATOM 2422 C C . HIS B 1 106 ? 7.969 2.393 18.047 1 83.25 106 HIS B C 1
ATOM 2424 O O . HIS B 1 106 ? 6.977 3.068 18.344 1 83.25 106 HIS B O 1
ATOM 2430 N N . GLY B 1 107 ? 8.039 1.095 18.25 1 88.5 107 GLY B N 1
ATOM 2431 C CA . GLY B 1 107 ? 6.965 0.385 18.922 1 88.5 107 GLY B CA 1
ATOM 2432 C C . GLY B 1 107 ? 5.867 -0.074 17.984 1 88.5 107 GLY B C 1
ATOM 2433 O O . GLY B 1 107 ? 4.953 -0.793 18.391 1 88.5 107 GLY B O 1
ATOM 2434 N N . ILE B 1 108 ? 5.926 0.378 16.766 1 91.5 108 ILE B N 1
ATOM 2435 C CA . ILE B 1 108 ? 4.902 0.045 15.789 1 91.5 108 ILE B CA 1
ATOM 2436 C C . ILE B 1 108 ? 5.527 -0.007 14.391 1 91.5 108 ILE B C 1
ATOM 2438 O O . ILE B 1 108 ? 6.535 0.65 14.133 1 91.5 108 ILE B O 1
ATOM 2442 N N . SER B 1 109 ? 4.918 -0.831 13.539 1 91.06 109 SER B N 1
ATOM 2443 C CA . SER B 1 109 ? 5.406 -0.904 12.164 1 91.06 109 SER B CA 1
ATOM 2444 C C . SER B 1 109 ? 5.141 0.396 11.414 1 91.06 109 SER B C 1
ATOM 2446 O O . SER B 1 109 ? 3.986 0.785 11.227 1 91.06 109 SER B O 1
ATOM 2448 N N . PRO B 1 110 ? 6.129 1.017 10.898 1 88.38 110 PRO B N 1
ATOM 2449 C CA . PRO B 1 110 ? 5.863 2.246 10.141 1 88.38 110 PRO B CA 1
ATOM 2450 C C . PRO B 1 110 ? 5.492 1.981 8.688 1 88.38 110 PRO B C 1
ATOM 2452 O O . PRO B 1 110 ? 5.117 2.908 7.965 1 88.38 110 PRO B O 1
ATOM 2455 N N . GLY B 1 111 ? 5.586 0.691 8.227 1 93 111 GLY B N 1
ATOM 2456 C CA . GLY B 1 111 ? 5.23 0.369 6.855 1 93 111 GLY B CA 1
ATOM 2457 C C . GLY B 1 111 ? 6.328 0.702 5.859 1 93 111 GLY B C 1
ATOM 2458 O O . GLY B 1 111 ? 7.492 0.838 6.238 1 93 111 GLY B O 1
ATOM 2459 N N . CYS B 1 112 ? 6.02 0.679 4.598 1 95.31 112 CYS B N 1
ATOM 2460 C CA . CYS B 1 112 ? 6.949 0.999 3.52 1 95.31 112 CYS B CA 1
ATOM 2461 C C . CYS B 1 112 ? 7.117 2.508 3.375 1 95.31 112 CYS B C 1
ATOM 2463 O O . CYS B 1 112 ? 6.145 3.225 3.133 1 95.31 112 CYS B O 1
ATOM 2465 N N . PRO B 1 113 ? 8.305 3.01 3.482 1 95.56 113 PRO B N 1
ATOM 2466 C CA . PRO B 1 113 ? 8.484 4.461 3.441 1 95.56 113 PRO B CA 1
ATOM 2467 C C . PRO B 1 113 ? 8.094 5.07 2.096 1 95.56 113 PRO B C 1
ATOM 2469 O O . PRO B 1 113 ? 7.668 6.227 2.035 1 95.56 113 PRO B O 1
ATOM 2472 N N . PHE B 1 114 ? 8.195 4.32 1.001 1 97.25 114 PHE B N 1
ATOM 2473 C CA . PHE B 1 114 ? 7.812 4.809 -0.317 1 97.25 114 PHE B CA 1
ATOM 2474 C C . PHE B 1 114 ? 6.297 4.945 -0.422 1 97.25 114 PHE B C 1
ATOM 2476 O O . PHE B 1 114 ? 5.793 5.969 -0.889 1 97.25 114 PHE B O 1
ATOM 2483 N N . VAL B 1 115 ? 5.633 3.91 0.092 1 95.44 115 VAL B N 1
ATOM 2484 C CA . VAL B 1 115 ? 4.172 3.91 0.041 1 95.44 115 VAL B CA 1
ATOM 2485 C C . VAL B 1 115 ? 3.623 4.996 0.963 1 95.44 115 VAL B C 1
ATOM 2487 O O . VAL B 1 115 ? 2.684 5.711 0.602 1 95.44 115 VAL B O 1
ATOM 2490 N N . ASN B 1 116 ? 4.234 5.176 2.135 1 93.94 116 ASN B N 1
ATOM 2491 C CA . ASN B 1 116 ? 3.824 6.238 3.047 1 93.94 116 ASN B CA 1
ATOM 2492 C C . ASN B 1 116 ? 3.898 7.609 2.379 1 93.94 116 ASN B C 1
ATOM 2494 O O . ASN B 1 116 ? 2.955 8.398 2.465 1 93.94 116 ASN B O 1
ATOM 2498 N N . LEU B 1 117 ? 5.004 7.879 1.689 1 94 117 LEU B N 1
ATOM 2499 C CA . LEU B 1 117 ? 5.227 9.188 1.092 1 94 117 LEU B CA 1
ATOM 2500 C C . LEU B 1 117 ? 4.289 9.414 -0.089 1 94 117 LEU B C 1
ATOM 2502 O O . LEU B 1 117 ? 3.748 10.516 -0.257 1 94 117 LEU B O 1
ATOM 2506 N N . VAL B 1 118 ? 4.066 8.375 -0.872 1 93.38 118 VAL B N 1
ATOM 2507 C CA . VAL B 1 118 ? 3.254 8.57 -2.068 1 93.38 118 VAL B CA 1
ATOM 2508 C C . VAL B 1 118 ? 1.79 8.758 -1.676 1 93.38 118 VAL B C 1
ATOM 2510 O O . VAL B 1 118 ? 1.066 9.531 -2.307 1 93.38 118 VAL B O 1
ATOM 2513 N N . VAL B 1 119 ? 1.361 8.078 -0.667 1 90.25 119 VAL B N 1
ATOM 2514 C CA . VAL B 1 119 ? -0.013 8.211 -0.194 1 90.25 119 VAL B CA 1
ATOM 2515 C C . VAL B 1 119 ? -0.281 9.648 0.231 1 90.25 119 VAL B C 1
ATOM 2517 O O . VAL B 1 119 ? -1.339 10.203 -0.071 1 90.25 119 VAL B O 1
ATOM 2520 N N . GLU B 1 120 ? 0.653 10.234 0.806 1 86.19 120 GLU B N 1
ATOM 2521 C CA . GLU B 1 120 ? 0.48 11.586 1.321 1 86.19 120 GLU B CA 1
ATOM 2522 C C . GLU B 1 120 ? 0.688 12.625 0.222 1 86.19 120 GLU B C 1
ATOM 2524 O O . GLU B 1 120 ? 0.085 13.695 0.255 1 86.19 120 GLU B O 1
ATOM 2529 N N . MET B 1 121 ? 1.485 12.25 -0.786 1 88.81 121 MET B N 1
ATOM 2530 C CA . MET B 1 121 ? 2.02 13.352 -1.589 1 88.81 121 MET B CA 1
ATOM 2531 C C . MET B 1 121 ? 1.665 13.172 -3.062 1 88.81 121 MET B C 1
ATOM 2533 O O . MET B 1 121 ? 1.892 14.07 -3.875 1 88.81 121 MET B O 1
ATOM 2537 N N . ALA B 1 122 ? 1.088 12.008 -3.41 1 83.56 122 ALA B N 1
ATOM 2538 C CA . ALA B 1 122 ? 0.848 11.703 -4.816 1 83.56 122 ALA B CA 1
ATOM 2539 C C . ALA B 1 122 ? -0.045 12.758 -5.461 1 83.56 122 ALA B C 1
ATOM 2541 O O . ALA B 1 122 ? 0.156 13.125 -6.625 1 83.56 122 ALA B O 1
ATOM 2542 N N . THR B 1 123 ? -0.965 13.359 -4.754 1 79.38 123 THR B N 1
ATOM 2543 C CA . THR B 1 123 ? -1.942 14.273 -5.336 1 79.38 123 THR B CA 1
ATOM 2544 C C . THR B 1 123 ? -1.424 15.711 -5.312 1 79.38 123 THR B C 1
ATOM 2546 O O . THR B 1 123 ? -1.972 16.578 -5.988 1 79.38 123 THR B O 1
ATOM 2549 N N . VAL B 1 124 ? -0.394 15.938 -4.66 1 81.62 124 VAL B N 1
ATOM 2550 C CA . VAL B 1 124 ? 0.046 17.312 -4.422 1 81.62 124 VAL B CA 1
ATOM 2551 C C . VAL B 1 124 ? 1.284 17.609 -5.262 1 81.62 124 VAL B C 1
ATOM 2553 O O . VAL B 1 124 ? 1.479 18.734 -5.711 1 81.62 124 VAL B O 1
ATOM 2556 N N . ASN B 1 125 ? 2.131 16.594 -5.453 1 91.62 125 ASN B N 1
ATOM 2557 C CA . ASN B 1 125 ? 3.414 16.828 -6.105 1 91.62 125 ASN B CA 1
ATOM 2558 C C . ASN B 1 125 ? 3.805 15.664 -7.016 1 91.62 125 ASN B C 1
ATOM 2560 O O . ASN B 1 125 ? 4.344 14.664 -6.551 1 91.62 125 ASN B O 1
ATOM 2564 N N . PRO B 1 126 ? 3.619 15.805 -8.297 1 93.81 126 PRO B N 1
ATOM 2565 C CA . PRO B 1 126 ? 3.91 14.719 -9.234 1 93.81 126 PRO B CA 1
ATOM 2566 C C . PRO B 1 126 ? 5.379 14.305 -9.219 1 93.81 126 PRO B C 1
ATOM 2568 O O . PRO B 1 126 ? 5.707 13.164 -9.547 1 93.81 126 PRO B O 1
ATOM 2571 N N . ALA B 1 127 ? 6.254 15.211 -8.82 1 96.38 127 ALA B N 1
ATOM 2572 C CA . ALA B 1 127 ? 7.676 14.883 -8.766 1 96.38 127 ALA B CA 1
ATOM 2573 C C . ALA B 1 127 ? 7.945 13.797 -7.727 1 96.38 127 ALA B C 1
ATOM 2575 O O . ALA B 1 127 ? 8.828 12.961 -7.91 1 96.38 127 ALA B O 1
ATOM 2576 N N . ILE B 1 128 ? 7.242 13.797 -6.668 1 95.94 128 ILE B N 1
ATOM 2577 C CA . ILE B 1 128 ? 7.398 12.797 -5.621 1 95.94 128 ILE B CA 1
ATOM 2578 C C . ILE B 1 128 ? 6.941 11.43 -6.137 1 95.94 128 ILE B C 1
ATOM 2580 O O . ILE B 1 128 ? 7.637 10.43 -5.953 1 95.94 128 ILE B O 1
ATOM 2584 N N . ARG B 1 129 ? 5.852 11.406 -6.797 1 95.5 129 ARG B N 1
ATOM 2585 C CA . ARG B 1 129 ? 5.363 10.18 -7.41 1 95.5 129 ARG B CA 1
ATOM 2586 C C . ARG B 1 129 ? 6.387 9.602 -8.383 1 95.5 129 ARG B C 1
ATOM 2588 O O . ARG B 1 129 ? 6.676 8.406 -8.359 1 95.5 129 ARG B O 1
ATOM 2595 N N . GLN B 1 130 ? 6.918 10.445 -9.195 1 97.38 130 GLN B N 1
ATOM 2596 C CA . GLN B 1 130 ? 7.883 10.031 -10.203 1 97.38 130 GLN B CA 1
ATOM 2597 C C . GLN B 1 130 ? 9.164 9.5 -9.562 1 97.38 130 GLN B C 1
ATOM 2599 O O . GLN B 1 130 ? 9.758 8.539 -10.047 1 97.38 130 GLN B O 1
ATOM 2604 N N . ALA B 1 131 ? 9.586 10.156 -8.492 1 98.19 131 ALA B N 1
ATOM 2605 C CA . ALA B 1 131 ? 10.781 9.719 -7.781 1 98.19 131 ALA B CA 1
ATOM 2606 C C . ALA B 1 131 ? 10.586 8.32 -7.203 1 98.19 131 ALA B C 1
ATOM 2608 O O . ALA B 1 131 ? 11.5 7.488 -7.254 1 98.19 131 ALA B O 1
ATOM 2609 N N . ILE B 1 132 ? 9.453 8.055 -6.727 1 98.38 132 ILE B N 1
ATOM 2610 C CA . ILE B 1 132 ? 9.156 6.746 -6.145 1 98.38 132 ILE B CA 1
ATOM 2611 C C . ILE B 1 132 ? 9.047 5.703 -7.254 1 98.38 132 ILE B C 1
ATOM 2613 O O . ILE B 1 132 ? 9.555 4.59 -7.121 1 98.38 132 ILE B O 1
ATOM 2617 N N . ASP B 1 133 ? 8.391 6.113 -8.344 1 98.12 133 ASP B N 1
ATOM 2618 C CA . ASP B 1 133 ? 8.336 5.23 -9.508 1 98.12 133 ASP B CA 1
ATOM 2619 C C . ASP B 1 133 ? 9.734 4.855 -9.984 1 98.12 133 ASP B C 1
ATOM 2621 O O . ASP B 1 133 ? 9.984 3.705 -10.352 1 98.12 133 ASP B O 1
ATOM 2625 N N . HIS B 1 134 ? 10.594 5.789 -9.953 1 98.25 134 HIS B N 1
ATOM 2626 C CA . HIS B 1 134 ? 11.984 5.547 -10.336 1 98.25 134 HIS B CA 1
ATOM 2627 C C . HIS B 1 134 ? 12.648 4.555 -9.391 1 98.25 134 HIS B C 1
ATOM 2629 O O . HIS B 1 134 ? 13.406 3.686 -9.828 1 98.25 134 HIS B O 1
ATOM 2635 N N . CYS B 1 135 ? 12.422 4.66 -8.102 1 98.62 135 CYS B N 1
ATOM 2636 C CA . CYS B 1 135 ? 12.961 3.705 -7.145 1 98.62 135 CYS B CA 1
ATOM 2637 C C . CYS B 1 135 ? 12.438 2.301 -7.418 1 98.62 135 CYS B C 1
ATOM 2639 O O . CYS B 1 135 ? 13.211 1.342 -7.457 1 98.62 135 CYS B O 1
ATOM 2641 N N . PHE B 1 136 ? 11.141 2.158 -7.68 1 98.5 136 PHE B N 1
ATOM 2642 C CA . PHE B 1 136 ? 10.555 0.85 -7.953 1 98.5 136 PHE B CA 1
ATOM 2643 C C . PHE B 1 136 ? 11.117 0.265 -9.242 1 98.5 136 PHE B C 1
ATOM 2645 O O . PHE B 1 136 ? 11.305 -0.948 -9.352 1 98.5 136 PHE B O 1
ATOM 2652 N N . ALA B 1 137 ? 11.414 1.158 -10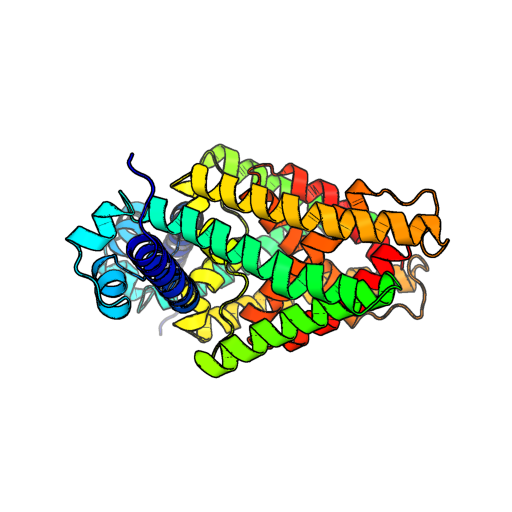.211 1 98.5 137 ALA B N 1
ATOM 2653 C CA . ALA B 1 137 ? 12.039 0.708 -11.453 1 98.5 137 ALA B CA 1
ATOM 2654 C C . ALA B 1 137 ? 13.438 0.155 -11.195 1 98.5 137 ALA B C 1
ATOM 2656 O O . ALA B 1 137 ? 13.859 -0.812 -11.836 1 98.5 137 ALA B O 1
ATOM 2657 N N . ARG B 1 138 ? 14.148 0.776 -10.273 1 98.44 138 ARG B N 1
ATOM 2658 C CA . ARG B 1 138 ? 15.453 0.26 -9.891 1 98.44 138 ARG B CA 1
ATOM 2659 C C . ARG B 1 138 ? 15.328 -1.115 -9.242 1 98.44 138 ARG B C 1
ATOM 2661 O O . ARG B 1 138 ? 16.141 -2.01 -9.516 1 98.44 138 ARG B O 1
ATOM 2668 N N . PHE B 1 139 ? 14.336 -1.305 -8.375 1 98.75 139 PHE B N 1
ATOM 2669 C CA . PHE B 1 139 ? 14.117 -2.598 -7.738 1 98.75 139 PHE B CA 1
ATOM 2670 C C . PHE B 1 139 ? 13.758 -3.658 -8.773 1 98.75 139 PHE B C 1
ATOM 2672 O O . PHE B 1 139 ? 14.188 -4.809 -8.664 1 98.75 139 PHE B O 1
ATOM 2679 N N . ALA B 1 140 ? 12.984 -3.24 -9.766 1 98.69 140 ALA B N 1
ATOM 2680 C CA . ALA B 1 140 ? 12.547 -4.148 -10.82 1 98.69 140 ALA B CA 1
ATOM 2681 C C . ALA B 1 140 ? 13.734 -4.746 -11.562 1 98.69 140 ALA B C 1
ATOM 2683 O O . ALA B 1 140 ? 13.68 -5.887 -12.031 1 98.69 140 ALA B O 1
ATOM 2684 N N . VAL B 1 141 ? 14.789 -4.004 -11.688 1 98.62 141 VAL B N 1
ATOM 2685 C CA . VAL B 1 141 ? 15.984 -4.484 -12.367 1 98.62 141 VAL B CA 1
ATOM 2686 C C . VAL B 1 141 ? 16.531 -5.719 -11.648 1 98.62 141 VAL B C 1
ATOM 2688 O O . VAL B 1 141 ? 16.922 -6.699 -12.289 1 98.62 141 VAL B O 1
ATOM 2691 N N . TYR B 1 142 ? 16.531 -5.699 -10.367 1 98.62 142 TYR B N 1
ATOM 2692 C CA . TYR B 1 142 ? 17.031 -6.82 -9.578 1 98.62 142 TYR B CA 1
ATOM 2693 C C . TYR B 1 142 ? 16.078 -8.016 -9.664 1 98.62 142 TYR B C 1
ATOM 2695 O O . TYR B 1 142 ? 16.531 -9.156 -9.781 1 98.62 142 TYR B O 1
ATOM 2703 N N . TYR B 1 143 ? 14.797 -7.754 -9.602 1 98.75 143 TYR B N 1
ATOM 2704 C CA . TYR B 1 143 ? 13.836 -8.844 -9.75 1 98.75 143 TYR B CA 1
ATOM 2705 C C . TYR B 1 143 ? 13.93 -9.461 -11.141 1 98.75 143 TYR B C 1
ATOM 2707 O O . TYR B 1 143 ? 13.789 -10.672 -11.305 1 98.75 143 TYR B O 1
ATOM 2715 N N . ARG B 1 144 ? 14.109 -8.602 -12.148 1 98.56 144 ARG B N 1
ATOM 2716 C CA . ARG B 1 144 ? 14.266 -9.109 -13.508 1 98.56 144 ARG B CA 1
ATOM 2717 C C . ARG B 1 144 ? 15.477 -10.023 -13.617 1 98.56 144 ARG B C 1
ATOM 2719 O O . ARG B 1 144 ? 15.414 -11.07 -14.258 1 98.56 144 ARG B O 1
ATOM 2726 N N . ARG B 1 145 ? 16.562 -9.617 -12.969 1 98.12 145 ARG B N 1
ATOM 2727 C CA . ARG B 1 145 ? 17.75 -10.461 -12.945 1 98.12 145 ARG B CA 1
ATOM 2728 C C . ARG B 1 145 ? 17.453 -11.82 -12.32 1 98.12 145 ARG B C 1
ATOM 2730 O O . ARG B 1 145 ? 17.938 -12.852 -12.797 1 98.12 145 ARG B O 1
ATOM 2737 N N . LEU B 1 146 ? 16.672 -11.844 -11.234 1 98.38 146 LEU B N 1
ATOM 2738 C CA . LEU B 1 146 ? 16.281 -13.102 -10.594 1 98.38 146 LEU B CA 1
ATOM 2739 C C . LEU B 1 146 ? 15.477 -13.977 -11.555 1 98.38 146 LEU B C 1
ATOM 2741 O O . LEU B 1 146 ? 15.734 -15.172 -11.672 1 98.38 146 LEU B O 1
ATOM 2745 N N . VAL B 1 147 ? 14.531 -13.352 -12.25 1 98.31 147 VAL B N 1
ATOM 2746 C CA . VAL B 1 147 ? 13.672 -14.078 -13.18 1 98.31 147 VAL B CA 1
ATOM 2747 C C . VAL B 1 147 ? 14.508 -14.648 -14.32 1 98.31 147 VAL B C 1
ATOM 2749 O O . VAL B 1 147 ? 14.367 -15.82 -14.68 1 98.31 147 VAL B O 1
ATOM 2752 N N . GLN B 1 148 ? 15.375 -13.844 -14.859 1 97.81 148 GLN B N 1
ATOM 2753 C CA . GLN B 1 148 ? 16.219 -14.258 -15.977 1 97.81 148 GLN B CA 1
ATOM 2754 C C . GLN B 1 148 ? 17.156 -15.383 -15.562 1 97.81 148 GLN B C 1
ATOM 2756 O O . GLN B 1 148 ? 17.344 -16.344 -16.312 1 97.81 148 GLN B O 1
ATOM 2761 N N . THR B 1 149 ? 17.781 -15.25 -14.375 1 97.81 149 THR B N 1
ATOM 2762 C CA . THR B 1 149 ? 18.656 -16.297 -13.859 1 97.81 149 THR B CA 1
ATOM 2763 C C . THR B 1 149 ? 17.891 -17.594 -13.656 1 97.81 149 THR B C 1
ATOM 2765 O O . THR B 1 149 ? 18.375 -18.672 -14.008 1 97.81 149 THR B O 1
ATOM 2768 N N . ALA B 1 150 ? 16.688 -17.5 -13.094 1 98.19 150 ALA B N 1
ATOM 2769 C CA . ALA B 1 150 ? 15.859 -18.672 -12.867 1 98.19 150 ALA B CA 1
ATOM 2770 C C . ALA B 1 150 ? 15.5 -19.359 -14.188 1 98.19 150 ALA B C 1
ATOM 2772 O O . ALA B 1 150 ? 15.5 -20.594 -14.273 1 98.19 150 ALA B O 1
ATOM 2773 N N . LYS B 1 151 ? 15.195 -18.578 -15.211 1 97.5 151 LYS B N 1
ATOM 2774 C CA . LYS B 1 151 ? 14.906 -19.141 -16.531 1 97.5 151 LYS B CA 1
ATOM 2775 C C . LYS B 1 151 ? 16.141 -19.828 -17.109 1 97.5 151 LYS B C 1
ATOM 2777 O O . LYS B 1 151 ? 16.047 -20.953 -17.625 1 97.5 151 LYS B O 1
ATOM 2782 N N . HIS B 1 152 ? 17.234 -19.125 -17.016 1 96.94 152 HIS B N 1
ATOM 2783 C CA . HIS B 1 152 ? 18.484 -19.656 -17.562 1 96.94 152 HIS B CA 1
ATOM 2784 C C . HIS B 1 152 ? 18.859 -20.969 -16.906 1 96.94 152 HIS B C 1
ATOM 2786 O O . HIS B 1 152 ? 19.391 -21.875 -17.562 1 96.94 152 HIS B O 1
ATOM 2792 N N . ARG B 1 153 ? 18.547 -21.141 -15.656 1 97 153 ARG B N 1
ATOM 2793 C CA . ARG B 1 153 ? 18.938 -22.328 -14.898 1 97 153 ARG B CA 1
ATOM 2794 C C . ARG B 1 153 ? 17.859 -23.391 -14.977 1 97 153 ARG B C 1
ATOM 2796 O O . ARG B 1 153 ? 17.953 -24.438 -14.32 1 97 153 ARG B O 1
ATOM 2803 N N . GLY B 1 154 ? 16.781 -23.109 -15.594 1 97 154 GLY B N 1
ATOM 2804 C CA . GLY B 1 154 ? 15.711 -24.078 -15.781 1 97 154 GLY B CA 1
ATOM 2805 C C . GLY B 1 154 ? 14.789 -24.188 -14.578 1 97 154 GLY B C 1
ATOM 2806 O O . GLY B 1 154 ? 14 -25.125 -14.484 1 97 154 GLY B O 1
ATOM 2807 N N . ILE B 1 155 ? 14.938 -23.266 -13.648 1 96.81 155 ILE B N 1
ATOM 2808 C CA . ILE B 1 155 ? 14.07 -23.219 -12.477 1 96.81 155 ILE B CA 1
ATOM 2809 C C . ILE B 1 155 ? 12.688 -22.719 -12.883 1 96.81 155 ILE B C 1
ATOM 2811 O O . ILE B 1 155 ? 11.672 -23.219 -12.391 1 96.81 155 ILE B O 1
ATOM 2815 N N . SER B 1 156 ? 12.633 -21.703 -13.773 1 96.56 156 SER B N 1
ATOM 2816 C CA . SER B 1 156 ? 11.406 -21.141 -14.32 1 96.56 156 SER B CA 1
ATOM 2817 C C . SER B 1 156 ? 11.172 -21.641 -15.75 1 96.56 156 SER B C 1
ATOM 2819 O O . SER B 1 156 ? 12.117 -21.844 -16.5 1 96.56 156 SER B O 1
ATOM 2821 N N . PRO B 1 157 ? 9.914 -21.859 -16.109 1 95.25 157 PRO B N 1
ATOM 2822 C CA . PRO B 1 157 ? 9.648 -22.219 -17.5 1 95.25 157 PRO B CA 1
ATOM 2823 C C . PRO B 1 157 ? 10.086 -21.125 -18.484 1 95.25 157 PRO B C 1
ATOM 2825 O O . PRO B 1 157 ? 10 -19.938 -18.172 1 95.25 157 PRO B O 1
ATOM 2828 N N . ALA B 1 158 ? 10.375 -21.516 -19.656 1 94.12 158 ALA B N 1
ATOM 2829 C CA . ALA B 1 158 ? 10.859 -20.594 -20.703 1 94.12 158 ALA B CA 1
ATOM 2830 C C . ALA B 1 158 ? 9.781 -19.609 -21.094 1 94.12 158 ALA B C 1
ATOM 2832 O O . ALA B 1 158 ? 10.078 -18.469 -21.469 1 94.12 158 ALA B O 1
ATOM 2833 N N . HIS B 1 159 ? 8.562 -20.031 -20.953 1 93.69 159 HIS B N 1
ATOM 2834 C CA . HIS B 1 159 ? 7.453 -19.219 -21.438 1 93.69 159 HIS B CA 1
ATOM 2835 C C . HIS B 1 159 ? 6.965 -18.25 -20.375 1 93.69 159 HIS B C 1
ATOM 2837 O O . HIS B 1 159 ? 6.027 -17.484 -20.609 1 93.69 159 HIS B O 1
ATOM 2843 N N . LEU B 1 160 ? 7.66 -18.312 -19.188 1 95.75 160 LEU B N 1
ATOM 2844 C CA . LEU B 1 160 ? 7.262 -17.391 -18.125 1 95.75 160 LEU B CA 1
ATOM 2845 C C . LEU B 1 160 ? 7.371 -15.945 -18.578 1 95.75 160 LEU B C 1
ATOM 2847 O O . LEU B 1 160 ? 8.406 -15.531 -19.109 1 95.75 160 LEU B O 1
ATOM 2851 N N . ASP B 1 161 ? 6.297 -15.156 -18.422 1 96.94 161 ASP B N 1
ATOM 2852 C CA . ASP B 1 161 ? 6.32 -13.742 -18.766 1 96.94 161 ASP B CA 1
ATOM 2853 C C . ASP B 1 161 ? 7.195 -12.953 -17.797 1 96.94 161 ASP B C 1
ATOM 2855 O O . ASP B 1 161 ? 6.789 -12.695 -16.656 1 96.94 161 ASP B O 1
ATOM 2859 N N . GLU B 1 162 ? 8.352 -12.539 -18.25 1 97.62 162 GLU B N 1
ATOM 2860 C CA . GLU B 1 162 ? 9.328 -11.891 -17.375 1 97.62 162 GLU B CA 1
ATOM 2861 C C . GLU B 1 162 ? 8.773 -10.594 -16.797 1 97.62 162 GLU B C 1
ATOM 2863 O O . GLU B 1 162 ? 8.859 -10.352 -15.594 1 97.62 162 GLU B O 1
ATOM 2868 N N . ASP B 1 163 ? 8.148 -9.773 -17.641 1 97.75 163 ASP B N 1
ATOM 2869 C CA . ASP B 1 163 ? 7.637 -8.484 -17.203 1 97.75 163 ASP B CA 1
ATOM 2870 C C . ASP B 1 163 ? 6.52 -8.648 -16.172 1 97.75 163 ASP B C 1
ATOM 2872 O O . ASP B 1 163 ? 6.508 -7.973 -15.148 1 97.75 163 ASP B O 1
ATOM 2876 N N . GLN B 1 164 ? 5.656 -9.57 -16.469 1 97.88 164 GLN B N 1
ATOM 2877 C CA . GLN B 1 164 ? 4.547 -9.812 -15.547 1 97.88 164 GLN B CA 1
ATOM 2878 C C . GLN B 1 164 ? 5.047 -10.359 -14.219 1 97.88 164 GLN B C 1
ATOM 2880 O O . GLN B 1 164 ? 4.555 -9.977 -13.156 1 97.88 164 GLN B O 1
ATOM 2885 N N . THR B 1 165 ? 5.996 -11.266 -14.312 1 98.38 165 THR B N 1
ATOM 2886 C CA . THR B 1 165 ? 6.527 -11.875 -13.102 1 98.38 165 THR B CA 1
ATOM 2887 C C . THR B 1 165 ? 7.242 -10.836 -12.242 1 98.38 165 THR B C 1
ATOM 2889 O O . THR B 1 165 ? 7.082 -10.812 -11.016 1 98.38 165 THR B O 1
ATOM 2892 N N . VAL B 1 166 ? 7.984 -9.945 -12.836 1 98.69 166 VAL B N 1
ATOM 2893 C CA . VAL B 1 166 ? 8.688 -8.883 -12.117 1 98.69 166 VAL B CA 1
ATOM 2894 C C . VAL B 1 166 ? 7.68 -7.977 -11.414 1 98.69 166 VAL B C 1
ATOM 2896 O O . VAL B 1 166 ? 7.824 -7.684 -10.227 1 98.69 166 VAL B O 1
ATOM 2899 N N . LYS B 1 167 ? 6.652 -7.574 -12.125 1 98.56 167 LYS B N 1
ATOM 2900 C CA . LYS B 1 167 ? 5.609 -6.738 -11.539 1 98.56 167 LYS B CA 1
ATOM 2901 C C . LYS B 1 167 ? 4.926 -7.449 -10.375 1 98.56 167 LYS B C 1
ATOM 2903 O O . LYS B 1 167 ? 4.664 -6.844 -9.336 1 98.56 167 LYS B O 1
ATOM 2908 N N . ALA B 1 168 ? 4.688 -8.719 -10.586 1 98.62 168 ALA B N 1
ATOM 2909 C CA . ALA B 1 168 ? 4.027 -9.516 -9.547 1 98.62 168 ALA B CA 1
ATOM 2910 C C . ALA B 1 168 ? 4.883 -9.594 -8.289 1 98.62 168 ALA B C 1
ATOM 2912 O O . ALA B 1 168 ? 4.363 -9.484 -7.172 1 98.62 168 ALA B O 1
ATOM 2913 N N . LEU B 1 169 ? 6.191 -9.797 -8.469 1 98.81 169 LEU B N 1
ATOM 2914 C CA . LEU B 1 169 ? 7.094 -9.906 -7.332 1 98.81 169 LEU B CA 1
ATOM 2915 C C . LEU B 1 169 ? 7.152 -8.594 -6.559 1 98.81 169 LEU B C 1
ATOM 2917 O O . LEU B 1 169 ? 7.184 -8.594 -5.328 1 98.81 169 LEU B O 1
ATOM 2921 N N . ILE B 1 170 ? 7.129 -7.5 -7.207 1 98.75 170 ILE B N 1
ATOM 2922 C CA . ILE B 1 170 ? 7.117 -6.191 -6.562 1 98.75 170 ILE B CA 1
ATOM 2923 C C . ILE B 1 170 ? 5.785 -5.984 -5.84 1 98.75 170 ILE B C 1
ATOM 2925 O O . ILE B 1 170 ? 5.762 -5.551 -4.688 1 98.75 170 ILE B O 1
ATOM 2929 N N . ASN B 1 171 ? 4.688 -6.336 -6.484 1 98.69 171 ASN B N 1
ATOM 2930 C CA . ASN B 1 171 ? 3.361 -6.105 -5.922 1 98.69 171 ASN B CA 1
ATOM 2931 C C . ASN B 1 171 ? 3.115 -6.973 -4.691 1 98.69 171 ASN B C 1
ATOM 2933 O O . ASN B 1 171 ? 2.51 -6.516 -3.717 1 98.69 171 ASN B O 1
ATOM 2937 N N . ILE B 1 172 ? 3.562 -8.211 -4.742 1 98.75 172 ILE B N 1
ATOM 2938 C CA . ILE B 1 172 ? 3.381 -9.094 -3.594 1 98.75 172 ILE B CA 1
ATOM 2939 C C . ILE B 1 172 ? 4.18 -8.562 -2.406 1 98.75 172 ILE B C 1
ATOM 2941 O O . ILE B 1 172 ? 3.727 -8.633 -1.261 1 98.75 172 ILE B O 1
ATOM 2945 N N . MET B 1 173 ? 5.387 -8.047 -2.617 1 98.75 173 MET B N 1
ATOM 2946 C CA . MET B 1 173 ? 6.191 -7.445 -1.558 1 98.75 173 MET B CA 1
ATOM 2947 C C . MET B 1 173 ? 5.488 -6.23 -0.965 1 98.75 173 MET B C 1
ATOM 2949 O O . MET B 1 173 ? 5.383 -6.102 0.255 1 98.75 173 MET B O 1
ATOM 2953 N N . ASN B 1 174 ? 5.004 -5.348 -1.816 1 97.88 174 ASN B N 1
ATOM 2954 C CA . ASN B 1 174 ? 4.281 -4.18 -1.329 1 97.88 174 ASN B CA 1
ATOM 2955 C C . ASN B 1 174 ? 3.045 -4.582 -0.53 1 97.88 174 ASN B C 1
ATOM 2957 O O . ASN B 1 174 ? 2.76 -3.996 0.517 1 97.88 174 ASN B O 1
ATOM 2961 N N . GLY B 1 175 ? 2.332 -5.535 -1.016 1 98.06 175 GLY B N 1
ATOM 2962 C CA . GLY B 1 175 ? 1.181 -6.031 -0.279 1 98.06 175 GLY B CA 1
ATOM 2963 C C . GLY B 1 175 ? 1.545 -6.609 1.076 1 98.06 175 GLY B C 1
ATOM 2964 O O . GLY B 1 175 ? 0.82 -6.414 2.055 1 98.06 175 GLY B O 1
ATOM 2965 N N . ALA B 1 176 ? 2.646 -7.34 1.145 1 98.44 176 ALA B N 1
ATOM 2966 C CA . ALA B 1 176 ? 3.113 -7.922 2.4 1 98.44 176 ALA B CA 1
ATOM 2967 C C . ALA B 1 176 ? 3.465 -6.832 3.412 1 98.44 176 ALA B C 1
ATOM 2969 O O . ALA B 1 176 ? 3.195 -6.977 4.605 1 98.44 176 ALA B O 1
ATOM 2970 N N . MET B 1 177 ? 4.082 -5.789 2.932 1 97.44 177 MET B N 1
ATOM 2971 C CA . MET B 1 177 ? 4.445 -4.688 3.82 1 97.44 177 MET B CA 1
ATOM 2972 C C . MET B 1 177 ? 3.201 -3.953 4.309 1 97.44 177 MET B C 1
ATOM 2974 O O . MET B 1 177 ? 3.143 -3.52 5.461 1 97.44 177 MET B O 1
ATOM 2978 N N . VAL B 1 178 ? 2.217 -3.807 3.463 1 96.81 178 VAL B N 1
ATOM 2979 C CA . VAL B 1 178 ? 0.942 -3.229 3.879 1 96.81 178 VAL B CA 1
ATOM 2980 C C . VAL B 1 178 ? 0.307 -4.102 4.961 1 96.81 178 VAL B C 1
ATOM 2982 O O . VAL B 1 178 ? -0.128 -3.594 5.996 1 96.81 178 VAL B O 1
ATOM 2985 N N . ALA B 1 179 ? 0.298 -5.406 4.711 1 97.38 179 ALA B N 1
ATOM 2986 C CA . ALA B 1 179 ? -0.249 -6.324 5.703 1 97.38 179 ALA B CA 1
ATOM 2987 C C . ALA B 1 179 ? 0.502 -6.215 7.027 1 97.38 179 ALA B C 1
ATOM 2989 O O . ALA B 1 179 ? -0.11 -6.227 8.102 1 97.38 179 ALA B O 1
ATOM 2990 N N . SER B 1 180 ? 1.809 -6.156 6.934 1 96.94 180 SER B N 1
ATOM 2991 C CA . SER B 1 180 ? 2.643 -6.004 8.117 1 96.94 180 SER B CA 1
ATOM 2992 C C . SER B 1 180 ? 2.238 -4.773 8.93 1 96.94 180 SER B C 1
ATOM 2994 O O . SER B 1 180 ? 2.16 -4.828 10.156 1 96.94 180 SER B O 1
ATOM 2996 N N . LYS B 1 181 ? 1.99 -3.67 8.266 1 95.5 181 LYS B N 1
ATOM 2997 C CA . LYS B 1 181 ? 1.6 -2.432 8.93 1 95.5 181 LYS B CA 1
ATOM 2998 C C . LYS B 1 181 ? 0.205 -2.551 9.539 1 95.5 181 LYS B C 1
ATOM 3000 O O . LYS B 1 181 ? -0.008 -2.178 10.695 1 95.5 181 LYS B O 1
ATOM 3005 N N . VAL B 1 182 ? -0.747 -3.098 8.812 1 96.56 182 VAL B N 1
ATOM 3006 C CA . VAL B 1 182 ? -2.135 -3.213 9.25 1 96.56 182 VAL B CA 1
ATOM 3007 C C . VAL B 1 182 ? -2.217 -4.105 10.484 1 96.56 182 VAL B C 1
ATOM 3009 O O . VAL B 1 182 ? -2.91 -3.777 11.445 1 96.56 182 VAL B O 1
ATOM 3012 N N . LYS B 1 183 ? -1.456 -5.137 10.453 1 96.38 183 LYS B N 1
ATOM 3013 C CA . LYS B 1 183 ? -1.54 -6.113 11.531 1 96.38 183 LYS B CA 1
ATOM 3014 C C . LYS B 1 183 ? -0.524 -5.805 12.633 1 96.38 183 LYS B C 1
ATOM 3016 O O . LYS B 1 183 ? -0.606 -6.355 13.727 1 96.38 183 LYS B O 1
ATOM 3021 N N . ASN B 1 184 ? 0.434 -4.945 12.336 1 95.69 184 ASN B N 1
ATOM 3022 C CA . ASN B 1 184 ? 1.578 -4.676 13.195 1 95.69 184 ASN B CA 1
ATOM 3023 C C . ASN B 1 184 ? 2.352 -5.949 13.516 1 95.69 184 ASN B C 1
ATOM 3025 O O . ASN B 1 184 ? 2.736 -6.176 14.672 1 95.69 184 ASN B O 1
ATOM 3029 N N . GLN B 1 185 ? 2.484 -6.793 12.57 1 96.44 185 GLN B N 1
ATOM 3030 C CA . GLN B 1 185 ? 3.211 -8.055 12.648 1 96.44 185 GLN B CA 1
ATOM 3031 C C . GLN B 1 185 ? 4.184 -8.195 11.477 1 96.44 185 GLN B C 1
ATOM 3033 O O . GLN B 1 185 ? 3.787 -8.594 10.383 1 96.44 185 GLN B O 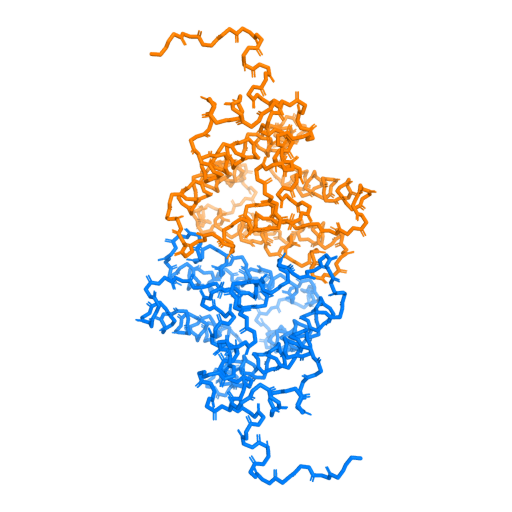1
ATOM 3038 N N . PRO B 1 186 ? 5.465 -7.93 11.727 1 97 186 PRO B N 1
ATOM 3039 C CA . PRO B 1 186 ? 6.441 -7.992 10.633 1 97 186 PRO B CA 1
ATOM 3040 C C . PRO B 1 186 ? 6.531 -9.383 10.008 1 97 186 PRO B C 1
ATOM 3042 O O . PRO B 1 186 ? 6.961 -9.516 8.859 1 97 186 PRO B O 1
ATOM 3045 N N . GLU B 1 187 ? 6.074 -10.461 10.664 1 97.81 187 GLU B N 1
ATOM 3046 C CA . GLU B 1 187 ? 6.094 -11.836 10.164 1 97.81 187 GLU B CA 1
ATOM 3047 C C . GLU B 1 187 ? 5.27 -11.961 8.891 1 97.81 187 GLU B C 1
ATOM 3049 O O . GLU B 1 187 ? 5.465 -12.898 8.109 1 97.81 187 GLU B O 1
ATOM 3054 N N . GLU B 1 188 ? 4.305 -11.016 8.719 1 98.12 188 GLU B N 1
ATOM 3055 C CA . GLU B 1 188 ? 3.484 -11.039 7.508 1 98.12 188 GLU B CA 1
ATOM 3056 C C . GLU B 1 188 ? 4.348 -10.93 6.254 1 98.12 188 GLU B C 1
ATOM 3058 O O . GLU B 1 188 ? 3.988 -11.453 5.199 1 98.12 188 GLU B O 1
ATOM 3063 N N . ILE B 1 189 ? 5.496 -10.289 6.355 1 98.62 189 ILE B N 1
ATOM 3064 C CA . ILE B 1 189 ? 6.422 -10.156 5.238 1 98.62 189 ILE B CA 1
ATOM 3065 C C . ILE B 1 189 ? 7.02 -11.516 4.895 1 98.62 189 ILE B C 1
ATOM 3067 O O . ILE B 1 189 ? 6.992 -11.938 3.734 1 98.62 189 ILE B O 1
ATOM 3071 N N . LEU B 1 190 ? 7.461 -12.289 5.863 1 98.31 190 LEU B N 1
ATOM 3072 C CA . LEU B 1 190 ? 8.094 -13.586 5.66 1 98.31 190 LEU B CA 1
ATOM 3073 C C . LEU B 1 190 ? 7.105 -14.594 5.074 1 98.31 190 LEU B C 1
ATOM 3075 O O . LEU B 1 190 ? 7.488 -15.461 4.285 1 98.31 190 LEU B O 1
ATOM 3079 N N . LYS B 1 191 ? 5.871 -14.43 5.441 1 98.12 191 LYS B N 1
ATOM 3080 C CA . LYS B 1 191 ? 4.84 -15.367 5 1 98.12 191 LYS B CA 1
ATOM 3081 C C . LYS B 1 191 ? 4.684 -15.336 3.482 1 98.12 191 LYS B C 1
ATOM 3083 O O . LYS B 1 191 ? 4.137 -16.266 2.889 1 98.12 191 LYS B O 1
ATOM 3088 N N . MET B 1 192 ? 5.172 -14.25 2.836 1 98.5 192 MET B N 1
ATOM 3089 C CA . MET B 1 192 ? 4.961 -14.117 1.397 1 98.5 192 MET B CA 1
ATOM 3090 C C . MET B 1 192 ? 6.188 -14.578 0.621 1 98.5 192 MET B C 1
ATOM 3092 O O . MET B 1 192 ? 6.16 -14.648 -0.609 1 98.5 192 MET B O 1
ATOM 3096 N N . ALA B 1 193 ? 7.27 -14.969 1.352 1 98.56 193 ALA B N 1
ATOM 3097 C CA . ALA B 1 193 ? 8.484 -15.406 0.676 1 98.56 193 ALA B CA 1
ATOM 3098 C C . ALA B 1 193 ? 8.219 -16.641 -0.193 1 98.56 193 ALA B C 1
ATOM 3100 O O . ALA B 1 193 ? 8.641 -16.688 -1.351 1 98.56 193 ALA B O 1
ATOM 3101 N N . ALA B 1 194 ? 7.5 -17.609 0.332 1 97.5 194 ALA B N 1
ATOM 3102 C CA . ALA B 1 194 ? 7.211 -18.828 -0.412 1 97.5 194 ALA B CA 1
ATOM 3103 C C . ALA B 1 194 ? 6.32 -18.547 -1.615 1 97.5 194 ALA B C 1
ATOM 3105 O O . ALA B 1 194 ? 6.449 -19.188 -2.66 1 97.5 194 ALA B O 1
ATOM 3106 N N . VAL B 1 195 ? 5.402 -17.609 -1.441 1 97.62 195 VAL B N 1
ATOM 3107 C CA . VAL B 1 195 ? 4.527 -17.203 -2.535 1 97.62 195 VAL B CA 1
ATOM 3108 C C . VAL B 1 195 ? 5.355 -16.594 -3.664 1 97.62 195 VAL B C 1
ATOM 3110 O O . VAL B 1 195 ? 5.164 -16.938 -4.836 1 97.62 195 VAL B O 1
ATOM 3113 N N . ALA B 1 196 ? 6.234 -15.703 -3.299 1 98.44 196 ALA B N 1
ATOM 3114 C CA . ALA B 1 196 ? 7.113 -15.086 -4.285 1 98.44 196 ALA B CA 1
ATOM 3115 C C . ALA B 1 196 ? 7.949 -16.141 -5.008 1 98.44 196 ALA B C 1
ATOM 3117 O O . ALA B 1 196 ? 8.133 -16.062 -6.227 1 98.44 196 ALA B O 1
ATOM 3118 N N . GLN B 1 197 ? 8.469 -17.109 -4.258 1 98.19 197 GLN B N 1
ATOM 3119 C CA . GLN B 1 197 ? 9.25 -18.188 -4.859 1 98.19 197 GLN B CA 1
ATOM 3120 C C . GLN B 1 197 ? 8.406 -19 -5.84 1 98.19 197 GLN B C 1
ATOM 3122 O O . GLN B 1 197 ? 8.883 -19.391 -6.906 1 98.19 197 GLN B O 1
ATOM 3127 N N . GLN B 1 198 ? 7.191 -19.234 -5.484 1 95.88 198 GLN B N 1
ATOM 3128 C CA . GLN B 1 198 ? 6.301 -19.969 -6.379 1 95.88 198 GLN B CA 1
ATOM 3129 C C . GLN B 1 198 ? 6.043 -19.188 -7.66 1 95.88 198 GLN B C 1
ATOM 3131 O O . GLN B 1 198 ? 5.961 -19.766 -8.742 1 95.88 198 GLN B O 1
ATOM 3136 N N . MET B 1 199 ? 5.895 -17.859 -7.559 1 96.19 199 MET B N 1
ATOM 3137 C CA . MET B 1 199 ? 5.727 -17.016 -8.742 1 96.19 199 MET B CA 1
ATOM 3138 C C . MET B 1 199 ? 6.934 -17.125 -9.664 1 96.19 199 MET B C 1
ATOM 3140 O O . MET B 1 199 ? 6.781 -17.125 -10.891 1 96.19 199 MET B O 1
ATOM 3144 N N . LEU B 1 200 ? 8.047 -17.219 -9.047 1 95.88 200 LEU B N 1
ATOM 3145 C CA . LEU B 1 200 ? 9.273 -17.328 -9.82 1 95.88 200 LEU B CA 1
ATOM 3146 C C . LEU B 1 200 ? 9.359 -18.703 -10.508 1 95.88 200 LEU B C 1
ATOM 3148 O O . LEU B 1 200 ? 9.836 -18.797 -11.633 1 95.88 200 LEU B O 1
ATOM 3152 N N . LYS B 1 201 ? 8.852 -19.688 -9.867 1 93.88 201 LYS B N 1
ATOM 3153 C CA . LYS B 1 201 ? 8.891 -21.047 -10.422 1 93.88 201 LYS B CA 1
ATOM 3154 C C . LYS B 1 201 ? 7.887 -21.203 -11.562 1 93.88 201 LYS B C 1
ATOM 3156 O O . LYS B 1 201 ? 8.047 -22.062 -12.422 1 93.88 201 LYS B O 1
ATOM 3161 N N . GLY B 1 202 ? 6.918 -20.344 -11.57 1 87.44 202 GLY B N 1
ATOM 3162 C CA . GLY B 1 202 ? 5.891 -20.438 -12.594 1 87.44 202 GLY B CA 1
ATOM 3163 C C . GLY B 1 202 ? 4.805 -21.438 -12.266 1 87.44 202 GLY B C 1
ATOM 3164 O O . GLY B 1 202 ? 5.082 -22.5 -11.688 1 87.44 202 GLY B O 1
#

Radius of gyration: 22.17 Å; Cα contacts (8 Å, |Δi|>4): 516; chains: 2; bounding box: 68×59×44 Å

pLDDT: mean 95.25, std 6.32, range [45.69, 98.88]

Nearest PDB structures (foldseek):
  3bru-assembly1_B  TM=8.625E-01  e=6.439E-06  Cereibacter sphaeroides 2.4.1
  4l62-assembly1_C  TM=8.708E-01  e=1.666E-05  Pseudomonas aeruginosa PAO1
  3bhq-assembly1_B  TM=7.694E-01  e=1.013E-05  Mesorhizobium japonicum MAFF 303099
  2o7t-assembly1_A-2  TM=6.732E-01  e=9.738E-05  Corynebacterium glutamicum
  8ke8-assembly1_B  TM=6.721E-01  e=6.479E-05  Pseudomonas aeruginosa PAO1

Sequence (404 aa):
MEPMTTKGEQTQRRIIEVAAELFWKNSYQGVNTHTISEVAGVNKATLYRYFASKDDLALAVIAYYGDLVVTTVFAESFRVADDPLDCLAEIYRRVYQTALEQIGKHGISPGCPFVNLVVEMATVNPAIRQAIDHCFARFAVYYRRLVQTAKHRGISPAHLDEDQTVKALINIMNGAMVASKVKNQPEEILKMAAVAQQMLKGMEPMTTKGEQTQRRIIEVAAELFWKNSYQGVNTHTISEVAGVNKATLYRYFASKDDLALAVIAYYGDLVVTTVFAESFRVADDPLDCLAEIYRRVYQTALEQIGKHGISPGCPFVNLVVEMATVNPAIRQAIDHCFARFAVYYRRLVQTAKHRGISPAHLDEDQTVKALINIMNGAMVASKVKNQPEEILKMAAVAQQMLKG

InterPro domains:
  IPR001647 DNA-binding HTH domain, TetR-type [PF00440] (15-61)
  IPR001647 DNA-binding HTH domain, TetR-type [PR00455] (15-28)
  IPR001647 DNA-binding HTH domain, TetR-type [PR00455] (36-59)
  IPR001647 DNA-binding HTH domain, TetR-type [PS50977] (9-69)
  IPR009057 Homedomain-like superfamily [SSF46689] (2-75)
  IPR011075 Tetracyclin repressor-like, C-terminal domain [PF16925] (94-189)
  IPR036271 Tetracyclin repressor-like, C-terminal domain superfamily [SSF48498] (110-200)

Solvent-accessible surface area (backbone atoms only — not comparable to full-atom values): 20805 Å² total; per-residue (Å²): 128,80,80,72,49,74,66,52,49,52,49,54,49,42,43,38,54,45,40,41,54,45,32,44,73,53,33,65,90,65,50,54,69,66,59,42,20,55,76,50,71,45,52,62,67,59,50,45,71,76,25,88,39,71,65,54,42,48,52,51,26,51,52,50,51,41,52,47,44,46,53,65,26,50,52,45,18,57,71,77,25,84,51,46,62,55,18,50,41,40,34,30,50,42,52,28,49,51,42,46,51,43,21,71,73,69,72,43,46,67,50,50,63,63,60,49,50,37,63,73,32,42,88,77,35,64,67,55,18,49,52,47,43,51,40,53,51,56,52,39,54,57,44,40,51,38,49,52,50,26,34,74,69,62,60,13,53,85,82,57,56,60,69,60,47,31,53,47,51,54,15,37,51,48,13,20,34,50,48,12,32,46,69,57,37,47,63,46,30,50,69,42,31,64,54,48,42,47,58,56,38,98,128,80,80,73,49,72,67,51,49,51,50,53,49,43,42,38,54,44,41,42,52,45,32,43,72,53,34,65,87,65,51,54,68,66,59,40,20,56,75,48,70,45,52,63,68,59,49,45,72,78,27,89,40,71,65,53,43,47,52,52,26,52,52,51,51,42,51,46,44,45,55,68,25,51,50,44,20,57,72,77,26,84,50,45,60,54,19,50,40,40,35,31,51,41,54,28,48,53,42,46,52,44,21,70,74,68,74,44,46,66,51,48,63,63,59,48,49,36,64,73,32,42,89,77,35,63,67,55,18,51,52,47,44,51,40,52,52,56,52,40,54,56,43,40,50,38,48,52,51,26,34,74,70,62,59,13,54,84,81,56,55,59,69,60,47,30,52,48,50,53,15,36,51,49,13,20,35,50,49,11,33,45,67,57,35,46,64,44,29,50,68,43,31,64,56,48,43,46,58,56,38,98

Foldseek 3Di:
DPPQDPVLVVLLVLLLVLLLLCCLQQNLVRDDLCNSCVVSVHHSVSVCVNPVDSVRSLLSNLVVVLVCLCVQQLVVLVVPDVQLLSSLLSNLVRVLVVQVVSCVVRVFRSFDSLVRRCVVPVVPDVVSVVSSVVSLVVVLVSQLVSLVSCCVVVQAPPPQDSVVLSVVLSVLQNVQRVVCRVVRNSCSSSVCSVVNSVSSSD/DPPDDPVLVVLLVLLLVLLLLCCLQQNLVRDDLCNSCVVSVHHSVSVCVNPVDSVRSLLSNLVVVLVCLCVQQLVVLVVPDVQLLSSLLSNLVRVLVVQVVSCVVRVFRSFDSLVRRCVVPVVPDVVSVVSSVVSLVVVLVSQLVSLVSCCVVVLAPPPQDSVVLSVVLSVLQNVQRVVCRVVRNSVSSSVCSVVNSVSSSD

Secondary structure (DSSP, 8-state):
-PPPPHHHHHHHHHHHHHHHHHHHHH-STT--HHHHHHHHT--HHHHHHH-SSHHHHHHHHHHHHHHHHIIIIIIHHHHH--SHHHHHHHHHHHHHHHHHHHHHHHSS----HHHHHHHHHTTT-HHHHHHHHHHHHHHHHHHHHHHHHHHHTTSS-TT--HHHHHHHHHHHHHHHHHHHHHHT-THHHHTTHHHHHHHHH-/-PPPPHHHHHHHHHHHHHHHHHHHHH-STT--HHHHHHHHT--HHHHHHH-SSHHHHHHHHHHHHHHHHIIIIIIHHHHH--SHHHHHHHHHHHHHHHHHHHHHHHSS----HHHHHHHHHTTT-HHHHHHHHHHHHHHHHHHHHHHHHHHHTTSS-TT--HHHHHHHHHHHHHHHHHHHHHHT-THHHHTTHHHHHHHHH-

Organism: NCBI:txid1188229